Protein AF-A0A1V9ZWE1-F1 (afdb_monomer_lite)

Organism: NCBI:txid74557

pLDDT: mean 72.69, std 15.48, range [30.36, 94.25]

Structure (mmCIF, N/CA/C/O backbone):
data_AF-A0A1V9ZWE1-F1
#
_entry.id   AF-A0A1V9ZWE1-F1
#
loop_
_atom_site.group_PDB
_atom_site.id
_atom_site.type_symbol
_atom_site.label_atom_id
_atom_site.label_alt_id
_atom_site.label_comp_id
_atom_site.label_asym_id
_atom_site.label_entity_id
_atom_site.label_seq_id
_atom_site.pdbx_PDB_ins_code
_atom_site.Cartn_x
_atom_site.Cartn_y
_atom_site.Cartn_z
_atom_site.occupancy
_atom_site.B_iso_or_equiv
_atom_site.auth_seq_id
_atom_site.auth_comp_id
_atom_site.auth_asym_id
_atom_site.auth_atom_id
_atom_site.pdbx_PDB_model_num
ATOM 1 N N . MET A 1 1 ? 35.004 2.005 -47.638 1.00 45.91 1 MET A N 1
ATOM 2 C CA . MET A 1 1 ? 33.888 2.975 -47.654 1.00 45.91 1 MET A CA 1
ATOM 3 C C . MET A 1 1 ? 33.223 2.840 -49.014 1.00 45.91 1 MET A C 1
ATOM 5 O O . MET A 1 1 ? 33.922 3.000 -50.006 1.00 45.91 1 MET A O 1
ATOM 9 N N . LEU A 1 2 ? 31.957 2.429 -49.084 1.00 39.25 2 LEU A N 1
ATOM 10 C CA . LEU A 1 2 ? 31.261 2.300 -50.367 1.00 39.25 2 LEU A CA 1
ATOM 11 C C . LEU A 1 2 ? 30.641 3.657 -50.706 1.00 39.25 2 LEU A C 1
ATOM 13 O O . LEU A 1 2 ? 29.723 4.090 -50.022 1.00 39.25 2 LEU A O 1
ATOM 17 N N . LYS A 1 3 ? 31.138 4.333 -51.742 1.00 39.06 3 LYS A N 1
ATOM 18 C CA . LYS A 1 3 ? 30.395 5.415 -52.394 1.00 39.06 3 LYS A CA 1
ATOM 19 C C . LYS A 1 3 ? 29.901 4.880 -53.727 1.00 39.06 3 LYS A C 1
ATOM 21 O O . LYS A 1 3 ? 30.698 4.614 -54.622 1.00 39.06 3 LYS A O 1
ATOM 26 N N . LEU A 1 4 ? 28.588 4.700 -53.841 1.00 37.53 4 LEU A N 1
ATOM 27 C CA . LEU A 1 4 ? 27.937 4.400 -55.112 1.00 37.53 4 LEU A CA 1
ATOM 28 C C . LEU A 1 4 ? 27.960 5.668 -55.967 1.00 37.53 4 LEU A C 1
ATOM 30 O O . LEU A 1 4 ? 27.062 6.501 -55.893 1.00 37.53 4 LEU A O 1
ATOM 34 N N . TYR A 1 5 ? 29.006 5.827 -56.771 1.00 34.50 5 TYR A N 1
ATOM 35 C CA . TYR A 1 5 ? 28.944 6.735 -57.905 1.00 34.50 5 TYR A CA 1
ATOM 36 C C . TYR A 1 5 ? 28.239 6.002 -59.038 1.00 34.50 5 TYR A C 1
ATOM 38 O O . TYR A 1 5 ? 28.774 5.051 -59.605 1.00 34.50 5 TYR A O 1
ATOM 46 N N . ASN A 1 6 ? 27.028 6.449 -59.366 1.00 34.44 6 ASN A N 1
ATOM 47 C CA . ASN A 1 6 ? 26.317 6.007 -60.559 1.00 34.44 6 ASN A CA 1
ATOM 48 C C . ASN A 1 6 ? 26.952 6.700 -61.777 1.00 34.44 6 ASN A C 1
ATOM 50 O O . ASN A 1 6 ? 26.412 7.645 -62.346 1.00 34.44 6 ASN A O 1
ATOM 54 N N . LEU A 1 7 ? 28.171 6.288 -62.125 1.00 39.75 7 LEU A N 1
ATOM 55 C CA . LEU A 1 7 ? 28.791 6.671 -63.383 1.00 39.75 7 LEU A CA 1
ATOM 56 C C . LEU A 1 7 ? 28.125 5.831 -64.471 1.00 39.75 7 LEU A C 1
ATOM 58 O O . LEU A 1 7 ? 28.454 4.664 -64.662 1.00 39.75 7 LEU A O 1
ATOM 62 N N . HIS A 1 8 ? 27.141 6.428 -65.148 1.00 41.19 8 HIS A N 1
ATOM 63 C CA . HIS A 1 8 ? 26.500 5.878 -66.341 1.00 41.19 8 HIS A CA 1
ATOM 64 C C . HIS A 1 8 ? 27.515 5.811 -67.494 1.00 41.19 8 HIS A C 1
ATOM 66 O O . HIS A 1 8 ? 27.513 6.621 -68.415 1.00 41.19 8 HIS A O 1
ATOM 72 N N . LEU A 1 9 ? 28.402 4.826 -67.440 1.00 47.75 9 LEU A N 1
ATOM 73 C CA . LEU A 1 9 ? 29.226 4.388 -68.554 1.00 47.75 9 LEU A CA 1
ATOM 74 C C . LEU A 1 9 ? 28.885 2.915 -68.782 1.00 47.75 9 LEU A C 1
ATOM 76 O O . LEU A 1 9 ? 29.345 2.048 -68.055 1.00 47.75 9 LEU A O 1
ATOM 80 N N . TYR A 1 10 ? 28.011 2.682 -69.767 1.00 48.78 10 TYR A N 1
ATOM 81 C CA . TYR A 1 10 ? 27.672 1.383 -70.363 1.00 48.78 10 TYR A CA 1
ATOM 82 C C . TYR A 1 10 ? 27.249 0.254 -69.398 1.00 48.78 10 TYR A C 1
ATOM 84 O O . TYR A 1 10 ? 28.080 -0.464 -68.868 1.00 48.78 10 TYR A O 1
ATOM 92 N N . SER A 1 11 ? 25.929 0.064 -69.245 1.00 56.09 11 SER A N 1
ATOM 93 C CA . SER A 1 11 ? 25.193 -1.181 -68.893 1.00 56.09 11 SER A CA 1
ATOM 94 C C . SER A 1 11 ? 25.676 -2.122 -67.767 1.00 56.09 11 SER A C 1
ATOM 96 O O . SER A 1 11 ? 25.056 -3.162 -67.566 1.00 56.09 11 SER A O 1
ATOM 98 N N . THR A 1 12 ? 26.706 -1.791 -66.991 1.00 55.62 12 THR A N 1
ATOM 99 C CA . THR A 1 12 ? 27.179 -2.596 -65.858 1.00 55.62 12 THR A CA 1
ATOM 100 C C . THR A 1 12 ? 27.541 -1.688 -64.690 1.00 55.62 12 THR A C 1
ATOM 102 O O . THR A 1 12 ? 28.468 -0.889 -64.778 1.00 55.62 12 THR A O 1
ATOM 105 N N . SER A 1 13 ? 26.815 -1.803 -63.578 1.00 60.94 13 SER A N 1
ATOM 106 C CA . SER A 1 13 ? 27.147 -1.116 -62.328 1.00 60.94 13 SER A CA 1
ATOM 107 C C . SER A 1 13 ? 28.381 -1.765 -61.693 1.00 60.94 13 SER A C 1
ATOM 109 O O . SER A 1 13 ? 28.303 -2.900 -61.217 1.00 60.94 13 SER A O 1
ATOM 111 N N . ILE A 1 14 ? 29.514 -1.061 -61.685 1.00 64.94 14 ILE A N 1
ATOM 112 C CA . ILE A 1 14 ? 30.758 -1.519 -61.052 1.00 64.94 14 ILE A CA 1
ATOM 113 C C . ILE A 1 14 ? 30.835 -0.930 -59.641 1.00 64.94 14 ILE A C 1
ATOM 115 O O . ILE A 1 14 ? 30.688 0.277 -59.453 1.00 64.94 14 ILE A O 1
ATOM 119 N N . ILE A 1 15 ? 31.075 -1.782 -58.643 1.00 67.88 15 ILE A N 1
ATOM 120 C CA . ILE A 1 15 ? 31.288 -1.353 -57.258 1.00 67.88 15 ILE A CA 1
ATOM 121 C C . ILE A 1 15 ? 32.787 -1.127 -57.050 1.00 67.88 15 ILE A C 1
ATOM 123 O O . ILE A 1 15 ? 33.587 -2.047 -57.205 1.00 67.88 15 ILE A O 1
ATOM 127 N N . LEU A 1 16 ? 33.164 0.101 -56.693 1.00 73.81 16 LEU A N 1
ATOM 128 C CA . LEU A 1 16 ? 34.545 0.456 -56.373 1.00 73.81 16 LEU A CA 1
ATOM 129 C C . LEU A 1 16 ? 34.841 0.156 -54.899 1.00 73.81 16 LEU A C 1
ATOM 131 O O . LEU A 1 16 ? 34.087 0.552 -54.006 1.00 73.81 16 LEU A O 1
ATOM 135 N N . HIS A 1 17 ? 35.963 -0.516 -54.648 1.00 73.38 17 HIS A N 1
ATOM 136 C CA . HIS A 1 17 ? 36.433 -0.866 -53.312 1.00 73.38 17 HIS A CA 1
ATOM 137 C C . HIS A 1 17 ? 37.837 -0.306 -53.086 1.00 73.38 17 HIS A C 1
ATOM 139 O O . HIS A 1 17 ? 38.711 -0.475 -53.928 1.00 73.38 17 HIS A O 1
ATOM 145 N N . GLN A 1 18 ? 38.047 0.317 -51.925 1.00 78.94 18 GLN A N 1
ATOM 146 C CA . GLN A 1 18 ? 39.353 0.795 -51.471 1.00 78.94 18 GLN A CA 1
ATOM 147 C C . GLN A 1 18 ? 39.739 0.051 -50.181 1.00 78.94 18 GLN A C 1
ATOM 149 O O . GLN A 1 18 ? 38.949 0.087 -49.224 1.00 78.94 18 GLN A O 1
ATOM 154 N N . PRO A 1 19 ? 40.910 -0.612 -50.119 1.00 82.19 19 PRO A N 1
ATOM 155 C CA . PRO A 1 19 ? 41.422 -1.194 -48.880 1.00 82.19 19 PRO A CA 1
ATOM 156 C C . PRO A 1 19 ? 41.704 -0.100 -47.842 1.00 82.19 19 PRO A C 1
ATOM 158 O O . PRO A 1 19 ? 42.233 0.959 -48.165 1.00 82.19 19 PRO A O 1
ATOM 161 N N . LEU A 1 20 ? 41.344 -0.349 -46.578 1.00 80.88 20 LEU A N 1
ATOM 162 C CA . LEU A 1 20 ? 41.430 0.670 -45.524 1.00 80.88 20 LEU A CA 1
ATOM 163 C C . LEU A 1 20 ? 42.872 1.005 -45.111 1.00 80.88 20 LEU A C 1
ATOM 165 O O . LEU A 1 20 ? 43.140 2.137 -44.732 1.00 80.88 20 LEU A O 1
ATOM 169 N N . LEU A 1 21 ? 43.767 0.014 -45.135 1.00 83.81 21 LEU A N 1
ATOM 170 C CA . LEU A 1 21 ? 45.105 0.090 -44.533 1.00 83.81 21 LEU A CA 1
ATOM 171 C C . LEU A 1 21 ? 46.249 0.082 -45.557 1.00 83.81 21 LEU A C 1
ATOM 173 O O . LEU A 1 21 ? 47.406 0.004 -45.157 1.00 83.81 21 LEU A O 1
ATOM 177 N N . LEU A 1 22 ? 45.940 0.142 -46.855 1.00 83.50 22 LEU A N 1
ATOM 178 C CA . LEU A 1 22 ? 46.949 0.216 -47.912 1.00 83.50 22 LEU A CA 1
ATOM 179 C C . LEU A 1 22 ? 47.034 1.627 -48.505 1.00 83.50 22 LEU A C 1
ATOM 181 O O . LEU A 1 22 ? 46.038 2.352 -48.575 1.00 83.50 22 LEU A O 1
ATOM 185 N N . ASP A 1 23 ? 48.239 1.955 -48.967 1.00 81.56 23 ASP A N 1
ATOM 186 C CA . ASP A 1 23 ? 48.586 3.156 -49.731 1.00 81.56 23 ASP A CA 1
ATOM 187 C C . ASP A 1 23 ? 48.304 4.481 -48.992 1.00 81.56 23 ASP A C 1
ATOM 189 O O . ASP A 1 23 ? 48.312 4.562 -47.761 1.00 81.56 23 ASP A O 1
ATOM 193 N N . GLU A 1 24 ? 48.060 5.551 -49.753 1.00 82.81 24 GLU A N 1
ATOM 194 C CA . GLU A 1 24 ? 47.836 6.918 -49.261 1.00 82.81 24 GLU A CA 1
ATOM 195 C C . GLU A 1 24 ? 46.563 7.071 -48.402 1.00 82.81 24 GLU A C 1
ATOM 197 O O . GLU A 1 24 ? 46.352 8.106 -47.768 1.00 82.81 24 GLU A O 1
ATOM 202 N N . TRP A 1 25 ? 45.711 6.040 -48.332 1.00 80.94 25 TRP A N 1
ATOM 203 C CA . TRP A 1 25 ? 44.460 6.070 -47.569 1.00 80.94 25 TRP A CA 1
ATOM 204 C C . TRP A 1 25 ? 44.615 5.671 -46.092 1.00 80.94 25 TRP A C 1
ATOM 206 O O . TRP A 1 25 ? 43.674 5.831 -45.310 1.00 80.94 25 TRP A O 1
ATOM 216 N N . PHE A 1 26 ? 45.795 5.199 -45.677 1.00 85.44 26 PHE A N 1
ATOM 217 C CA . PHE A 1 26 ? 46.069 4.706 -44.320 1.00 85.44 26 PHE A CA 1
ATOM 218 C C . PHE A 1 26 ? 45.600 5.664 -43.209 1.00 85.44 26 PHE A C 1
ATOM 220 O O . PHE A 1 26 ? 44.969 5.231 -42.245 1.00 85.44 26 PHE A O 1
ATOM 227 N N . PHE A 1 27 ? 45.830 6.974 -43.362 1.00 85.69 27 PHE A N 1
ATOM 228 C CA . PHE A 1 27 ? 45.413 7.986 -42.382 1.00 85.69 27 PHE A CA 1
ATOM 229 C C . PHE A 1 27 ? 43.892 7.987 -42.149 1.00 85.69 27 PHE A C 1
ATOM 231 O O . PHE A 1 27 ? 43.422 7.890 -41.014 1.00 85.69 27 PHE A O 1
ATOM 238 N N . PHE A 1 28 ? 43.104 8.025 -43.227 1.00 85.00 28 PHE A N 1
ATOM 239 C CA . PHE A 1 28 ? 41.641 7.984 -43.150 1.00 85.00 28 PHE A CA 1
ATOM 240 C C . PHE A 1 28 ? 41.122 6.603 -42.732 1.00 85.00 28 PHE A C 1
ATOM 242 O O . PHE A 1 28 ? 40.087 6.506 -42.069 1.00 85.00 28 PHE A O 1
ATOM 249 N N . GLY A 1 29 ? 41.850 5.539 -43.076 1.00 88.00 29 GLY A N 1
ATOM 250 C CA . GLY A 1 29 ? 41.591 4.182 -42.610 1.00 88.00 29 GLY A CA 1
ATOM 251 C C . GLY A 1 29 ? 41.661 4.056 -41.090 1.00 88.00 29 GLY A C 1
ATOM 252 O O . GLY A 1 29 ? 40.720 3.554 -40.477 1.00 88.00 29 GLY A O 1
ATOM 253 N N . TYR A 1 30 ? 42.721 4.578 -40.467 1.00 89.81 30 TYR A N 1
ATOM 254 C CA . TYR A 1 30 ? 42.871 4.573 -39.007 1.00 89.81 30 TYR A CA 1
ATOM 255 C C . TYR A 1 30 ? 41.780 5.372 -38.299 1.00 89.81 30 TYR A C 1
ATOM 257 O O . TYR A 1 30 ? 41.251 4.909 -37.292 1.00 89.81 30 TYR A O 1
ATOM 265 N N . ILE A 1 31 ? 41.381 6.526 -38.844 1.00 89.44 31 ILE A N 1
ATOM 266 C CA . ILE A 1 31 ? 40.247 7.298 -38.312 1.00 89.44 31 ILE A CA 1
ATOM 267 C C . ILE A 1 31 ? 38.950 6.482 -38.404 1.00 89.44 31 ILE A C 1
ATOM 269 O O . ILE A 1 31 ? 38.161 6.464 -37.460 1.00 89.44 31 ILE A O 1
ATOM 273 N N . GLY A 1 32 ? 38.734 5.774 -39.515 1.00 88.38 32 GLY A N 1
ATOM 274 C CA . GLY A 1 32 ? 37.584 4.888 -39.692 1.00 88.38 32 GLY A CA 1
ATOM 275 C C . GLY A 1 32 ? 37.563 3.722 -38.699 1.00 88.38 32 GLY A C 1
ATOM 276 O O . GLY A 1 32 ? 36.513 3.438 -38.126 1.00 88.38 32 GLY A O 1
ATOM 277 N N . LEU A 1 33 ? 38.714 3.086 -38.455 1.00 89.62 33 LEU A N 1
ATOM 278 C CA . LEU A 1 33 ? 38.857 2.018 -37.459 1.00 89.62 33 LEU A CA 1
ATOM 279 C C . LEU A 1 33 ? 38.673 2.535 -36.034 1.00 89.62 33 LEU A C 1
ATOM 281 O O . LEU A 1 33 ? 37.979 1.898 -35.250 1.00 89.62 33 LEU A O 1
ATOM 285 N N . TYR A 1 34 ? 39.233 3.701 -35.709 1.00 89.00 34 TYR A N 1
ATOM 286 C CA . TYR A 1 34 ? 38.999 4.367 -34.431 1.00 89.00 34 TYR A CA 1
ATOM 287 C C . TYR A 1 34 ? 37.498 4.607 -34.226 1.00 89.00 34 TYR A C 1
ATOM 289 O O . TYR A 1 34 ? 36.931 4.181 -33.228 1.00 89.00 34 TYR A O 1
ATOM 297 N N . GLN A 1 35 ? 36.811 5.192 -35.208 1.00 87.50 35 GLN A N 1
ATOM 298 C CA . GLN A 1 35 ? 35.365 5.420 -35.128 1.00 87.50 35 GLN A CA 1
ATOM 299 C C . GLN A 1 35 ? 34.560 4.120 -34.994 1.00 87.50 35 GLN A C 1
ATOM 301 O O . GLN A 1 35 ? 33.555 4.113 -34.290 1.00 87.50 35 GLN A O 1
ATOM 306 N N . TRP A 1 36 ? 35.000 3.024 -35.613 1.00 88.31 36 TRP A N 1
ATOM 307 C CA . TRP A 1 36 ? 34.395 1.705 -35.417 1.00 88.31 36 TRP A CA 1
ATOM 308 C C . TRP A 1 36 ? 34.583 1.175 -33.990 1.00 88.31 36 TRP A C 1
ATOM 310 O O . TRP A 1 36 ? 33.610 0.761 -33.367 1.00 88.31 36 TRP A O 1
ATOM 320 N N . VAL A 1 37 ? 35.798 1.255 -33.434 1.00 89.12 37 VAL A N 1
ATOM 321 C CA . VAL A 1 37 ? 36.088 0.831 -32.049 1.00 89.12 37 VAL A CA 1
ATOM 322 C C . VAL A 1 37 ? 35.241 1.607 -31.038 1.00 89.12 37 VAL A C 1
ATOM 324 O O . VAL A 1 37 ? 34.755 1.033 -30.070 1.00 89.12 37 VAL A O 1
ATOM 327 N N . PHE A 1 38 ? 35.016 2.898 -31.284 1.00 84.44 38 PHE A N 1
ATOM 328 C CA . PHE A 1 38 ? 34.166 3.750 -30.450 1.00 84.44 38 PHE A CA 1
ATOM 329 C C . PHE A 1 38 ? 32.670 3.678 -30.817 1.00 84.44 38 PHE A C 1
ATOM 331 O O . PHE A 1 38 ? 31.903 4.524 -30.364 1.00 84.44 38 PHE A O 1
ATOM 338 N N . GLY A 1 39 ? 32.238 2.730 -31.657 1.00 80.94 39 GLY A N 1
ATOM 339 C CA . GLY A 1 39 ? 30.823 2.499 -31.982 1.00 80.94 39 GLY A CA 1
ATOM 340 C C . GLY A 1 39 ? 30.149 3.581 -32.835 1.00 80.94 39 GLY A C 1
ATOM 341 O O . GLY A 1 39 ? 28.932 3.595 -32.965 1.00 80.94 39 GLY A O 1
ATOM 342 N N . HIS A 1 40 ? 30.917 4.493 -33.435 1.00 83.19 40 HIS A N 1
ATOM 343 C CA . HIS A 1 40 ? 30.397 5.527 -34.339 1.00 83.19 40 HIS A CA 1
ATOM 344 C C . HIS A 1 40 ? 30.223 5.015 -35.776 1.00 83.19 40 HIS A C 1
ATOM 346 O O . HIS A 1 40 ? 29.619 5.685 -36.609 1.00 83.19 40 HIS A O 1
ATOM 352 N N . ARG A 1 41 ? 30.791 3.853 -36.101 1.00 87.38 41 ARG A N 1
ATOM 353 C CA . ARG A 1 41 ? 30.631 3.145 -37.375 1.00 87.38 41 ARG A CA 1
ATOM 354 C C . ARG A 1 41 ? 30.480 1.662 -37.097 1.00 87.38 41 ARG A C 1
ATOM 356 O O . ARG A 1 41 ? 31.020 1.164 -36.118 1.00 87.38 41 ARG A O 1
ATOM 363 N N . GLU A 1 42 ? 29.835 0.954 -38.005 1.00 87.50 42 GLU A N 1
ATOM 364 C CA . GLU A 1 42 ? 29.696 -0.495 -37.968 1.00 87.50 42 GLU A CA 1
ATOM 365 C C . GLU A 1 42 ? 30.444 -1.132 -39.139 1.00 87.50 42 GLU A C 1
ATOM 367 O O . GLU A 1 42 ? 30.644 -0.524 -40.194 1.00 87.50 42 GLU A O 1
ATOM 372 N N . VAL A 1 43 ? 30.880 -2.375 -38.954 1.00 88.38 43 VAL A N 1
ATOM 373 C CA . VAL A 1 43 ? 31.500 -3.176 -40.011 1.00 88.38 43 VAL A CA 1
ATOM 374 C C . VAL A 1 43 ? 30.544 -4.301 -40.360 1.00 88.38 43 VAL A C 1
ATOM 376 O O . VAL A 1 43 ? 30.224 -5.135 -39.518 1.00 88.38 43 VAL A O 1
ATOM 379 N N . ILE A 1 44 ? 30.102 -4.324 -41.613 1.00 83.94 44 ILE A N 1
ATOM 380 C CA . ILE A 1 44 ? 29.137 -5.300 -42.116 1.00 83.94 44 ILE A CA 1
ATOM 381 C C . ILE A 1 44 ? 29.857 -6.213 -43.102 1.00 83.94 44 ILE A C 1
ATOM 383 O O . ILE A 1 44 ? 30.586 -5.745 -43.981 1.00 83.94 44 ILE A O 1
ATOM 387 N N . SER A 1 45 ? 29.651 -7.521 -42.962 1.00 83.94 45 SER A N 1
ATOM 388 C CA . SER A 1 45 ? 30.170 -8.517 -43.895 1.00 83.94 45 SER A CA 1
ATOM 389 C C . SER A 1 45 ? 29.027 -9.117 -44.705 1.00 83.94 45 SER A C 1
ATOM 391 O O . SER A 1 45 ? 28.137 -9.770 -44.164 1.00 83.94 45 SER A O 1
ATOM 393 N N . PHE A 1 46 ? 29.046 -8.885 -46.013 1.00 80.00 46 PHE A N 1
ATOM 394 C CA . PHE A 1 46 ? 28.104 -9.465 -46.957 1.00 80.00 46 PHE A CA 1
ATOM 395 C C . PHE A 1 46 ? 28.687 -10.759 -47.505 1.00 80.00 46 PHE A C 1
ATOM 397 O O . PHE A 1 46 ? 29.692 -10.756 -48.220 1.00 80.00 46 PHE A O 1
ATOM 404 N N . LYS A 1 47 ? 28.043 -11.875 -47.176 1.00 84.00 47 LYS A N 1
ATOM 405 C CA . LYS A 1 47 ? 28.385 -13.184 -47.724 1.00 84.00 47 LYS A CA 1
ATOM 406 C C . LYS A 1 47 ? 27.560 -13.426 -48.984 1.00 84.00 47 LYS A C 1
ATOM 408 O O . LYS A 1 47 ? 26.334 -13.409 -48.931 1.00 84.00 47 LYS A O 1
ATOM 413 N N . ARG A 1 48 ? 28.233 -13.650 -50.108 1.00 75.38 48 ARG A N 1
ATOM 414 C CA . ARG A 1 48 ? 27.635 -14.060 -51.383 1.00 75.38 48 ARG A CA 1
ATOM 415 C C . ARG A 1 48 ? 28.234 -15.404 -51.797 1.00 75.38 48 ARG A C 1
ATOM 417 O O . ARG A 1 48 ? 29.340 -15.745 -51.386 1.00 75.38 48 ARG A O 1
ATOM 424 N N . ASP A 1 49 ? 27.539 -16.124 -52.668 1.00 78.06 49 ASP A N 1
ATOM 425 C CA . ASP A 1 49 ? 27.983 -17.406 -53.235 1.00 78.06 49 ASP A CA 1
ATOM 426 C C . ASP A 1 49 ? 29.387 -17.344 -53.868 1.00 78.06 49 ASP A C 1
ATOM 428 O O . ASP A 1 49 ? 30.121 -18.326 -53.850 1.00 78.06 49 ASP A O 1
ATOM 432 N N . ALA A 1 50 ? 29.786 -16.173 -54.380 1.00 73.62 50 ALA A N 1
ATOM 433 C CA . ALA A 1 50 ? 31.075 -15.939 -55.033 1.00 73.62 50 ALA A CA 1
ATOM 434 C C . ALA A 1 50 ? 32.118 -15.201 -54.162 1.00 73.62 50 ALA A C 1
ATOM 436 O O . ALA A 1 50 ? 33.167 -14.817 -54.675 1.00 73.62 50 ALA A O 1
ATOM 437 N N . GLY A 1 51 ? 31.857 -14.961 -52.869 1.00 75.56 51 GLY A N 1
ATOM 438 C CA . GLY A 1 51 ? 32.835 -14.325 -51.979 1.00 75.56 51 GLY A CA 1
ATOM 439 C C . GLY A 1 51 ? 32.246 -13.578 -50.783 1.00 75.56 51 GLY A C 1
ATOM 440 O O . GLY A 1 51 ? 31.037 -13.384 -50.664 1.00 75.56 51 GLY A O 1
ATOM 441 N N . ILE A 1 52 ? 33.132 -13.142 -49.887 1.00 80.50 52 ILE A N 1
ATOM 442 C CA . ILE A 1 52 ? 32.792 -12.357 -48.696 1.00 80.50 52 ILE A CA 1
ATOM 443 C C . ILE A 1 52 ? 33.291 -10.928 -48.902 1.00 80.50 52 ILE A C 1
ATOM 445 O O . ILE A 1 52 ? 34.465 -10.717 -49.201 1.00 80.50 52 ILE A O 1
ATOM 449 N N . VAL A 1 53 ? 32.407 -9.948 -48.727 1.00 80.88 53 VAL A N 1
ATOM 450 C CA . VAL A 1 53 ? 32.726 -8.525 -48.865 1.00 80.88 53 VAL A CA 1
ATOM 451 C C . VAL A 1 53 ? 32.472 -7.822 -47.538 1.00 80.88 53 VAL A C 1
ATOM 453 O O . VAL A 1 53 ? 31.330 -7.693 -47.108 1.00 80.88 53 VAL A O 1
ATOM 456 N N . THR A 1 54 ? 33.536 -7.338 -46.899 1.00 83.00 54 THR A N 1
ATOM 457 C CA . THR A 1 54 ? 33.464 -6.630 -45.612 1.00 83.00 54 THR A CA 1
ATOM 458 C C . THR A 1 54 ? 33.629 -5.128 -45.824 1.00 83.00 54 THR A C 1
ATOM 460 O O . THR A 1 54 ? 34.600 -4.683 -46.435 1.00 83.00 54 THR A O 1
ATOM 463 N N . ILE A 1 55 ? 32.670 -4.335 -45.346 1.00 86.38 55 ILE A N 1
ATOM 464 C CA . ILE A 1 55 ? 32.584 -2.892 -45.591 1.00 86.38 55 ILE A CA 1
ATOM 465 C C . ILE A 1 55 ? 32.371 -2.156 -44.268 1.00 86.38 55 ILE A C 1
ATOM 467 O O . ILE A 1 55 ? 31.569 -2.565 -43.435 1.00 86.38 55 ILE A O 1
ATOM 471 N N . LEU A 1 56 ? 33.080 -1.038 -44.105 1.00 85.50 56 LEU A N 1
ATOM 472 C CA . LEU A 1 56 ? 32.860 -0.076 -43.027 1.00 85.50 56 LEU A CA 1
ATOM 473 C C . LEU A 1 56 ? 31.729 0.891 -43.411 1.00 85.50 56 LEU A C 1
ATOM 475 O O . LEU A 1 56 ? 31.787 1.489 -44.495 1.00 85.50 56 LEU A O 1
ATOM 479 N N . SER A 1 57 ? 30.744 1.051 -42.527 1.00 84.38 57 SER A N 1
ATOM 480 C CA . SER A 1 57 ? 29.593 1.939 -42.694 1.00 84.38 57 SER A CA 1
ATOM 481 C C . SER A 1 57 ? 29.995 3.417 -42.717 1.00 84.38 57 SER A C 1
ATOM 483 O O . SER A 1 57 ? 31.107 3.807 -42.340 1.00 84.38 57 SER A O 1
ATOM 485 N N . GLU A 1 58 ? 29.066 4.273 -43.135 1.00 83.19 58 GLU A N 1
ATOM 486 C CA . GLU A 1 58 ? 29.135 5.711 -42.862 1.00 83.19 58 GLU A CA 1
ATOM 487 C C . GLU A 1 58 ? 29.036 5.982 -41.347 1.00 83.19 58 GLU A C 1
ATOM 489 O O . GLU A 1 58 ? 28.567 5.102 -40.619 1.00 83.19 58 GLU A O 1
ATOM 494 N N . PRO A 1 59 ? 29.539 7.129 -40.840 1.00 81.12 59 PRO A N 1
ATOM 495 C CA . PRO A 1 59 ? 29.425 7.432 -39.423 1.00 81.12 59 PRO A CA 1
ATOM 496 C C . PRO A 1 59 ? 27.949 7.543 -39.060 1.00 81.12 59 PRO A C 1
ATOM 498 O O . PRO A 1 59 ? 27.233 8.384 -39.603 1.00 81.12 59 PRO A O 1
ATOM 501 N N . LEU A 1 60 ? 27.506 6.689 -38.144 1.00 73.81 60 LEU A N 1
ATOM 502 C CA . LEU A 1 60 ? 26.187 6.788 -37.560 1.00 73.81 60 LEU A CA 1
ATOM 503 C C . LEU A 1 60 ? 26.228 7.961 -36.584 1.00 73.81 60 LEU A C 1
ATOM 505 O O . LEU A 1 60 ? 26.910 7.924 -35.560 1.00 73.81 60 LEU A O 1
ATOM 509 N N . SER A 1 61 ? 25.499 9.029 -36.897 1.00 67.81 61 SER A N 1
ATOM 510 C CA . SER A 1 61 ? 25.148 10.008 -35.877 1.00 67.81 61 SER A CA 1
ATOM 511 C C . SER A 1 61 ? 24.228 9.303 -34.888 1.00 67.81 61 SER A C 1
ATOM 513 O O . SER A 1 61 ? 23.097 8.965 -35.246 1.00 67.81 61 SER A O 1
ATOM 515 N N . GLY A 1 62 ? 24.721 9.049 -33.675 1.00 58.84 62 GLY A N 1
ATOM 516 C CA . GLY A 1 62 ? 23.899 8.501 -32.605 1.00 58.84 62 GLY A CA 1
ATOM 517 C C . GLY A 1 62 ? 22.631 9.336 -32.480 1.00 58.84 62 GLY A C 1
ATOM 518 O O . GLY A 1 62 ? 22.693 10.555 -32.299 1.00 58.84 62 GLY A O 1
ATOM 519 N N . ILE A 1 63 ? 21.475 8.698 -32.637 1.00 59.47 63 ILE A N 1
ATOM 520 C CA . ILE A 1 63 ? 20.209 9.356 -32.350 1.00 59.47 63 ILE A CA 1
ATOM 521 C C . ILE A 1 63 ? 20.210 9.537 -30.838 1.00 59.47 63 ILE A C 1
ATOM 523 O O . ILE A 1 63 ? 20.110 8.565 -30.092 1.00 59.47 63 ILE A O 1
ATOM 527 N N . SER A 1 64 ? 20.400 10.772 -30.381 1.00 50.44 64 SER A N 1
ATOM 528 C CA . SER A 1 64 ? 20.243 11.092 -28.970 1.00 50.44 64 SER A CA 1
ATOM 529 C C . SER A 1 64 ? 18.783 10.846 -28.605 1.00 50.44 64 SER A C 1
ATOM 531 O O . SER A 1 64 ? 17.911 11.655 -28.915 1.00 50.44 64 SER A O 1
ATOM 533 N N . PHE A 1 65 ? 18.511 9.719 -27.950 1.00 53.19 65 PHE A N 1
ATOM 534 C CA . PHE A 1 65 ? 17.265 9.488 -27.226 1.00 53.19 65 PHE A CA 1
ATOM 535 C C . PHE A 1 65 ? 17.311 10.223 -25.879 1.00 53.19 65 PHE A C 1
ATOM 537 O O . PHE A 1 65 ? 16.997 9.652 -24.837 1.00 53.19 65 PHE A O 1
ATOM 544 N N . ALA A 1 66 ? 17.754 11.485 -25.876 1.00 51.06 66 ALA A N 1
ATOM 545 C CA . ALA A 1 66 ? 17.564 12.348 -24.726 1.00 51.06 66 ALA A CA 1
ATOM 546 C C . ALA A 1 66 ? 16.055 12.549 -24.578 1.00 51.06 66 ALA A C 1
ATOM 548 O O . ALA A 1 66 ? 15.441 13.279 -25.355 1.00 51.06 66 ALA A O 1
ATOM 549 N N . VAL A 1 67 ? 15.465 11.828 -23.625 1.00 49.59 67 VAL A N 1
ATOM 550 C CA . VAL A 1 67 ? 14.058 11.960 -23.252 1.00 49.59 67 VAL A CA 1
ATOM 551 C C . VAL A 1 67 ? 13.824 13.429 -22.922 1.00 49.59 67 VAL A C 1
ATOM 553 O O . VAL A 1 67 ? 14.437 13.964 -21.996 1.00 49.59 67 VAL A O 1
ATOM 556 N N . HIS A 1 68 ? 12.998 14.115 -23.710 1.00 55.00 68 HIS A N 1
ATOM 557 C CA . HIS A 1 68 ? 12.680 15.502 -23.421 1.00 55.00 68 HIS A CA 1
ATOM 558 C C . HIS A 1 68 ? 11.761 15.505 -22.192 1.00 55.00 68 HIS A C 1
ATOM 560 O O . HIS A 1 68 ? 10.840 14.700 -22.119 1.00 55.00 68 HIS A O 1
ATOM 566 N N . GLU A 1 69 ? 11.958 16.401 -21.218 1.00 57.16 69 GLU A N 1
ATOM 567 C CA . GLU A 1 69 ? 11.110 16.459 -20.004 1.00 57.16 69 GLU A CA 1
ATOM 568 C C . GLU A 1 69 ? 9.599 16.558 -20.297 1.00 57.16 69 GLU A C 1
ATOM 570 O O . GLU A 1 69 ? 8.780 16.196 -19.459 1.00 57.16 69 GLU A O 1
ATOM 575 N N . LYS A 1 70 ? 9.219 17.018 -21.496 1.00 55.78 70 LYS A N 1
ATOM 576 C CA . LYS A 1 70 ? 7.825 17.087 -21.963 1.00 55.78 70 LYS A CA 1
ATOM 577 C C . LYS A 1 70 ? 7.268 15.757 -22.489 1.00 55.78 70 LYS A C 1
ATOM 579 O O . LYS A 1 70 ? 6.055 15.650 -22.638 1.00 55.78 70 LYS A O 1
ATOM 584 N N . ASP A 1 71 ? 8.129 14.777 -22.753 1.00 54.66 71 ASP A N 1
ATOM 585 C CA . ASP A 1 71 ? 7.762 13.434 -23.217 1.00 54.66 71 ASP A CA 1
ATOM 586 C C . ASP A 1 71 ? 7.419 12.499 -22.046 1.00 54.66 71 ASP A C 1
ATOM 588 O O . ASP A 1 71 ? 6.848 11.433 -22.258 1.00 54.66 71 ASP A O 1
ATOM 592 N N . ILE A 1 72 ? 7.743 12.893 -20.806 1.00 59.62 72 ILE A N 1
ATOM 593 C CA . ILE A 1 72 ? 7.374 12.159 -19.593 1.00 59.62 72 ILE A CA 1
ATOM 594 C C . ILE A 1 72 ? 6.005 12.680 -19.134 1.00 59.62 72 ILE A C 1
ATOM 596 O O . ILE A 1 72 ? 5.919 13.813 -18.646 1.00 59.62 72 ILE A O 1
ATOM 600 N N . PRO A 1 73 ? 4.918 11.900 -19.272 1.00 62.97 73 PRO A N 1
ATOM 601 C CA . PRO A 1 73 ? 3.596 12.338 -18.848 1.00 62.97 73 PRO A CA 1
ATOM 602 C C . PRO A 1 73 ? 3.577 12.519 -17.323 1.00 62.97 73 PRO A C 1
ATOM 604 O O . PRO A 1 73 ? 3.513 11.569 -16.546 1.00 62.97 73 PRO A O 1
ATOM 607 N N . SER A 1 74 ? 3.657 13.772 -16.874 1.00 66.38 74 SER A N 1
ATOM 608 C CA . SER A 1 74 ? 3.681 14.124 -15.448 1.00 66.38 74 SER A CA 1
ATOM 609 C C . SER A 1 74 ? 2.288 14.172 -14.816 1.00 66.38 74 SER A C 1
ATOM 611 O O . SER A 1 74 ? 2.179 14.250 -13.594 1.00 66.38 74 SER A O 1
ATOM 613 N N . THR A 1 75 ? 1.225 14.069 -15.615 1.00 71.50 75 THR A N 1
ATOM 614 C CA . THR A 1 75 ? -0.176 14.196 -15.190 1.00 71.50 75 THR A CA 1
ATOM 615 C C . THR A 1 75 ? -0.553 13.179 -14.108 1.00 71.50 75 THR A C 1
ATOM 617 O O . THR A 1 75 ? -1.089 13.549 -13.063 1.00 71.50 75 THR A O 1
ATOM 620 N N . THR A 1 76 ? -0.201 11.904 -14.305 1.00 71.69 76 THR A N 1
ATOM 621 C CA . THR A 1 76 ? -0.475 10.830 -13.335 1.00 71.69 76 THR A CA 1
ATOM 622 C C . THR A 1 76 ? 0.291 11.048 -12.030 1.00 71.69 76 THR A C 1
ATOM 624 O O . THR A 1 76 ? -0.284 10.952 -10.948 1.00 71.69 76 THR A O 1
ATOM 627 N N . SER A 1 77 ? 1.574 11.413 -12.126 1.00 74.06 77 SER A N 1
ATOM 628 C CA . SER A 1 77 ? 2.415 11.728 -10.963 1.00 74.06 77 SER A CA 1
ATOM 629 C C . SER A 1 77 ? 1.856 12.911 -10.164 1.00 74.06 77 SER A C 1
ATOM 631 O O . SER A 1 77 ? 1.706 12.824 -8.946 1.00 74.06 77 SER A O 1
ATOM 633 N N . GLN A 1 78 ? 1.449 13.985 -10.845 1.00 79.88 78 GLN A N 1
ATOM 634 C CA . GLN A 1 78 ? 0.839 15.158 -10.218 1.00 79.88 78 GLN A CA 1
ATOM 635 C C . GLN A 1 78 ? -0.474 14.816 -9.512 1.00 79.88 78 GLN A C 1
ATOM 637 O O . GLN A 1 78 ? -0.704 15.280 -8.398 1.00 79.88 78 GLN A O 1
ATOM 642 N N . CYS A 1 79 ? -1.328 13.983 -10.111 1.00 78.00 79 CYS A N 1
ATOM 643 C CA . CYS A 1 79 ? -2.569 13.577 -9.460 1.00 78.00 79 CYS A CA 1
ATOM 644 C C . CYS A 1 79 ? -2.322 12.708 -8.223 1.00 78.00 79 CYS A C 1
ATOM 646 O O . CYS A 1 79 ? -2.933 12.951 -7.181 1.00 78.00 79 CYS A O 1
ATOM 648 N N . LEU A 1 80 ? -1.401 11.742 -8.299 1.00 80.38 80 LEU A N 1
ATOM 649 C CA . LEU A 1 80 ? -1.010 10.938 -7.138 1.00 80.38 80 LEU A CA 1
ATOM 650 C C . LEU A 1 80 ? -0.430 11.819 -6.026 1.00 80.38 80 LEU A C 1
ATOM 652 O O . LEU A 1 80 ? -0.763 11.637 -4.855 1.00 80.38 80 LEU A O 1
ATOM 656 N N . TRP A 1 81 ? 0.369 12.823 -6.386 1.00 80.19 81 TRP A N 1
ATOM 657 C CA . TRP A 1 81 ? 0.926 13.791 -5.446 1.00 80.19 81 TRP A CA 1
ATOM 658 C C . TRP A 1 81 ? -0.157 14.649 -4.773 1.00 80.19 81 TRP A C 1
ATOM 660 O O . TRP A 1 81 ? -0.197 14.725 -3.545 1.00 80.19 81 TRP A O 1
ATOM 670 N N . ILE A 1 82 ? -1.094 15.216 -5.543 1.00 85.56 82 ILE A N 1
ATOM 671 C CA . ILE A 1 82 ? -2.238 15.983 -5.010 1.00 85.56 82 ILE A CA 1
ATOM 672 C C . ILE A 1 82 ? -3.105 15.105 -4.103 1.00 85.56 82 ILE A C 1
ATOM 674 O O . ILE A 1 82 ? -3.500 15.537 -3.021 1.00 85.56 82 ILE A O 1
ATOM 678 N N . THR A 1 83 ? -3.374 13.865 -4.515 1.00 80.06 83 THR A N 1
ATOM 679 C CA . THR A 1 83 ? -4.149 12.903 -3.719 1.00 80.06 83 THR A CA 1
ATOM 680 C C . THR A 1 83 ? -3.449 12.614 -2.395 1.00 80.06 83 THR A C 1
ATOM 682 O O . THR A 1 83 ? -4.080 12.662 -1.342 1.00 80.06 83 THR A O 1
ATOM 685 N N . THR A 1 84 ? -2.131 12.403 -2.428 1.00 80.31 84 THR A N 1
ATOM 686 C CA . THR A 1 84 ? -1.318 12.197 -1.224 1.00 80.31 84 THR A CA 1
ATOM 687 C C . THR A 1 84 ? -1.440 13.399 -0.285 1.00 80.31 84 THR A C 1
ATOM 689 O O . THR A 1 84 ? -1.839 13.224 0.861 1.00 80.31 84 THR A O 1
ATOM 692 N N . ILE A 1 85 ? -1.238 14.627 -0.775 1.00 85.19 85 ILE A N 1
ATOM 693 C CA . ILE A 1 85 ? -1.379 15.854 0.031 1.00 85.19 85 ILE A CA 1
ATOM 694 C C . ILE A 1 85 ? -2.773 15.971 0.653 1.00 85.19 85 ILE A C 1
ATOM 696 O O . ILE A 1 85 ? -2.894 16.222 1.853 1.00 85.19 85 ILE A O 1
ATOM 700 N N . ALA A 1 86 ? -3.825 15.780 -0.146 1.00 84.50 86 ALA A N 1
ATOM 701 C CA . ALA A 1 86 ? -5.201 15.884 0.325 1.00 84.50 86 ALA A CA 1
ATOM 702 C C . ALA A 1 86 ? -5.489 14.863 1.436 1.00 84.50 86 ALA A C 1
ATOM 704 O O . ALA A 1 86 ? -6.026 15.227 2.482 1.00 84.50 86 ALA A O 1
ATOM 705 N N . THR A 1 87 ? -5.079 13.603 1.249 1.00 80.00 87 THR A N 1
ATOM 706 C CA . THR A 1 87 ? -5.250 12.556 2.269 1.00 80.00 87 THR A CA 1
ATOM 707 C C . THR A 1 87 ? -4.465 12.859 3.546 1.00 80.00 87 THR A C 1
ATOM 709 O O . THR A 1 87 ? -5.026 12.752 4.634 1.00 80.00 87 THR A O 1
ATOM 712 N N . THR A 1 88 ? -3.217 13.329 3.444 1.00 79.94 88 THR A N 1
ATOM 713 C CA . THR A 1 88 ? -2.414 13.723 4.610 1.00 79.94 88 THR A CA 1
ATOM 714 C C . THR A 1 88 ? -3.055 14.877 5.380 1.00 79.94 88 THR A C 1
ATOM 716 O O . THR A 1 88 ? -3.090 14.840 6.607 1.00 79.94 88 THR A O 1
ATOM 719 N N . PHE A 1 89 ? -3.606 15.881 4.690 1.00 83.81 89 PHE A N 1
ATOM 720 C CA . PHE A 1 89 ? -4.272 17.011 5.341 1.00 83.81 89 PHE A CA 1
ATOM 721 C C . PHE A 1 89 ? -5.528 16.580 6.108 1.00 83.81 89 PHE A C 1
ATOM 723 O O . PHE A 1 89 ? -5.734 17.003 7.245 1.00 83.81 89 PHE A O 1
ATOM 730 N N . VAL A 1 90 ? -6.345 15.703 5.516 1.00 78.69 90 VAL A N 1
ATOM 731 C CA . VAL A 1 90 ? -7.537 15.153 6.180 1.00 78.69 90 VAL A CA 1
ATOM 732 C C . VAL A 1 90 ? -7.146 14.341 7.415 1.00 78.69 90 VAL A C 1
ATOM 734 O O . VAL A 1 90 ? -7.715 14.557 8.483 1.00 78.69 90 VAL A O 1
ATOM 737 N N . LEU A 1 91 ? -6.148 13.459 7.303 1.00 75.62 91 LEU A N 1
ATOM 738 C CA . LEU A 1 91 ? -5.663 12.665 8.437 1.00 75.62 91 LEU A CA 1
ATOM 739 C C . LEU A 1 91 ? -5.089 13.548 9.551 1.00 75.62 91 LEU A C 1
ATOM 741 O O . LEU A 1 91 ? -5.371 13.312 10.724 1.00 75.62 91 LEU A O 1
ATOM 745 N N . LEU A 1 92 ? -4.351 14.604 9.200 1.00 79.38 92 LEU A N 1
ATOM 746 C CA . LEU A 1 92 ? -3.839 15.572 10.167 1.00 79.38 92 LEU A CA 1
ATOM 747 C C . LEU A 1 92 ? -4.976 16.314 10.881 1.00 79.38 92 LEU A C 1
ATOM 749 O O . LEU A 1 92 ? -4.925 16.475 12.097 1.00 79.38 92 LEU A O 1
ATOM 753 N N . ALA A 1 93 ? -6.012 16.742 10.157 1.00 78.44 93 ALA A N 1
ATOM 754 C CA . ALA A 1 93 ? -7.170 17.405 10.753 1.00 78.44 93 ALA A CA 1
ATOM 755 C C . ALA A 1 93 ? -7.904 16.488 11.744 1.00 78.44 93 ALA A C 1
ATOM 757 O O . ALA A 1 93 ? -8.255 16.927 12.841 1.00 78.44 93 ALA A O 1
ATOM 758 N N . VAL A 1 94 ? -8.080 15.209 11.392 1.00 75.06 94 VAL A N 1
ATOM 759 C CA . VAL A 1 94 ? -8.655 14.197 12.290 1.00 75.06 94 VAL A CA 1
ATOM 760 C C . VAL A 1 94 ? -7.769 14.010 13.522 1.00 75.06 94 VAL A C 1
ATOM 762 O O . VAL A 1 94 ? -8.274 14.088 14.637 1.00 75.06 94 VAL A O 1
ATOM 765 N N . ALA A 1 95 ? -6.454 13.851 13.352 1.00 70.94 95 ALA A N 1
ATOM 766 C CA . ALA A 1 95 ? -5.522 13.704 14.468 1.00 70.94 95 ALA A CA 1
ATOM 767 C C . ALA A 1 95 ? -5.526 14.925 15.408 1.00 70.94 95 ALA A C 1
ATOM 769 O O . ALA A 1 95 ? -5.538 14.780 16.626 1.00 70.94 95 ALA A O 1
ATOM 770 N N . LEU A 1 96 ? -5.565 16.147 14.876 1.00 78.81 96 LEU A N 1
ATOM 771 C CA . LEU A 1 96 ? -5.630 17.358 15.699 1.00 78.81 96 LEU A CA 1
ATOM 772 C C . LEU A 1 96 ? -6.953 17.467 16.463 1.00 78.81 96 LEU A C 1
ATOM 774 O O . LEU A 1 96 ? -6.949 17.839 17.636 1.00 78.81 96 LEU A O 1
ATOM 778 N N . ALA A 1 97 ? -8.077 17.115 15.831 1.00 76.00 97 ALA A N 1
ATOM 779 C CA . ALA A 1 97 ? -9.376 17.097 16.497 1.00 76.00 97 ALA A CA 1
ATOM 780 C C . ALA A 1 97 ? -9.391 16.110 17.674 1.00 76.00 97 ALA A C 1
ATOM 782 O O . ALA A 1 97 ? -9.946 16.406 18.73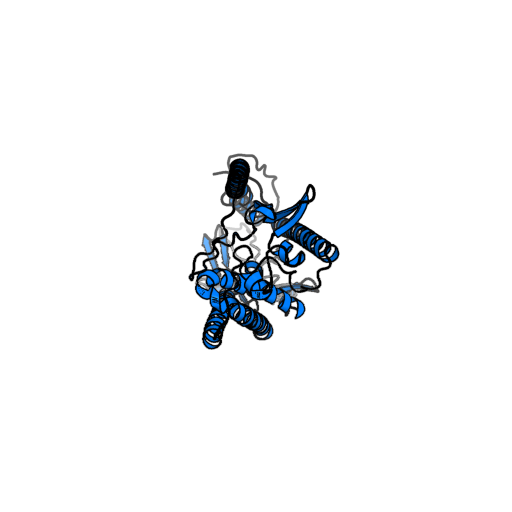1 1.00 76.00 97 ALA A O 1
ATOM 783 N N . THR A 1 98 ? -8.739 14.959 17.528 1.00 68.88 98 THR A N 1
ATOM 784 C CA . THR A 1 98 ? -8.720 13.920 18.562 1.00 68.88 98 THR A CA 1
ATOM 785 C C . THR A 1 98 ? -7.788 14.287 19.711 1.00 68.88 98 THR A C 1
ATOM 787 O O . THR A 1 98 ? -8.158 14.089 20.868 1.00 68.88 98 THR A O 1
ATOM 790 N N . ILE A 1 99 ? -6.650 14.934 19.424 1.00 71.56 99 ILE A N 1
ATOM 791 C CA . ILE A 1 99 ? -5.782 15.555 20.439 1.00 71.56 99 ILE A CA 1
ATOM 792 C C . ILE A 1 99 ? -6.537 16.650 21.201 1.00 71.56 99 ILE A C 1
ATOM 794 O O . ILE A 1 99 ? -6.473 16.698 22.427 1.00 71.56 99 ILE A O 1
ATOM 798 N N . ALA A 1 100 ? -7.275 17.520 20.508 1.00 74.94 100 ALA A N 1
ATOM 799 C CA . ALA A 1 100 ? -8.034 18.592 21.151 1.00 74.94 100 ALA A CA 1
ATOM 800 C C . ALA A 1 100 ? -9.108 18.042 22.107 1.00 74.94 100 ALA A C 1
ATOM 802 O O . ALA A 1 100 ? -9.260 18.547 23.219 1.00 74.94 100 ALA A O 1
ATOM 803 N N . ILE A 1 101 ? -9.802 16.971 21.709 1.00 70.38 101 ILE A N 1
ATOM 804 C CA . ILE A 1 101 ? -10.766 16.266 22.568 1.00 70.38 101 ILE A CA 1
ATOM 805 C C . ILE A 1 101 ? -10.059 15.616 23.768 1.00 70.38 101 ILE A C 1
ATOM 807 O O . ILE A 1 101 ? -10.572 15.691 24.883 1.00 70.38 101 ILE A O 1
ATOM 811 N N . TYR A 1 102 ? -8.877 15.024 23.561 1.00 66.69 102 TYR A N 1
ATOM 812 C CA . TYR A 1 102 ? -8.075 14.428 24.632 1.00 66.69 102 TYR A CA 1
ATOM 813 C C . TYR A 1 102 ? -7.601 15.458 25.665 1.00 66.69 102 TYR A C 1
ATOM 815 O O . TYR A 1 102 ? -7.632 15.179 26.854 1.00 66.69 102 TYR A O 1
ATOM 823 N N . ILE A 1 103 ? -7.179 16.651 25.239 1.00 70.69 103 ILE A N 1
ATOM 824 C CA . ILE A 1 103 ? -6.739 17.712 26.160 1.00 70.69 103 ILE A CA 1
ATOM 825 C C . ILE A 1 103 ? -7.940 18.353 26.876 1.00 70.69 103 ILE A C 1
ATOM 827 O O . ILE A 1 103 ? -7.829 18.741 28.036 1.00 70.69 103 ILE A O 1
ATOM 831 N N . GLY A 1 104 ? -9.086 18.474 26.197 1.00 67.69 104 GLY A N 1
ATOM 832 C CA . GLY A 1 104 ? -10.286 19.122 26.737 1.00 67.69 104 GLY A CA 1
ATOM 833 C C . GLY A 1 104 ? -11.081 18.286 27.746 1.00 67.69 104 GLY A C 1
ATOM 834 O O . GLY A 1 104 ? -11.812 18.849 28.556 1.00 67.69 104 GLY A O 1
ATOM 835 N N . CYS A 1 105 ? -10.951 16.960 27.720 1.00 60.06 105 CYS A N 1
ATOM 836 C CA . CYS A 1 105 ? -11.511 16.066 28.731 1.00 60.06 105 CYS A CA 1
ATOM 837 C C . CYS A 1 105 ? -10.351 15.512 29.553 1.00 60.06 105 CYS A C 1
ATOM 839 O O . CYS A 1 105 ? -9.491 14.874 28.966 1.00 60.06 105 CYS A O 1
ATOM 841 N N . GLU A 1 106 ? -10.317 15.724 30.874 1.00 55.69 106 GLU A N 1
ATOM 842 C CA . GLU A 1 106 ? -9.279 15.213 31.793 1.00 55.69 106 GLU A CA 1
ATOM 843 C C . GLU A 1 106 ? -9.195 13.669 31.795 1.00 55.69 106 GLU A C 1
ATOM 845 O O . GLU A 1 106 ? -9.593 12.993 32.741 1.00 55.69 106 GLU A O 1
ATOM 850 N N . SER A 1 107 ? -8.697 13.085 30.712 1.00 50.16 107 SER A N 1
ATOM 851 C CA . SER A 1 107 ? -8.612 11.651 30.495 1.00 50.16 107 SER A CA 1
ATOM 852 C C . SER A 1 107 ? -7.177 11.208 30.738 1.00 50.16 107 SER A C 1
ATOM 854 O O . SER A 1 107 ? -6.237 11.693 30.111 1.00 50.16 107 SER A O 1
ATOM 856 N N . LYS A 1 108 ? -6.998 10.301 31.701 1.00 51.56 108 LYS A N 1
ATOM 857 C CA . LYS A 1 108 ? -5.683 9.809 32.142 1.00 51.56 108 LYS A CA 1
ATOM 858 C C . LYS A 1 108 ? -5.226 8.541 31.417 1.00 51.56 108 LYS A C 1
ATOM 860 O O . LYS A 1 108 ? -4.181 8.004 31.773 1.00 51.56 108 LYS A O 1
ATOM 865 N N . SER A 1 109 ? -5.966 8.051 30.422 1.00 48.62 109 SER A N 1
ATOM 866 C CA . SER A 1 109 ? -5.675 6.746 29.828 1.00 48.62 109 SER A CA 1
ATOM 867 C C . SER A 1 109 ? -5.936 6.701 28.323 1.00 48.62 109 SER A C 1
ATOM 869 O O . SER A 1 109 ? -7.054 6.471 27.878 1.00 48.62 109 SER A O 1
ATOM 871 N N . SER A 1 110 ? -4.887 6.919 27.524 1.00 46.59 110 SER A N 1
ATOM 872 C CA . SER A 1 110 ? -4.554 6.107 26.332 1.00 46.59 110 SER A CA 1
ATOM 873 C C . SER A 1 110 ? -3.650 6.878 25.375 1.00 46.59 110 SER A C 1
ATOM 875 O O . SER A 1 110 ? -4.093 7.751 24.638 1.00 46.59 110 SER A O 1
ATOM 877 N N . TYR A 1 111 ? -2.376 6.495 25.333 1.00 46.50 111 TYR A N 1
ATOM 878 C CA . TYR A 1 111 ? -1.364 6.997 24.395 1.00 46.50 111 TYR A CA 1
ATOM 879 C C . TYR A 1 111 ? -1.237 6.127 23.126 1.00 46.50 111 TYR A C 1
ATOM 881 O O . TYR A 1 111 ? -0.314 6.311 22.339 1.00 46.50 111 TYR A O 1
ATOM 889 N N . HIS A 1 112 ? -2.148 5.170 22.912 1.00 45.72 112 HIS A N 1
ATOM 890 C CA . HIS A 1 112 ? -1.984 4.101 21.916 1.00 45.72 112 HIS A CA 1
ATOM 891 C C . HIS A 1 112 ? -2.775 4.255 20.602 1.00 45.72 112 HIS A C 1
ATOM 893 O O . HIS A 1 112 ? -2.714 3.360 19.767 1.00 45.72 112 HIS A O 1
ATOM 899 N N . LEU A 1 113 ? -3.501 5.353 20.366 1.00 49.75 113 LEU A N 1
ATOM 900 C CA . LEU A 1 113 ? -4.601 5.350 19.382 1.00 49.75 113 LEU A CA 1
ATOM 901 C C . LEU A 1 113 ? -4.442 6.339 18.207 1.00 49.75 113 LEU A C 1
ATOM 903 O O . LEU A 1 113 ? -5.405 7.006 17.844 1.00 49.75 113 LEU A O 1
ATOM 907 N N . PHE A 1 114 ? -3.250 6.453 17.604 1.00 46.62 114 PHE A N 1
ATOM 908 C CA . PHE A 1 114 ? -2.997 7.424 16.513 1.00 46.62 114 PHE A CA 1
ATOM 909 C C . PHE A 1 114 ? -2.823 6.871 15.095 1.00 46.62 114 PHE A C 1
ATOM 911 O O . PHE A 1 114 ? -2.615 7.656 14.173 1.00 46.62 114 PHE A O 1
ATOM 918 N N . PHE A 1 115 ? -2.940 5.569 14.869 1.00 53.19 115 PHE A N 1
ATOM 919 C CA . PHE A 1 115 ? -2.659 5.002 13.548 1.00 53.19 115 PHE A CA 1
ATOM 920 C C . PHE A 1 115 ? -3.940 4.463 12.956 1.00 53.19 115 PHE A C 1
ATOM 922 O O . PHE A 1 115 ? -4.342 3.400 13.373 1.00 53.19 115 PHE A O 1
ATOM 929 N N . LEU A 1 116 ? -4.613 5.171 12.050 1.00 47.12 116 LEU A N 1
ATOM 930 C CA . LEU A 1 116 ? -5.800 4.653 11.367 1.00 47.12 116 LEU A CA 1
ATOM 931 C C . LEU A 1 116 ? -5.628 4.758 9.848 1.00 47.12 116 LEU A C 1
ATOM 933 O O . LEU A 1 116 ? -5.534 5.858 9.305 1.00 47.12 116 LEU A O 1
ATOM 937 N N . ILE A 1 117 ? -5.751 3.584 9.215 1.00 53.41 117 ILE A N 1
ATOM 938 C CA . ILE A 1 117 ? -5.975 3.305 7.786 1.00 53.41 117 ILE A CA 1
ATOM 939 C C . ILE A 1 117 ? -4.681 3.408 6.952 1.00 53.41 117 ILE A C 1
ATOM 941 O O . ILE A 1 117 ? -4.294 4.481 6.503 1.00 53.41 117 ILE A O 1
ATOM 945 N N . ALA A 1 118 ? -4.013 2.289 6.651 1.00 63.09 118 ALA A N 1
ATOM 946 C CA . ALA A 1 118 ? -4.398 1.374 5.568 1.00 63.09 118 ALA A CA 1
ATOM 947 C C . ALA A 1 118 ? -3.495 0.116 5.518 1.00 63.09 118 ALA A C 1
ATOM 949 O O . ALA A 1 118 ? -2.393 0.137 4.968 1.00 63.09 118 ALA A O 1
ATOM 950 N N . PHE A 1 119 ? -4.002 -1.032 5.987 1.00 70.69 119 PHE A N 1
ATOM 951 C CA . PHE A 1 119 ? -3.232 -2.288 5.972 1.00 70.69 119 PHE A CA 1
ATOM 952 C C . PHE A 1 119 ? -2.864 -2.745 4.549 1.00 70.69 119 PHE A C 1
ATOM 954 O O . PHE A 1 119 ? -1.787 -3.291 4.323 1.00 70.69 119 PHE A O 1
ATOM 961 N N . ALA A 1 120 ? -3.738 -2.505 3.565 1.00 74.75 120 ALA A N 1
ATOM 962 C CA . ALA A 1 120 ? -3.516 -2.946 2.191 1.00 74.75 120 ALA A CA 1
ATOM 963 C C . ALA A 1 120 ? -2.330 -2.217 1.541 1.00 74.75 120 ALA A C 1
ATOM 965 O O . ALA A 1 120 ? -1.485 -2.854 0.914 1.00 74.75 120 ALA A O 1
ATOM 966 N N . THR A 1 121 ? -2.224 -0.896 1.725 1.00 80.25 121 THR A N 1
ATOM 967 C CA . THR A 1 121 ? -1.089 -0.123 1.203 1.00 80.25 121 THR A CA 1
ATOM 968 C C . THR A 1 121 ? 0.189 -0.474 1.952 1.00 80.25 121 THR A C 1
ATOM 970 O O . THR A 1 121 ? 1.223 -0.639 1.311 1.00 80.25 121 THR A O 1
ATOM 973 N N . ALA A 1 122 ? 0.123 -0.688 3.269 1.00 85.12 122 ALA A N 1
ATOM 974 C CA . ALA A 1 122 ? 1.267 -1.137 4.053 1.00 85.12 122 ALA A CA 1
ATOM 975 C C . ALA A 1 122 ? 1.799 -2.493 3.570 1.00 85.12 122 ALA A C 1
ATOM 977 O O . ALA A 1 122 ? 2.997 -2.617 3.338 1.00 85.12 122 ALA A O 1
ATOM 978 N N . ILE A 1 123 ? 0.929 -3.481 3.320 1.00 84.75 123 ILE A N 1
ATOM 979 C CA . ILE A 1 123 ? 1.335 -4.793 2.787 1.00 84.75 123 ILE A CA 1
ATOM 980 C C . ILE A 1 123 ? 1.929 -4.661 1.385 1.00 84.75 123 ILE A C 1
ATOM 982 O O . ILE A 1 123 ? 2.941 -5.303 1.103 1.00 84.75 123 ILE A O 1
ATOM 986 N N . ILE A 1 124 ? 1.343 -3.835 0.511 1.00 86.06 124 ILE A N 1
ATOM 987 C CA . ILE A 1 124 ? 1.882 -3.588 -0.835 1.00 86.06 124 ILE A CA 1
ATOM 988 C C . ILE A 1 124 ? 3.280 -2.977 -0.736 1.00 86.06 124 ILE A C 1
ATOM 990 O O . ILE A 1 124 ? 4.211 -3.469 -1.369 1.00 86.06 124 ILE A O 1
ATOM 994 N N . VAL A 1 125 ? 3.447 -1.946 0.094 1.00 87.81 125 VAL A N 1
ATOM 995 C CA . VAL A 1 125 ? 4.735 -1.277 0.292 1.00 87.81 125 VAL A CA 1
ATOM 996 C C . VAL A 1 125 ? 5.752 -2.234 0.909 1.00 87.81 125 VAL A C 1
ATOM 998 O O . VAL A 1 125 ? 6.885 -2.271 0.445 1.00 87.81 125 VAL A O 1
ATOM 1001 N N . LEU A 1 126 ? 5.363 -3.052 1.888 1.00 87.69 126 LEU A N 1
ATOM 1002 C CA . LEU A 1 126 ? 6.234 -4.060 2.502 1.00 87.69 126 LEU A CA 1
ATOM 1003 C C . LEU A 1 126 ? 6.542 -5.243 1.564 1.00 87.69 126 LEU A C 1
ATOM 1005 O O . LEU A 1 126 ? 7.502 -5.978 1.777 1.00 87.69 126 LEU A O 1
ATOM 1009 N N . SER A 1 127 ? 5.732 -5.431 0.520 1.00 89.06 127 SER A N 1
ATOM 1010 C CA . SER A 1 127 ? 5.943 -6.424 -0.541 1.00 89.06 127 SER A CA 1
ATOM 1011 C C . SER A 1 127 ? 6.713 -5.865 -1.741 1.00 89.06 127 SER A C 1
ATOM 1013 O O . SER A 1 127 ? 7.017 -6.617 -2.668 1.00 89.06 127 SER A O 1
ATOM 1015 N N . ALA A 1 128 ? 7.068 -4.579 -1.713 1.00 89.69 128 ALA A N 1
ATOM 1016 C CA . ALA A 1 128 ? 7.835 -3.898 -2.744 1.00 89.69 128 ALA A CA 1
ATOM 1017 C C . ALA A 1 128 ? 9.234 -3.513 -2.242 1.00 89.69 128 ALA A C 1
ATOM 1019 O O . ALA A 1 128 ? 9.429 -3.103 -1.091 1.00 89.69 128 ALA A O 1
ATOM 1020 N N . SER A 1 129 ? 10.224 -3.600 -3.130 1.00 88.88 129 SER A N 1
ATOM 1021 C CA . SER A 1 129 ? 11.576 -3.124 -2.845 1.00 88.88 129 SER A CA 1
ATOM 1022 C C . SER A 1 129 ? 11.615 -1.606 -2.682 1.00 88.88 129 SER A C 1
ATOM 1024 O O . SER A 1 129 ? 10.998 -0.884 -3.467 1.00 88.88 129 SER A O 1
ATOM 1026 N N . ASN A 1 130 ? 12.405 -1.117 -1.728 1.00 89.31 130 ASN A N 1
ATOM 1027 C CA . ASN A 1 130 ? 12.722 0.303 -1.628 1.00 89.31 130 ASN A CA 1
ATOM 1028 C C . ASN A 1 130 ? 13.815 0.666 -2.646 1.00 89.31 130 ASN A C 1
ATOM 1030 O O . ASN A 1 130 ? 14.915 0.109 -2.605 1.00 89.31 130 ASN A O 1
ATOM 1034 N N . ILE A 1 131 ? 13.497 1.570 -3.570 1.00 88.06 131 ILE A N 1
ATOM 1035 C CA . ILE A 1 131 ? 14.388 1.984 -4.654 1.00 88.06 131 ILE A CA 1
ATOM 1036 C C . ILE A 1 131 ? 14.506 3.503 -4.619 1.00 88.06 131 ILE A C 1
ATOM 1038 O O . ILE A 1 131 ? 13.498 4.205 -4.686 1.00 88.06 131 ILE A O 1
ATOM 1042 N N . VAL A 1 132 ? 15.738 3.999 -4.564 1.00 88.00 132 VAL A N 1
ATOM 1043 C CA . VAL A 1 132 ? 16.044 5.427 -4.647 1.00 88.00 132 VAL A CA 1
ATOM 1044 C C . VAL A 1 132 ? 16.712 5.707 -5.988 1.00 88.00 132 VAL A C 1
ATOM 1046 O O . VAL A 1 132 ? 17.542 4.930 -6.464 1.00 88.00 132 VAL A O 1
ATOM 1049 N N . PHE A 1 133 ? 16.318 6.806 -6.629 1.00 85.44 133 PHE A N 1
ATOM 1050 C CA . PHE A 1 133 ? 16.962 7.276 -7.850 1.00 85.44 133 PHE A CA 1
ATOM 1051 C C . PHE A 1 133 ? 18.160 8.154 -7.495 1.00 85.44 133 PHE A C 1
ATOM 1053 O O . PHE A 1 133 ? 18.017 9.166 -6.808 1.00 85.44 133 PHE A O 1
ATOM 1060 N N . TYR A 1 134 ? 19.331 7.778 -7.992 1.00 87.19 134 TYR A N 1
ATOM 1061 C CA . TYR A 1 134 ? 20.571 8.515 -7.831 1.00 87.19 134 TYR A CA 1
ATOM 1062 C C . TYR A 1 134 ? 21.097 8.925 -9.208 1.00 87.19 134 TYR A C 1
ATOM 1064 O O . TYR A 1 134 ? 21.195 8.101 -10.112 1.00 87.19 134 TYR A O 1
ATOM 1072 N N . SER A 1 135 ? 21.436 10.202 -9.382 1.00 87.00 135 SER A N 1
ATOM 1073 C CA . SER A 1 135 ? 21.984 10.723 -10.637 1.00 87.00 135 SER A CA 1
ATOM 1074 C C . SER A 1 135 ? 23.308 11.423 -10.366 1.00 87.00 135 SER A C 1
ATOM 1076 O O . SER A 1 135 ? 23.327 12.500 -9.769 1.00 87.00 135 SER A O 1
ATOM 1078 N N . SER A 1 136 ? 24.414 10.837 -10.825 1.00 84.50 136 SER A N 1
ATOM 1079 C CA . SER A 1 136 ? 25.741 11.458 -10.775 1.00 84.50 136 SER A CA 1
ATOM 1080 C C . SER A 1 136 ? 26.435 11.356 -12.133 1.00 84.50 136 SER A C 1
ATOM 1082 O O . SER A 1 136 ? 26.314 10.365 -12.849 1.00 84.50 136 SER A O 1
ATOM 1084 N N . GLY A 1 137 ? 27.125 12.425 -12.542 1.00 78.06 137 GLY A N 1
ATOM 1085 C CA . GLY A 1 137 ? 27.907 12.430 -13.786 1.00 78.06 137 GLY A CA 1
ATOM 1086 C C . GLY A 1 137 ? 27.103 12.202 -15.076 1.00 78.06 137 GLY A C 1
ATOM 1087 O O . GLY A 1 137 ? 27.675 11.749 -16.061 1.00 78.06 137 GLY A O 1
ATOM 1088 N N . GLY A 1 138 ? 25.796 12.490 -15.084 1.00 78.75 138 GLY A N 1
ATOM 1089 C CA . GLY A 1 138 ? 24.925 12.295 -16.252 1.00 78.75 138 GLY A CA 1
ATOM 1090 C C . GLY A 1 138 ? 24.378 10.872 -16.427 1.00 78.75 138 GLY A C 1
ATOM 1091 O O . GLY A 1 138 ? 23.670 10.622 -17.398 1.00 78.75 138 GLY A O 1
ATOM 1092 N N . LEU A 1 139 ? 24.661 9.954 -15.494 1.00 74.25 139 LEU A N 1
ATOM 1093 C CA . LEU A 1 139 ? 24.064 8.619 -15.439 1.00 74.25 139 LEU A CA 1
ATOM 1094 C C . LEU A 1 139 ? 23.046 8.556 -14.296 1.00 74.25 139 LEU A C 1
ATOM 1096 O O . LEU A 1 139 ? 23.382 8.795 -13.137 1.00 74.25 139 LEU A O 1
ATOM 1100 N N . GLY A 1 140 ? 21.799 8.231 -14.636 1.00 83.50 140 GLY A N 1
ATOM 1101 C CA . GLY A 1 140 ? 20.755 7.919 -13.666 1.00 83.50 140 GLY A CA 1
ATOM 1102 C C . GLY A 1 140 ? 20.771 6.432 -13.329 1.00 83.50 140 GLY A C 1
ATOM 1103 O O . GLY A 1 140 ? 20.645 5.597 -14.224 1.00 83.50 140 GLY A O 1
ATOM 1104 N N . GLN A 1 141 ? 20.907 6.096 -12.051 1.00 84.62 141 GLN A N 1
ATOM 1105 C CA . GLN A 1 141 ? 20.869 4.730 -11.549 1.00 84.62 141 GLN A CA 1
ATOM 1106 C C . GLN A 1 141 ? 19.816 4.595 -10.448 1.00 84.62 141 GLN A C 1
ATOM 1108 O O . GLN A 1 141 ? 19.670 5.450 -9.579 1.00 84.62 141 GLN A O 1
ATOM 1113 N N . PHE A 1 142 ? 19.104 3.474 -10.461 1.00 85.62 142 PHE A N 1
ATOM 1114 C CA . PHE A 1 142 ? 18.266 3.052 -9.347 1.00 85.62 142 PHE A CA 1
ATOM 1115 C C . PHE A 1 142 ? 19.086 2.200 -8.384 1.00 85.62 142 PHE A C 1
ATOM 1117 O O . PHE A 1 142 ? 19.640 1.171 -8.780 1.00 85.62 142 PHE A O 1
ATOM 1124 N N . GLN A 1 143 ? 19.162 2.623 -7.127 1.00 86.81 143 GLN A N 1
ATOM 1125 C CA . GLN A 1 143 ? 19.883 1.911 -6.084 1.00 86.81 143 GLN A CA 1
ATOM 1126 C C . GLN A 1 143 ? 18.911 1.403 -5.022 1.00 86.81 143 GLN A C 1
ATOM 1128 O O . GLN A 1 143 ? 17.988 2.098 -4.596 1.00 86.81 143 GLN A O 1
ATOM 1133 N N . PHE A 1 144 ? 19.120 0.154 -4.612 1.00 87.62 144 PHE A N 1
ATOM 1134 C CA . PHE A 1 144 ? 18.416 -0.421 -3.477 1.00 87.62 144 PHE A CA 1
ATOM 1135 C C . PHE A 1 144 ? 18.988 0.148 -2.178 1.00 87.62 144 PHE A C 1
ATOM 1137 O O . PHE A 1 144 ? 20.196 0.065 -1.943 1.00 87.62 144 PHE A O 1
ATOM 1144 N N . GLU A 1 145 ? 18.107 0.651 -1.319 1.00 89.00 145 GLU A N 1
ATOM 1145 C CA . GLU A 1 145 ? 18.457 1.123 0.018 1.00 89.00 145 GLU A CA 1
ATOM 1146 C C . GLU A 1 145 ? 17.570 0.461 1.070 1.00 89.00 145 GLU A C 1
ATOM 1148 O O . GLU A 1 145 ? 16.352 0.341 0.909 1.00 89.00 145 GLU A O 1
ATOM 1153 N N . LEU A 1 146 ? 18.183 0.047 2.180 1.00 86.00 146 LEU A N 1
ATOM 1154 C CA . LEU A 1 146 ? 17.450 -0.481 3.326 1.00 86.00 146 LEU A CA 1
ATOM 1155 C C . LEU A 1 146 ? 16.544 0.610 3.904 1.00 86.00 146 LEU A C 1
ATOM 1157 O O . LEU A 1 146 ? 16.954 1.760 4.063 1.00 86.00 146 LEU A O 1
ATOM 1161 N N . ARG A 1 147 ? 15.309 0.239 4.246 1.00 87.19 147 ARG A N 1
ATOM 1162 C CA . ARG A 1 147 ? 14.388 1.144 4.936 1.00 87.19 147 ARG A CA 1
ATOM 1163 C C . ARG A 1 147 ? 14.942 1.469 6.324 1.00 87.19 147 ARG A C 1
ATOM 1165 O O . ARG A 1 147 ? 15.471 0.597 7.012 1.00 87.19 147 ARG A O 1
ATOM 1172 N N . LEU A 1 148 ? 14.793 2.723 6.750 1.00 89.81 148 LEU A N 1
ATOM 1173 C CA . LEU A 1 148 ? 15.140 3.124 8.113 1.00 89.81 148 LEU A CA 1
ATOM 1174 C C . LEU A 1 148 ? 14.294 2.324 9.118 1.00 89.81 148 LEU A C 1
ATOM 1176 O O . LEU A 1 148 ? 13.095 2.148 8.908 1.00 89.81 148 LEU A O 1
ATOM 1180 N N . VAL A 1 149 ? 14.882 1.935 10.251 1.00 87.00 149 VAL A N 1
ATOM 1181 C CA . VAL A 1 149 ? 14.198 1.143 11.292 1.00 87.00 149 VAL A CA 1
ATOM 1182 C C . VAL A 1 149 ? 12.888 1.796 11.755 1.00 87.00 149 VAL A C 1
ATOM 1184 O O . VAL A 1 149 ? 11.882 1.110 11.911 1.00 87.00 149 VAL A O 1
ATOM 1187 N N . GLY A 1 150 ? 12.863 3.127 11.895 1.00 86.12 150 GLY A N 1
ATOM 1188 C CA . GLY A 1 150 ? 11.646 3.862 12.262 1.00 86.12 150 GLY A CA 1
ATOM 1189 C C . GLY A 1 150 ? 10.514 3.718 11.238 1.00 86.12 150 GLY A C 1
ATOM 1190 O O . GLY A 1 150 ? 9.362 3.532 11.622 1.00 86.12 150 GLY A O 1
ATOM 1191 N N . TYR A 1 151 ? 10.838 3.716 9.940 1.00 85.38 151 TYR A N 1
ATOM 1192 C CA . TYR A 1 151 ? 9.850 3.450 8.891 1.00 85.38 151 TYR A CA 1
ATOM 1193 C C . TYR A 1 151 ? 9.380 1.997 8.920 1.00 85.38 151 TYR A C 1
ATOM 1195 O O . TYR A 1 151 ? 8.194 1.753 8.724 1.00 85.38 151 TYR A O 1
ATOM 1203 N N . CYS A 1 152 ? 10.265 1.038 9.207 1.00 87.81 152 CYS A N 1
ATOM 1204 C CA . CYS A 1 152 ? 9.874 -0.364 9.363 1.00 87.81 152 CYS A CA 1
ATOM 1205 C C . CYS A 1 152 ? 8.882 -0.553 10.515 1.00 87.81 152 CYS A C 1
ATOM 1207 O O . CYS A 1 152 ? 7.897 -1.261 10.343 1.00 87.81 152 CYS A O 1
ATOM 1209 N N . PHE A 1 153 ? 9.095 0.102 11.661 1.00 89.12 153 PHE A N 1
ATOM 1210 C CA . PHE A 1 153 ? 8.156 0.040 12.786 1.00 89.12 153 PHE A CA 1
ATOM 1211 C C . PHE A 1 153 ? 6.790 0.627 12.438 1.00 89.12 153 PHE A C 1
ATOM 1213 O O . PHE A 1 153 ? 5.779 0.010 12.766 1.00 89.12 153 PHE A O 1
ATOM 1220 N N . LEU A 1 154 ? 6.765 1.762 11.731 1.00 87.38 154 LEU A N 1
ATOM 1221 C CA . LEU A 1 154 ? 5.533 2.392 11.257 1.00 87.38 154 LEU A CA 1
ATOM 1222 C C . LEU A 1 154 ? 4.780 1.494 10.261 1.00 87.38 154 LEU A C 1
ATOM 1224 O O . LEU A 1 154 ? 3.588 1.251 10.406 1.00 87.38 154 LEU A O 1
ATOM 1228 N N . LEU A 1 155 ? 5.478 0.955 9.260 1.00 87.44 155 LEU A N 1
ATOM 1229 C CA . LEU A 1 155 ? 4.894 0.031 8.285 1.00 87.44 155 LEU A CA 1
ATOM 1230 C C . LEU A 1 155 ? 4.408 -1.264 8.944 1.00 87.44 155 LEU A C 1
ATOM 1232 O O . LEU A 1 155 ? 3.370 -1.791 8.555 1.00 87.44 155 LEU A O 1
ATOM 1236 N N . ALA A 1 156 ? 5.124 -1.757 9.956 1.00 89.75 156 ALA A N 1
ATOM 1237 C CA . ALA A 1 156 ? 4.704 -2.910 10.738 1.00 89.75 156 ALA A CA 1
ATOM 1238 C C . ALA A 1 156 ? 3.439 -2.613 11.552 1.00 89.75 156 ALA A C 1
ATOM 1240 O O . ALA A 1 156 ? 2.539 -3.447 11.567 1.00 89.75 156 ALA A O 1
ATOM 1241 N N . SER A 1 157 ? 3.322 -1.435 12.181 1.00 87.00 157 SER A N 1
ATOM 1242 C CA . SER A 1 157 ? 2.089 -1.048 12.881 1.00 87.00 157 SER A CA 1
ATOM 1243 C C . SER A 1 157 ? 0.915 -0.860 11.922 1.00 87.00 157 SER A C 1
ATOM 1245 O O . SER A 1 157 ? -0.192 -1.287 12.229 1.00 87.00 157 SER A O 1
ATOM 1247 N N . GLU A 1 158 ? 1.153 -0.305 10.732 1.00 86.75 158 GLU A N 1
ATOM 1248 C CA . GLU A 1 158 ? 0.119 -0.192 9.698 1.00 86.75 158 GLU A CA 1
ATOM 1249 C C . GLU A 1 158 ? -0.306 -1.567 9.155 1.00 86.75 158 GLU A C 1
ATOM 1251 O O . GLU A 1 158 ? -1.479 -1.792 8.867 1.00 86.75 158 GLU A O 1
ATOM 1256 N N . ALA A 1 159 ? 0.618 -2.528 9.061 1.00 88.75 159 ALA A N 1
ATOM 1257 C CA . ALA A 1 159 ? 0.296 -3.902 8.685 1.00 88.75 159 ALA A CA 1
ATOM 1258 C C . ALA A 1 159 ? -0.470 -4.658 9.789 1.00 88.75 159 ALA A C 1
ATOM 1260 O O . ALA A 1 159 ? -1.302 -5.508 9.463 1.00 88.75 159 ALA A O 1
ATOM 1261 N N . SER A 1 160 ? -0.233 -4.354 11.074 1.00 87.88 160 SER A N 1
ATOM 1262 C CA . SER A 1 160 ? -0.919 -4.987 12.217 1.00 87.88 160 SER A CA 1
ATOM 1263 C C . SER A 1 160 ? -2.434 -4.806 12.211 1.00 87.88 160 SER A C 1
ATOM 1265 O O . SER A 1 160 ? -3.132 -5.679 12.723 1.00 87.88 160 SER A O 1
ATOM 1267 N N . TRP A 1 161 ? -2.948 -3.781 11.526 1.00 85.00 161 TRP A N 1
ATOM 1268 C CA . TRP A 1 161 ? -4.380 -3.607 11.265 1.00 85.00 161 TRP A CA 1
ATOM 1269 C C . TRP A 1 161 ? -5.037 -4.837 10.627 1.00 85.00 161 TRP A C 1
ATOM 1271 O O . TRP A 1 161 ? -6.221 -5.085 10.845 1.00 85.00 161 TRP A O 1
ATOM 1281 N N . LEU A 1 162 ? -4.288 -5.646 9.866 1.00 86.81 162 LEU A N 1
ATOM 1282 C CA . LEU A 1 162 ? -4.790 -6.920 9.351 1.00 86.81 162 LEU A CA 1
ATOM 1283 C C . LEU A 1 162 ? -5.184 -7.878 10.492 1.00 86.81 162 LEU A C 1
ATOM 1285 O O . LEU A 1 162 ? -6.206 -8.559 10.403 1.00 86.81 162 LEU A O 1
ATOM 1289 N N . THR A 1 163 ? -4.398 -7.925 11.570 1.00 87.19 163 THR A N 1
ATOM 1290 C CA . THR A 1 163 ? -4.672 -8.740 12.766 1.00 87.19 163 THR A CA 1
ATOM 1291 C C . THR A 1 163 ? -5.893 -8.243 13.514 1.00 87.19 163 THR A C 1
ATOM 1293 O O . THR A 1 163 ? -6.698 -9.053 13.969 1.00 87.19 163 THR A O 1
ATOM 1296 N N . ASP A 1 164 ? -6.077 -6.931 13.584 1.00 80.81 164 ASP A N 1
ATOM 1297 C CA . ASP A 1 164 ? -7.229 -6.348 14.266 1.00 80.81 164 ASP A CA 1
ATOM 1298 C C . ASP A 1 164 ? -8.520 -6.631 13.486 1.00 80.81 164 ASP A C 1
ATOM 1300 O O . ASP A 1 164 ? -9.480 -7.148 14.050 1.00 80.81 164 ASP A O 1
ATOM 1304 N N . VAL A 1 165 ? -8.518 -6.433 12.161 1.00 82.25 165 VAL A N 1
ATOM 1305 C CA . VAL A 1 165 ? -9.674 -6.745 11.297 1.00 82.25 165 VAL A CA 1
ATOM 1306 C C . VAL A 1 165 ? -10.028 -8.235 11.334 1.00 82.25 165 VAL A C 1
ATOM 1308 O O . VAL A 1 165 ? -11.201 -8.599 11.400 1.00 82.25 165 VAL A O 1
ATOM 1311 N N . THR A 1 166 ? -9.030 -9.119 11.291 1.00 83.06 166 THR A N 1
ATOM 1312 C CA . THR A 1 166 ? -9.273 -10.571 11.365 1.00 83.06 166 THR A CA 1
ATOM 1313 C C . THR A 1 166 ? -9.771 -11.000 12.743 1.00 83.06 166 THR A C 1
ATOM 1315 O O . THR A 1 166 ? -10.628 -11.880 12.829 1.00 83.06 166 THR A O 1
ATOM 1318 N N . THR A 1 167 ? -9.306 -10.349 13.810 1.00 82.06 167 THR A N 1
ATOM 1319 C CA . THR A 1 167 ? -9.808 -10.563 15.172 1.00 82.06 167 THR A CA 1
ATOM 1320 C C . THR A 1 167 ? -11.251 -10.084 15.316 1.00 82.06 167 THR A C 1
ATOM 1322 O O . THR A 1 167 ? -12.059 -10.816 15.878 1.00 82.06 167 THR A O 1
ATOM 1325 N N . ASP A 1 168 ? -11.608 -8.933 14.742 1.00 78.31 168 ASP A N 1
ATOM 1326 C CA . ASP A 1 168 ? -12.983 -8.417 14.737 1.00 78.31 168 ASP A CA 1
ATOM 1327 C C . ASP A 1 168 ? -13.952 -9.388 14.034 1.00 78.31 168 ASP A C 1
ATOM 1329 O O . ASP A 1 168 ? -15.056 -9.627 14.522 1.00 78.31 168 ASP A O 1
ATOM 1333 N N . ILE A 1 169 ? -13.534 -10.005 12.920 1.00 80.12 169 ILE A N 1
ATOM 1334 C CA . ILE A 1 169 ? -14.324 -11.043 12.231 1.00 80.12 169 ILE A CA 1
ATOM 1335 C C . ILE A 1 169 ? -14.447 -12.303 13.097 1.00 80.12 169 ILE A C 1
ATOM 1337 O O . ILE A 1 169 ? -15.519 -12.909 13.167 1.00 80.12 169 ILE A O 1
ATOM 1341 N N . LEU A 1 170 ? -13.358 -12.714 13.753 1.00 75.88 170 LEU A N 1
ATOM 1342 C CA . LEU A 1 170 ? -13.348 -13.918 14.580 1.00 75.88 170 LEU A CA 1
ATOM 1343 C C . LEU A 1 170 ? -14.107 -13.735 15.898 1.00 75.88 170 LEU A C 1
ATOM 1345 O O . LEU A 1 170 ? -14.594 -14.726 16.436 1.00 75.88 170 LEU A O 1
ATOM 1349 N N . LEU A 1 171 ? -14.279 -12.501 16.382 1.00 73.06 171 LEU A N 1
ATOM 1350 C CA . LEU A 1 171 ? -14.978 -12.209 17.635 1.00 73.06 171 LEU A CA 1
ATOM 1351 C C . LEU A 1 171 ? -16.392 -12.802 17.663 1.00 73.06 171 LEU A C 1
ATOM 1353 O O . LEU A 1 171 ? -16.813 -13.287 18.707 1.00 73.06 171 LEU A O 1
ATOM 1357 N N . VAL A 1 172 ? -17.073 -12.884 16.512 1.00 75.38 172 VAL A N 1
ATOM 1358 C CA . VAL A 1 172 ? -18.379 -13.562 16.364 1.00 75.38 172 VAL A CA 1
ATOM 1359 C C . VAL A 1 172 ? -18.342 -15.021 16.848 1.00 75.38 172 VAL A C 1
ATOM 1361 O O . VAL A 1 172 ? -19.345 -15.554 17.315 1.00 75.38 172 VAL A O 1
ATOM 1364 N N . PHE A 1 173 ? -17.189 -15.681 16.737 1.00 75.75 173 PHE A N 1
ATOM 1365 C CA . PHE A 1 173 ? -16.979 -17.075 17.127 1.00 75.75 173 PHE A CA 1
ATOM 1366 C C . PHE A 1 173 ? -16.198 -17.235 18.437 1.00 75.75 173 PHE A C 1
ATOM 1368 O O . PHE A 1 173 ? -16.254 -18.307 19.041 1.00 75.75 173 PHE A O 1
ATOM 1375 N N . THR A 1 174 ? -15.431 -16.224 18.855 1.00 73.25 174 THR A N 1
ATOM 1376 C CA . THR A 1 174 ? -14.474 -16.317 19.970 1.00 73.25 174 THR A CA 1
ATOM 1377 C C . THR A 1 174 ? -14.695 -15.283 21.076 1.00 73.25 174 THR A C 1
ATOM 1379 O O . THR A 1 174 ? -13.737 -14.962 21.777 1.00 73.25 174 THR A O 1
ATOM 1382 N N . GLU A 1 175 ? -15.936 -14.812 21.283 1.00 72.31 175 GLU A N 1
ATOM 1383 C CA . GLU A 1 175 ? -16.309 -13.795 22.293 1.00 72.31 175 GLU A CA 1
ATOM 1384 C C . GLU A 1 175 ? -15.587 -13.987 23.640 1.00 72.31 175 GLU A C 1
ATOM 1386 O O . GLU A 1 175 ? -14.938 -13.059 24.125 1.00 72.31 175 GLU A O 1
ATOM 1391 N N . ASP A 1 176 ? -15.609 -15.208 24.183 1.00 73.12 176 ASP A N 1
ATOM 1392 C CA . ASP A 1 176 ? -15.120 -15.514 25.533 1.00 73.12 176 ASP A CA 1
ATOM 1393 C C . ASP A 1 176 ? -13.589 -15.417 25.689 1.00 73.12 176 ASP A C 1
ATOM 1395 O O . ASP A 1 176 ? -13.090 -15.179 26.783 1.00 73.12 176 ASP A O 1
ATOM 1399 N N . ILE A 1 177 ? -12.815 -15.587 24.611 1.00 76.62 177 ILE A N 1
ATOM 1400 C CA . ILE A 1 177 ? -11.338 -15.639 24.667 1.00 76.62 177 ILE A CA 1
ATOM 1401 C C . ILE A 1 177 ? -10.658 -14.397 24.078 1.00 76.62 177 ILE A C 1
ATOM 1403 O O . ILE A 1 177 ? -9.429 -14.289 24.117 1.00 76.62 177 ILE A O 1
ATOM 1407 N N . THR A 1 178 ? -11.433 -13.461 23.528 1.00 76.12 178 THR A N 1
ATOM 1408 C CA . THR A 1 178 ? -10.932 -12.318 22.745 1.00 76.12 178 THR A CA 1
ATOM 1409 C C . THR A 1 178 ? -9.970 -11.406 23.508 1.00 76.12 178 THR A C 1
ATOM 1411 O O . THR A 1 178 ? -8.960 -10.995 22.937 1.00 76.12 178 THR A O 1
ATOM 1414 N N . LEU A 1 179 ? -10.217 -11.160 24.801 1.00 77.19 179 LEU A N 1
ATOM 1415 C CA . LEU A 1 179 ? -9.381 -10.303 25.659 1.00 77.19 179 LEU A CA 1
ATOM 1416 C C . LEU A 1 179 ? -7.932 -10.798 25.778 1.00 77.19 179 LEU A C 1
ATOM 1418 O O . LEU A 1 179 ? -7.000 -10.003 25.840 1.00 77.19 179 LEU A O 1
ATOM 1422 N N . VAL A 1 180 ? -7.734 -12.119 25.799 1.00 80.69 180 VAL A N 1
ATOM 1423 C CA . VAL A 1 180 ? -6.396 -12.730 25.861 1.00 80.69 180 VAL A CA 1
ATOM 1424 C C . VAL A 1 180 ? -5.852 -12.969 24.455 1.00 80.69 180 VAL A C 1
ATOM 1426 O O . VAL A 1 180 ? -4.666 -12.767 24.203 1.00 80.69 180 VAL A O 1
ATOM 1429 N N . GLN A 1 181 ? -6.716 -13.374 23.522 1.00 84.75 181 GLN A N 1
ATOM 1430 C CA . GLN A 1 181 ? -6.344 -13.678 22.143 1.00 84.75 181 GLN A CA 1
ATOM 1431 C C . GLN A 1 181 ? -5.756 -12.457 21.420 1.00 84.75 181 GLN A C 1
ATOM 1433 O O . GLN A 1 181 ? -4.699 -12.580 20.807 1.00 84.75 181 GLN A O 1
ATOM 1438 N N . ALA A 1 182 ? -6.415 -11.297 21.483 1.00 81.62 182 ALA A N 1
ATOM 1439 C CA . ALA A 1 182 ? -6.061 -10.120 20.688 1.00 81.62 182 ALA A CA 1
ATOM 1440 C C . ALA A 1 182 ? -4.632 -9.585 20.939 1.00 81.62 182 ALA A C 1
ATOM 1442 O O . ALA A 1 182 ? -3.864 -9.478 19.971 1.00 81.62 182 ALA A O 1
ATOM 1443 N N . PRO A 1 183 ? -4.198 -9.309 22.190 1.00 82.69 183 PRO A N 1
ATOM 1444 C CA . PRO A 1 183 ? -2.820 -8.883 22.447 1.00 82.69 183 PRO A CA 1
ATOM 1445 C C . PRO A 1 183 ? -1.805 -9.984 22.122 1.00 82.69 183 PRO A C 1
ATOM 1447 O O . PRO A 1 183 ? -0.712 -9.692 21.628 1.00 82.69 183 PRO A O 1
ATOM 1450 N N . LEU A 1 184 ? -2.179 -11.250 22.337 1.00 87.19 184 LEU A N 1
ATOM 1451 C CA . LEU A 1 184 ? -1.325 -12.403 22.072 1.00 87.19 184 LEU A CA 1
ATOM 1452 C C . LEU A 1 184 ? -1.138 -12.675 20.571 1.00 87.19 184 LEU A C 1
ATOM 1454 O O . LEU A 1 184 ? -0.122 -13.247 20.198 1.00 87.19 184 LEU A O 1
ATOM 1458 N N . SER A 1 185 ? -2.059 -12.254 19.700 1.00 89.56 185 SER A N 1
ATOM 1459 C CA . SER A 1 185 ? -1.874 -12.315 18.242 1.00 89.56 185 SER A CA 1
ATOM 1460 C C . SER A 1 185 ? -1.185 -11.076 17.669 1.00 89.56 185 SER A C 1
ATOM 1462 O O . SER A 1 185 ? -0.368 -11.206 16.756 1.00 89.56 185 SER A O 1
ATOM 1464 N N . SER A 1 186 ? -1.484 -9.882 18.194 1.00 88.56 186 SER A N 1
ATOM 1465 C CA . SER A 1 186 ? -1.028 -8.610 17.610 1.00 88.56 186 SER A CA 1
ATOM 1466 C C . SER A 1 186 ? 0.470 -8.354 17.830 1.00 88.56 186 SER A C 1
ATOM 1468 O O . SER A 1 186 ? 1.193 -8.063 16.872 1.00 88.56 186 SER A O 1
ATOM 1470 N N . LEU A 1 187 ? 0.981 -8.556 19.054 1.00 89.75 187 LEU A N 1
ATOM 1471 C CA . LEU A 1 187 ? 2.403 -8.333 19.360 1.00 89.75 187 LEU A CA 1
ATOM 1472 C C . LEU A 1 187 ? 3.346 -9.281 18.594 1.00 89.75 187 LEU A C 1
ATOM 1474 O O . LEU A 1 187 ? 4.317 -8.793 18.006 1.00 89.75 187 LEU A O 1
ATOM 1478 N N . PRO A 1 188 ? 3.100 -10.608 18.534 1.00 92.00 188 PRO A N 1
ATOM 1479 C CA . PRO A 1 188 ? 3.966 -11.507 17.777 1.00 92.00 188 PRO A CA 1
ATOM 1480 C C . PRO A 1 188 ? 3.912 -11.255 16.276 1.00 92.00 188 PRO A C 1
ATOM 1482 O O . PRO A 1 188 ? 4.943 -11.368 15.619 1.00 92.00 188 PRO A O 1
ATOM 1485 N N . PHE A 1 189 ? 2.747 -10.885 15.731 1.00 94.06 189 PHE A N 1
ATOM 1486 C CA . PHE A 1 189 ? 2.635 -10.535 14.318 1.00 94.06 189 PHE A CA 1
ATOM 1487 C C . PHE A 1 189 ? 3.459 -9.286 13.983 1.00 94.06 189 PHE A C 1
ATOM 1489 O O . PHE A 1 189 ? 4.249 -9.310 13.040 1.00 94.06 189 PHE A O 1
ATOM 1496 N N . TRP A 1 190 ? 3.344 -8.226 14.791 1.00 93.38 190 TRP A N 1
ATOM 1497 C CA . TRP A 1 190 ? 4.141 -7.010 14.618 1.00 93.38 190 TRP A CA 1
ATOM 1498 C C . TRP A 1 190 ? 5.647 -7.308 14.660 1.00 93.38 190 TRP A C 1
ATOM 1500 O O . TRP A 1 190 ? 6.389 -6.906 13.762 1.00 93.38 190 TRP A O 1
ATOM 1510 N N . LEU A 1 191 ? 6.095 -8.094 15.647 1.00 93.38 191 LEU A N 1
ATOM 1511 C CA . LEU A 1 191 ? 7.488 -8.537 15.738 1.00 93.38 191 LEU A CA 1
ATOM 1512 C C . LEU A 1 191 ? 7.907 -9.366 14.520 1.00 93.38 191 LEU A C 1
ATOM 1514 O O . LEU A 1 191 ? 8.984 -9.141 13.972 1.00 93.38 191 LEU A O 1
ATOM 1518 N N . ALA A 1 192 ? 7.065 -10.297 14.067 1.00 93.62 192 ALA A N 1
ATOM 1519 C CA . ALA A 1 192 ? 7.344 -11.121 12.898 1.00 93.62 192 ALA A CA 1
ATOM 1520 C C . ALA A 1 192 ? 7.543 -10.266 11.641 1.00 93.62 192 ALA A C 1
ATOM 1522 O O . ALA A 1 192 ? 8.488 -10.514 10.898 1.00 93.62 192 ALA A O 1
ATOM 1523 N N . ILE A 1 193 ? 6.723 -9.231 11.432 1.00 93.06 193 ILE A N 1
ATOM 1524 C CA . ILE A 1 193 ? 6.872 -8.281 10.320 1.00 93.06 193 ILE A CA 1
ATOM 1525 C C . ILE A 1 193 ? 8.207 -7.529 10.407 1.00 93.06 193 ILE A C 1
ATOM 1527 O O . ILE A 1 193 ? 8.946 -7.461 9.422 1.00 93.06 193 ILE A O 1
ATOM 1531 N N . VAL A 1 194 ? 8.547 -7.004 11.588 1.00 92.50 194 VAL A N 1
ATOM 1532 C CA . VAL A 1 194 ? 9.812 -6.289 11.828 1.00 92.50 194 VAL A CA 1
ATOM 1533 C C . VAL A 1 194 ? 11.019 -7.187 11.550 1.00 92.50 194 VAL A C 1
ATOM 1535 O O . VAL A 1 194 ? 11.968 -6.767 10.881 1.00 92.50 194 VAL A O 1
ATOM 1538 N N . PHE A 1 195 ? 10.989 -8.434 12.023 1.00 92.69 195 PHE A N 1
ATOM 1539 C CA . PHE A 1 195 ? 12.041 -9.412 11.758 1.00 92.69 195 PHE A CA 1
ATOM 1540 C C . PHE A 1 195 ? 12.118 -9.798 10.283 1.00 92.69 195 PHE A C 1
ATOM 1542 O O . PHE A 1 195 ? 13.211 -9.860 9.719 1.00 92.69 195 PHE A O 1
ATOM 1549 N N . LEU A 1 196 ? 10.973 -10.022 9.643 1.00 91.44 196 LEU A N 1
ATOM 1550 C CA . LEU A 1 196 ? 10.894 -10.386 8.238 1.00 91.44 196 LEU A CA 1
ATOM 1551 C C . LEU A 1 196 ? 11.515 -9.293 7.348 1.00 91.44 196 LEU A C 1
ATOM 1553 O O . LEU A 1 196 ? 12.273 -9.617 6.429 1.00 91.44 196 LEU A O 1
ATOM 1557 N N . GLU A 1 197 ? 11.265 -8.016 7.642 1.00 90.56 197 GLU A N 1
ATOM 1558 C CA . GLU A 1 197 ? 11.851 -6.894 6.898 1.00 90.56 197 GLU A CA 1
ATOM 1559 C C . GLU A 1 197 ? 13.341 -6.689 7.209 1.00 90.56 197 GLU A C 1
ATOM 1561 O O . GLU A 1 197 ? 14.126 -6.402 6.308 1.00 90.56 197 GLU A O 1
ATOM 1566 N N . SER A 1 198 ? 13.758 -6.914 8.458 1.00 88.31 198 SER A N 1
ATOM 1567 C CA . SER A 1 198 ? 15.158 -6.751 8.873 1.00 88.31 198 SER A CA 1
ATOM 1568 C C . SER A 1 198 ? 16.080 -7.837 8.304 1.00 88.31 198 SER A C 1
ATOM 1570 O O . SER A 1 198 ? 17.193 -7.541 7.871 1.00 88.31 198 SER A O 1
ATOM 1572 N N . PHE A 1 199 ? 15.634 -9.099 8.292 1.00 89.31 199 PHE A N 1
ATOM 1573 C CA . PHE A 1 199 ? 16.450 -10.235 7.843 1.00 89.31 199 PHE A CA 1
ATOM 1574 C C . PHE A 1 199 ? 16.286 -10.569 6.360 1.00 89.31 199 PHE A C 1
ATOM 1576 O O . PHE A 1 199 ? 17.199 -11.128 5.755 1.00 89.31 199 PHE A O 1
ATOM 1583 N N . SER A 1 200 ? 15.135 -10.254 5.763 1.00 89.38 200 SER A N 1
ATOM 1584 C CA . SER A 1 200 ? 14.827 -10.619 4.375 1.00 89.38 200 SER A CA 1
ATOM 1585 C C . SER A 1 200 ? 14.166 -9.473 3.597 1.00 89.38 200 SER A C 1
ATOM 1587 O O . SER A 1 200 ? 13.022 -9.613 3.160 1.00 89.38 200 SER A O 1
ATOM 1589 N N . PRO A 1 201 ? 14.852 -8.330 3.412 1.00 89.38 201 PRO A N 1
ATOM 1590 C CA . PRO A 1 201 ? 14.310 -7.217 2.640 1.00 89.38 201 PRO A CA 1
ATOM 1591 C C . PRO A 1 201 ? 14.223 -7.573 1.149 1.00 89.38 201 PRO A C 1
ATOM 1593 O O . PRO A 1 201 ? 15.113 -8.224 0.590 1.00 89.38 201 PRO A O 1
ATOM 1596 N N . ILE A 1 202 ? 13.159 -7.125 0.483 1.00 88.62 202 ILE A N 1
ATOM 1597 C CA . ILE A 1 202 ? 12.934 -7.405 -0.941 1.00 88.62 202 ILE A CA 1
ATOM 1598 C C . ILE A 1 202 ? 13.835 -6.526 -1.796 1.00 88.62 202 ILE A C 1
ATOM 1600 O O . ILE A 1 202 ? 13.848 -5.303 -1.664 1.00 88.62 202 ILE A O 1
ATOM 1604 N N . ARG A 1 203 ? 14.547 -7.157 -2.728 1.00 87.69 203 ARG A N 1
ATOM 1605 C CA . ARG A 1 203 ? 15.380 -6.480 -3.722 1.00 87.69 203 ARG A CA 1
ATOM 1606 C C . ARG A 1 203 ? 14.688 -6.533 -5.077 1.00 87.69 203 ARG A C 1
ATOM 1608 O O . ARG A 1 203 ? 14.221 -7.600 -5.477 1.00 87.69 203 ARG A O 1
ATOM 1615 N N . ALA A 1 204 ? 14.653 -5.404 -5.780 1.00 86.00 204 ALA A N 1
ATOM 1616 C CA . ALA A 1 204 ? 14.211 -5.383 -7.167 1.00 86.00 204 ALA A CA 1
ATOM 1617 C C . ALA A 1 204 ? 15.155 -6.242 -8.007 1.00 86.00 204 ALA A C 1
ATOM 1619 O O . ALA A 1 204 ? 16.377 -6.145 -7.877 1.00 86.00 204 ALA A O 1
ATOM 1620 N N . THR A 1 205 ? 14.589 -7.067 -8.877 1.00 84.94 205 THR A N 1
ATOM 1621 C CA . THR A 1 205 ? 15.359 -7.845 -9.849 1.00 84.94 205 THR A CA 1
ATOM 1622 C C . THR A 1 205 ? 14.982 -7.374 -11.241 1.00 84.94 205 THR A C 1
ATOM 1624 O O . THR A 1 205 ? 13.804 -7.236 -11.559 1.00 84.94 205 THR A O 1
ATOM 1627 N N . ALA A 1 206 ? 15.982 -7.079 -12.063 1.00 83.25 206 ALA A N 1
ATOM 1628 C CA . ALA A 1 206 ? 15.790 -6.731 -13.461 1.00 83.25 206 ALA A CA 1
ATOM 1629 C C . ALA A 1 206 ? 16.476 -7.803 -14.304 1.00 83.25 206 ALA A C 1
ATOM 1631 O O . ALA A 1 206 ? 17.688 -7.992 -14.197 1.00 83.25 206 ALA A O 1
ATOM 1632 N N . SER A 1 207 ? 15.703 -8.527 -15.108 1.00 83.12 207 SER A N 1
ATOM 1633 C CA . SER A 1 207 ? 16.230 -9.473 -16.086 1.00 83.12 207 SER A CA 1
ATOM 1634 C C . SER A 1 207 ? 16.199 -8.813 -17.455 1.00 83.12 207 SER A C 1
ATOM 1636 O O . SER A 1 207 ? 15.127 -8.493 -17.969 1.00 83.12 207 SER A O 1
ATOM 1638 N N . VAL A 1 208 ? 17.375 -8.591 -18.033 1.00 82.12 208 VAL A N 1
ATOM 1639 C CA . VAL A 1 208 ? 17.522 -8.059 -19.389 1.00 82.12 208 VAL A CA 1
ATOM 1640 C C . VAL A 1 208 ? 17.565 -9.247 -20.337 1.00 82.12 208 VAL A C 1
ATOM 1642 O O . VAL A 1 208 ? 18.555 -9.972 -20.380 1.00 82.12 208 VAL A O 1
ATOM 1645 N N . GLU A 1 209 ? 16.485 -9.456 -21.077 1.00 80.12 209 GLU A N 1
ATOM 1646 C CA . GLU A 1 209 ? 16.429 -10.442 -22.150 1.00 80.12 209 GLU A CA 1
ATOM 1647 C C . GLU A 1 209 ? 15.971 -9.720 -23.407 1.00 80.12 209 GLU A C 1
ATOM 1649 O O . GLU A 1 209 ? 14.804 -9.356 -23.540 1.00 80.12 209 GLU A O 1
ATOM 1654 N N . GLN A 1 210 ? 16.933 -9.438 -24.287 1.00 75.88 210 GLN A N 1
ATOM 1655 C CA . GLN A 1 210 ? 16.680 -8.762 -25.550 1.00 75.88 210 GLN A CA 1
ATOM 1656 C C . GLN A 1 210 ? 16.207 -9.785 -26.576 1.00 75.88 210 GLN A C 1
ATOM 1658 O O . GLN A 1 210 ? 17.010 -10.507 -27.164 1.00 75.88 210 GLN A O 1
ATOM 1663 N N . SER A 1 211 ? 14.896 -9.836 -26.795 1.00 79.88 211 SER A N 1
ATOM 1664 C CA . SER A 1 211 ? 14.298 -10.618 -27.873 1.00 79.88 211 SER A CA 1
ATOM 1665 C C . SER A 1 211 ? 13.597 -9.656 -28.827 1.00 79.88 211 SER A C 1
ATOM 1667 O O . SER A 1 211 ? 12.649 -8.965 -28.456 1.00 79.88 211 SER A O 1
ATOM 1669 N N . CYS A 1 212 ? 14.135 -9.531 -30.037 1.00 81.25 212 CYS A N 1
ATOM 1670 C CA . CYS A 1 212 ? 13.556 -8.704 -31.087 1.00 81.25 212 CYS A CA 1
ATOM 1671 C C . CYS A 1 212 ? 12.907 -9.619 -32.117 1.00 81.25 212 CYS A C 1
ATOM 1673 O O . CYS A 1 212 ? 13.589 -10.412 -32.766 1.00 81.25 212 CYS A O 1
ATOM 1675 N N . ALA A 1 213 ? 11.593 -9.499 -32.274 1.00 78.62 213 ALA A N 1
ATOM 1676 C CA . ALA A 1 213 ? 10.864 -10.144 -33.352 1.00 78.62 213 ALA A CA 1
ATOM 1677 C C . ALA A 1 213 ? 10.577 -9.107 -34.442 1.00 78.62 213 ALA A C 1
ATOM 1679 O O . ALA A 1 213 ? 10.037 -8.032 -34.170 1.00 78.62 213 ALA A O 1
ATOM 1680 N N . SER A 1 214 ? 10.935 -9.425 -35.686 1.00 68.75 214 SER A N 1
ATOM 1681 C CA . SER A 1 214 ? 10.490 -8.650 -36.841 1.00 68.75 214 SER A CA 1
ATOM 1682 C C . SER A 1 214 ? 9.088 -9.111 -37.231 1.00 68.75 214 SER A C 1
ATOM 1684 O O . SER A 1 214 ? 8.899 -10.139 -37.881 1.00 68.75 214 SER A O 1
ATOM 1686 N N . ILE A 1 215 ? 8.075 -8.353 -36.819 1.00 62.75 215 ILE A N 1
ATOM 1687 C CA . ILE A 1 215 ? 6.697 -8.584 -37.253 1.00 62.75 215 ILE A CA 1
ATOM 1688 C C . ILE A 1 215 ? 6.451 -7.641 -38.430 1.00 62.75 215 ILE A C 1
ATOM 1690 O O . ILE A 1 215 ? 6.015 -6.510 -38.256 1.00 62.75 215 ILE A O 1
ATOM 1694 N N . ASN A 1 216 ? 6.745 -8.132 -39.640 1.00 54.69 216 ASN A N 1
ATOM 1695 C CA . ASN A 1 216 ? 6.875 -7.345 -40.876 1.00 54.69 216 ASN A CA 1
ATOM 1696 C C . ASN A 1 216 ? 8.043 -6.345 -40.795 1.00 54.69 216 ASN A C 1
ATOM 1698 O O . ASN A 1 216 ? 7.903 -5.268 -40.222 1.00 54.69 216 ASN A O 1
ATOM 1702 N N . MET A 1 217 ? 9.184 -6.680 -41.416 1.00 54.69 217 MET A N 1
ATOM 1703 C CA . MET A 1 217 ? 10.399 -5.836 -41.429 1.00 54.69 217 MET A CA 1
ATOM 1704 C C . MET A 1 217 ? 10.158 -4.391 -41.904 1.00 54.69 217 MET A C 1
ATOM 1706 O O . MET A 1 217 ? 10.955 -3.511 -41.598 1.00 54.69 217 MET A O 1
ATOM 1710 N N . ASP A 1 218 ? 9.067 -4.157 -42.633 1.00 50.31 218 ASP A N 1
ATOM 1711 C CA . ASP A 1 218 ? 8.728 -2.876 -43.254 1.00 50.31 218 ASP A CA 1
ATOM 1712 C C . ASP A 1 218 ? 7.945 -1.938 -42.321 1.00 50.31 218 ASP A C 1
ATOM 1714 O O . ASP A 1 218 ? 7.706 -0.782 -42.673 1.00 50.31 218 ASP A O 1
ATOM 1718 N N . LYS A 1 219 ? 7.478 -2.451 -41.177 1.00 53.91 219 LYS A N 1
ATOM 1719 C CA . LYS A 1 219 ? 6.635 -1.715 -40.234 1.00 53.91 219 LYS A CA 1
ATOM 1720 C C . LYS A 1 219 ? 7.341 -1.557 -38.895 1.00 53.91 219 LYS A C 1
ATOM 1722 O O . LYS A 1 219 ? 7.753 -0.444 -38.581 1.00 53.91 219 LYS A O 1
ATOM 1727 N N . ASP A 1 220 ? 7.546 -2.644 -38.148 1.00 52.56 220 ASP A N 1
ATOM 1728 C CA . ASP A 1 220 ? 7.937 -2.532 -36.742 1.00 52.56 220 ASP A CA 1
ATOM 1729 C C . ASP A 1 220 ? 8.890 -3.675 -36.319 1.00 52.56 220 ASP A C 1
ATOM 1731 O O . ASP A 1 220 ? 8.723 -4.842 -36.687 1.00 52.56 220 ASP A O 1
ATOM 1735 N N . LEU A 1 221 ? 9.878 -3.346 -35.481 1.00 70.62 221 LEU A N 1
ATOM 1736 C CA . LEU A 1 221 ? 10.682 -4.309 -34.721 1.00 70.62 221 LEU A CA 1
ATOM 1737 C C . LEU A 1 221 ? 10.207 -4.277 -33.268 1.00 70.62 221 LEU A C 1
ATOM 1739 O O . LEU A 1 221 ? 10.463 -3.312 -32.548 1.00 70.62 221 LEU A O 1
ATOM 1743 N N . THR A 1 222 ? 9.508 -5.320 -32.822 1.00 74.50 222 THR A N 1
ATOM 1744 C CA . THR A 1 222 ? 9.086 -5.418 -31.422 1.00 74.50 222 THR A CA 1
ATOM 1745 C C . THR A 1 222 ? 10.217 -6.048 -30.624 1.00 74.50 222 THR A C 1
ATOM 1747 O O . THR A 1 222 ? 10.452 -7.253 -30.708 1.00 74.50 222 THR A O 1
ATOM 1750 N N . CYS A 1 223 ? 10.941 -5.222 -29.872 1.00 74.00 223 CYS A N 1
ATOM 1751 C CA . CYS A 1 223 ? 11.997 -5.670 -28.975 1.00 74.00 223 CYS A CA 1
ATOM 1752 C C . CYS A 1 223 ? 11.491 -5.667 -27.534 1.00 74.00 223 CYS A C 1
ATOM 1754 O O . CYS A 1 223 ? 11.197 -4.613 -26.973 1.00 74.00 223 CYS A O 1
ATOM 1756 N N . THR A 1 224 ? 11.429 -6.838 -26.908 1.00 77.31 224 THR A N 1
ATOM 1757 C CA . THR A 1 224 ? 11.341 -6.923 -25.450 1.00 77.31 224 THR A CA 1
ATOM 1758 C C . THR A 1 224 ? 12.754 -6.739 -24.915 1.00 77.31 224 THR A C 1
ATOM 1760 O O . THR A 1 224 ? 13.630 -7.514 -25.280 1.00 77.31 224 THR A O 1
ATOM 1763 N N . SER A 1 225 ? 13.013 -5.699 -24.119 1.00 76.75 225 SER A N 1
ATOM 1764 C CA . SER A 1 225 ? 14.358 -5.413 -23.591 1.00 76.75 225 SER A CA 1
ATOM 1765 C C . SER A 1 225 ? 14.597 -5.972 -22.184 1.00 76.75 225 SER A C 1
ATOM 1767 O O . SER A 1 225 ? 15.737 -6.013 -21.729 1.00 76.75 225 SER A O 1
ATOM 1769 N N . GLY A 1 226 ? 13.554 -6.451 -21.504 1.00 78.50 226 GLY A N 1
ATOM 1770 C CA . GLY A 1 226 ? 13.659 -7.084 -20.194 1.00 78.50 226 GLY A CA 1
ATOM 1771 C C . GLY A 1 226 ? 12.399 -6.928 -19.349 1.00 78.50 226 GLY A C 1
ATOM 1772 O O . GLY A 1 226 ? 11.446 -6.258 -19.741 1.00 78.50 226 GLY A O 1
ATOM 1773 N N . VAL A 1 227 ? 12.413 -7.547 -18.171 1.00 82.50 227 VAL A N 1
ATOM 1774 C CA . VAL A 1 227 ? 11.344 -7.469 -17.169 1.00 82.50 227 VAL A CA 1
ATOM 1775 C C . VAL A 1 227 ? 11.943 -6.972 -15.858 1.00 82.50 227 VAL A C 1
ATOM 1777 O O . VAL A 1 227 ? 12.965 -7.481 -15.397 1.00 82.50 227 VAL A O 1
ATOM 1780 N N . VAL A 1 228 ? 11.301 -5.971 -15.252 1.00 84.19 228 VAL A N 1
ATOM 1781 C CA . VAL A 1 228 ? 11.660 -5.463 -13.923 1.00 84.19 228 VAL A CA 1
ATOM 1782 C C . VAL A 1 228 ? 10.632 -5.965 -12.922 1.00 84.19 228 VAL A C 1
ATOM 1784 O O . VAL A 1 228 ? 9.459 -5.604 -12.982 1.00 84.19 228 VAL A O 1
ATOM 1787 N N . ASN A 1 229 ? 11.076 -6.798 -11.990 1.00 84.19 229 ASN A N 1
ATOM 1788 C CA . ASN A 1 229 ? 10.264 -7.292 -10.894 1.00 84.19 229 ASN A CA 1
ATOM 1789 C C . ASN A 1 229 ? 10.592 -6.504 -9.617 1.00 84.19 229 ASN A C 1
ATOM 1791 O O . ASN A 1 229 ? 11.657 -6.672 -9.019 1.00 84.19 229 ASN A O 1
ATOM 1795 N N . VAL A 1 230 ? 9.669 -5.625 -9.224 1.00 85.19 230 VAL A N 1
ATOM 1796 C CA . VAL A 1 230 ? 9.797 -4.728 -8.060 1.00 85.19 230 VAL A CA 1
ATOM 1797 C C . VAL A 1 230 ? 9.384 -5.423 -6.754 1.00 85.19 230 VAL A C 1
ATOM 1799 O O . VAL A 1 230 ? 9.824 -5.034 -5.672 1.00 85.19 230 VAL A O 1
ATOM 1802 N N . GLY A 1 231 ? 8.555 -6.467 -6.828 1.00 84.81 231 GLY A N 1
ATOM 1803 C CA . GLY A 1 231 ? 8.014 -7.119 -5.640 1.00 84.81 231 GLY A CA 1
ATOM 1804 C C . GLY A 1 231 ? 7.239 -8.398 -5.962 1.00 84.81 231 GLY A C 1
ATOM 1805 O O . GLY A 1 231 ? 6.291 -8.351 -6.746 1.00 84.81 231 GLY A O 1
ATOM 1806 N N . PRO A 1 232 ? 7.597 -9.551 -5.3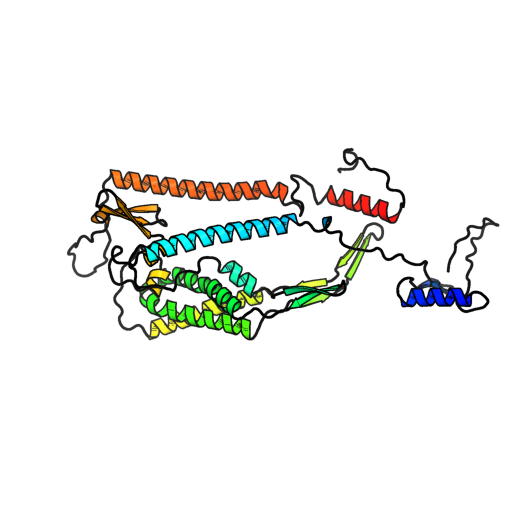68 1.00 87.25 232 PRO A N 1
ATOM 1807 C CA . PRO A 1 232 ? 6.881 -10.795 -5.609 1.00 87.25 232 PRO A CA 1
ATOM 1808 C C . PRO A 1 232 ? 5.577 -10.864 -4.798 1.00 87.25 232 PRO A C 1
ATOM 1810 O O . PRO A 1 232 ? 5.582 -10.665 -3.581 1.00 87.25 232 PRO A O 1
ATOM 1813 N N . LEU A 1 233 ? 4.479 -11.290 -5.438 1.00 87.88 233 LEU A N 1
ATOM 1814 C CA . LEU A 1 233 ? 3.197 -11.587 -4.767 1.00 87.88 233 LEU A CA 1
ATOM 1815 C C . LEU A 1 233 ? 3.349 -12.597 -3.616 1.00 87.88 233 LEU A C 1
ATOM 1817 O O . LEU A 1 233 ? 2.622 -12.537 -2.626 1.00 87.88 233 LEU A O 1
ATOM 1821 N N . ASN A 1 234 ? 4.345 -13.482 -3.709 1.00 90.94 234 ASN A N 1
ATOM 1822 C CA . ASN A 1 234 ? 4.668 -14.462 -2.675 1.00 90.94 234 ASN A CA 1
ATOM 1823 C C . ASN A 1 234 ? 4.926 -13.811 -1.310 1.00 90.94 234 ASN A C 1
ATOM 1825 O O . ASN A 1 234 ? 4.558 -14.387 -0.291 1.00 90.94 234 ASN A O 1
ATOM 1829 N N . ARG A 1 235 ? 5.519 -12.608 -1.263 1.00 89.94 235 ARG A N 1
ATOM 1830 C CA . ARG A 1 235 ? 5.756 -11.911 0.008 1.00 89.94 235 ARG A CA 1
ATOM 1831 C C . ARG A 1 235 ? 4.447 -11.513 0.682 1.00 89.94 235 ARG A C 1
ATOM 1833 O O . ARG A 1 235 ? 4.297 -11.749 1.878 1.00 89.94 235 ARG A O 1
ATOM 1840 N N . ALA A 1 236 ? 3.509 -10.957 -0.080 1.00 89.88 236 ALA A N 1
ATOM 1841 C CA . ALA A 1 236 ? 2.200 -10.575 0.437 1.00 89.88 236 ALA A CA 1
ATOM 1842 C C . ALA A 1 236 ? 1.464 -11.795 1.013 1.00 89.88 236 ALA A C 1
ATOM 1844 O O . ALA A 1 236 ? 0.914 -11.726 2.110 1.00 89.88 236 ALA A O 1
ATOM 1845 N N . LEU A 1 237 ? 1.537 -12.942 0.327 1.00 92.12 237 LEU A N 1
ATOM 1846 C CA . LEU A 1 237 ? 0.970 -14.201 0.818 1.00 92.12 237 LEU A CA 1
ATOM 1847 C C . LEU A 1 237 ? 1.644 -14.693 2.105 1.00 92.12 237 LEU A C 1
ATOM 1849 O O . LEU A 1 237 ? 0.952 -15.161 3.002 1.00 92.12 237 LEU A O 1
ATOM 1853 N N . VAL A 1 238 ? 2.969 -14.557 2.232 1.00 93.69 238 VAL A N 1
ATOM 1854 C CA . VAL A 1 238 ? 3.689 -14.886 3.475 1.00 93.69 238 VAL A CA 1
ATOM 1855 C C . VAL A 1 238 ? 3.238 -13.988 4.628 1.00 93.69 238 VAL A C 1
ATOM 1857 O O . VAL A 1 238 ? 3.023 -14.494 5.723 1.00 93.69 238 VAL A O 1
ATOM 1860 N N . ILE A 1 239 ? 3.045 -12.686 4.395 1.00 92.50 239 ILE A N 1
ATOM 1861 C CA . ILE A 1 239 ? 2.549 -11.746 5.415 1.00 92.50 239 ILE A CA 1
ATOM 1862 C C . ILE A 1 239 ? 1.146 -12.146 5.890 1.00 92.50 239 ILE A C 1
ATOM 1864 O O . ILE A 1 239 ? 0.906 -12.247 7.093 1.00 92.50 239 ILE A O 1
ATOM 1868 N N . VAL A 1 240 ? 0.235 -12.439 4.958 1.00 91.62 240 VAL A N 1
ATOM 1869 C CA . VAL A 1 240 ? -1.120 -12.914 5.286 1.00 91.62 240 VAL A CA 1
ATOM 1870 C C . VAL A 1 240 ? -1.072 -14.268 6.003 1.00 91.62 240 VAL A C 1
ATOM 1872 O O . VAL A 1 240 ? -1.779 -14.477 6.985 1.00 91.62 240 VAL A O 1
ATOM 1875 N N . GLY A 1 241 ? -0.200 -15.180 5.571 1.00 94.12 241 GLY A N 1
ATOM 1876 C CA . GLY A 1 241 ? 0.006 -16.470 6.228 1.00 94.12 241 GLY A CA 1
ATOM 1877 C C . GLY A 1 241 ? 0.526 -16.328 7.661 1.00 94.12 241 GLY A C 1
ATOM 1878 O O . GLY A 1 241 ? 0.008 -16.983 8.561 1.00 94.12 241 GLY A O 1
ATOM 1879 N N . LEU A 1 242 ? 1.500 -15.443 7.898 1.00 94.25 242 LEU A N 1
ATOM 1880 C CA . LEU A 1 242 ? 2.022 -15.141 9.235 1.00 94.25 242 LEU A CA 1
ATOM 1881 C C . LEU A 1 242 ? 0.931 -14.588 10.154 1.00 94.25 242 LEU A C 1
ATOM 1883 O O . LEU A 1 242 ? 0.835 -15.022 11.299 1.00 94.25 242 LEU A O 1
ATOM 1887 N N . ASN A 1 243 ? 0.085 -13.690 9.645 1.00 93.69 243 ASN A N 1
ATOM 1888 C CA . ASN A 1 243 ? -1.064 -13.168 10.381 1.00 93.69 243 ASN A CA 1
ATOM 1889 C C . ASN A 1 243 ? -1.994 -14.300 10.853 1.00 93.69 243 ASN A C 1
ATOM 1891 O O . ASN A 1 243 ? -2.258 -14.420 12.050 1.00 93.69 243 ASN A O 1
ATOM 1895 N N . LEU A 1 244 ? -2.411 -15.178 9.935 1.00 93.31 244 LEU A N 1
ATOM 1896 C CA . LEU A 1 244 ? -3.274 -16.315 10.263 1.00 93.31 244 LEU A CA 1
ATOM 1897 C C . LEU A 1 244 ? -2.609 -17.278 11.256 1.00 93.31 244 LEU A C 1
ATOM 1899 O O . LEU A 1 244 ? -3.263 -17.748 12.182 1.00 93.31 244 LEU A O 1
ATOM 1903 N N . MET A 1 245 ? -1.309 -17.545 11.109 1.00 94.12 245 MET A N 1
ATOM 1904 C CA . MET A 1 245 ? -0.568 -18.418 12.025 1.00 94.12 245 MET A CA 1
ATOM 1905 C C . MET A 1 245 ? -0.493 -17.842 13.442 1.00 94.12 245 MET A C 1
ATOM 1907 O O . MET A 1 245 ? -0.783 -18.558 14.401 1.00 94.12 245 MET A O 1
ATOM 1911 N N . CYS A 1 246 ? -0.152 -16.558 13.591 1.00 93.75 246 CYS A N 1
ATOM 1912 C CA . CYS A 1 246 ? -0.143 -15.883 14.892 1.00 93.75 246 CYS A CA 1
ATOM 1913 C C . CYS A 1 246 ? -1.528 -15.918 15.548 1.00 93.75 246 CYS A C 1
ATOM 1915 O O . CYS A 1 246 ? -1.635 -16.185 16.744 1.00 93.75 246 CYS A O 1
ATOM 1917 N N . LEU A 1 247 ? -2.585 -15.715 14.763 1.00 91.19 247 LEU A N 1
ATOM 1918 C CA . LEU A 1 247 ? -3.964 -15.740 15.235 1.00 91.19 247 LEU A CA 1
ATOM 1919 C C . LEU A 1 247 ? -4.401 -17.148 15.671 1.00 91.19 247 LEU A C 1
ATOM 1921 O O . LEU A 1 247 ? -4.936 -17.306 16.765 1.00 91.19 247 LEU A O 1
ATOM 1925 N N . ILE A 1 248 ? -4.090 -18.195 14.900 1.00 91.50 248 ILE A N 1
ATOM 1926 C CA . ILE A 1 248 ? -4.374 -19.586 15.291 1.00 91.50 248 ILE A CA 1
ATOM 1927 C C . ILE A 1 248 ? -3.639 -19.941 16.590 1.00 91.50 248 ILE A C 1
ATOM 1929 O O . ILE A 1 248 ? -4.264 -20.435 17.528 1.00 91.50 248 ILE A O 1
ATOM 1933 N N . ILE A 1 249 ? -2.340 -19.647 16.693 1.00 92.19 249 ILE A N 1
ATOM 1934 C CA . ILE A 1 249 ? -1.554 -19.930 17.904 1.00 92.19 249 ILE A CA 1
ATOM 1935 C C . ILE A 1 249 ? -2.140 -19.189 19.112 1.00 92.19 249 ILE A C 1
ATOM 1937 O O . ILE A 1 249 ? -2.342 -19.800 20.162 1.00 92.19 249 ILE A O 1
ATOM 1941 N N . ALA A 1 250 ? -2.476 -17.906 18.954 1.00 90.62 250 ALA A N 1
ATOM 1942 C CA . ALA A 1 250 ? -3.084 -17.111 20.013 1.00 90.62 250 ALA A CA 1
ATOM 1943 C C . ALA A 1 250 ? -4.441 -17.676 20.455 1.00 90.62 250 ALA A C 1
ATOM 1945 O O . ALA A 1 250 ? -4.698 -17.759 21.652 1.00 90.62 250 ALA A O 1
ATOM 1946 N N . THR A 1 251 ? -5.288 -18.134 19.525 1.00 87.75 251 THR A N 1
ATOM 1947 C CA . THR A 1 251 ? -6.577 -18.758 19.876 1.00 87.75 251 THR A CA 1
ATOM 1948 C C . THR A 1 251 ? -6.407 -20.077 20.630 1.00 87.75 251 THR A C 1
ATOM 1950 O O . THR A 1 251 ? -7.137 -20.325 21.587 1.00 87.75 251 THR A O 1
ATOM 1953 N N . VAL A 1 252 ? -5.438 -20.917 20.245 1.00 89.31 252 VAL A N 1
ATOM 1954 C CA . VAL A 1 252 ? -5.149 -22.182 20.940 1.00 89.31 252 VAL A CA 1
ATOM 1955 C C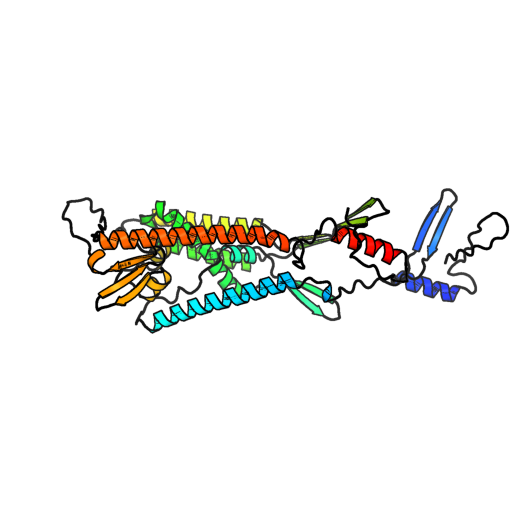 . VAL A 1 252 ? -4.639 -21.904 22.350 1.00 89.31 252 VAL A C 1
ATOM 1957 O O . VAL A 1 252 ? -5.157 -22.476 23.306 1.00 89.31 252 VAL A O 1
ATOM 1960 N N . LEU A 1 253 ? -3.677 -20.991 22.498 1.00 88.94 253 LEU A N 1
ATOM 1961 C CA . LEU A 1 253 ? -3.147 -20.599 23.803 1.00 88.94 253 LEU A CA 1
ATOM 1962 C C . LEU A 1 253 ? -4.230 -19.971 24.684 1.00 88.94 253 LEU A C 1
ATOM 1964 O O . LEU A 1 253 ? -4.368 -20.367 25.836 1.00 88.94 253 LEU A O 1
ATOM 1968 N N . ALA A 1 254 ? -5.050 -19.068 24.145 1.00 86.06 254 ALA A N 1
ATOM 1969 C CA . ALA A 1 254 ? -6.144 -18.459 24.894 1.00 86.06 254 ALA A CA 1
ATOM 1970 C C . ALA A 1 254 ? -7.164 -19.510 25.365 1.00 86.06 254 ALA A C 1
ATOM 1972 O O . ALA A 1 254 ? -7.563 -19.484 26.524 1.00 86.06 254 ALA A O 1
ATOM 1973 N N . LYS A 1 255 ? -7.514 -20.501 24.529 1.00 84.81 255 LYS A N 1
ATOM 1974 C CA . LYS A 1 255 ? -8.376 -21.626 24.939 1.00 84.81 255 LYS A CA 1
ATOM 1975 C C . LYS A 1 255 ? -7.754 -22.505 26.025 1.00 84.81 255 LYS A C 1
ATOM 1977 O O . LYS A 1 255 ? -8.482 -22.996 26.879 1.00 84.81 255 LYS A O 1
ATOM 1982 N N . LEU A 1 256 ? -6.436 -22.710 25.999 1.00 84.38 256 LEU A N 1
ATOM 1983 C CA . LEU A 1 256 ? -5.725 -23.476 27.030 1.00 84.38 256 LEU A CA 1
ATOM 1984 C C . LEU A 1 256 ? -5.636 -22.718 28.362 1.00 84.38 256 LEU A C 1
ATOM 1986 O O . LEU A 1 256 ? -5.664 -23.341 29.419 1.00 84.38 256 LEU A O 1
ATOM 1990 N N . TYR A 1 257 ? -5.540 -21.388 28.310 1.00 80.06 257 TYR A N 1
ATOM 1991 C CA . TYR A 1 257 ? -5.454 -20.527 29.490 1.00 80.06 257 TYR A CA 1
ATOM 1992 C C . TYR A 1 257 ? -6.816 -20.204 30.122 1.00 80.06 257 TYR A C 1
ATOM 1994 O O . TYR A 1 257 ? -6.859 -19.807 31.287 1.00 80.06 257 TYR A O 1
ATOM 2002 N N . HIS A 1 258 ? -7.927 -20.353 29.397 1.00 67.44 258 HIS A N 1
ATOM 2003 C CA . HIS A 1 258 ? -9.212 -19.832 29.854 1.00 67.44 258 HIS A CA 1
ATOM 2004 C C . HIS A 1 258 ? -9.939 -20.754 30.854 1.00 67.44 258 HIS A C 1
ATOM 2006 O O . HIS A 1 258 ? -10.807 -21.552 30.497 1.00 67.44 258 HIS A O 1
ATOM 2012 N N . ILE A 1 259 ? -9.648 -20.540 32.140 1.00 52.00 259 ILE A N 1
ATOM 2013 C CA . ILE A 1 259 ? -10.506 -20.864 33.286 1.00 52.00 259 ILE A CA 1
ATOM 2014 C C . ILE A 1 259 ? -11.043 -19.522 33.825 1.00 52.00 259 ILE A C 1
ATOM 2016 O O . ILE A 1 259 ? -10.284 -18.747 34.388 1.00 52.00 259 ILE A O 1
ATOM 2020 N N . GLN A 1 260 ? -12.348 -19.269 33.652 1.00 50.25 260 GLN A N 1
ATOM 2021 C CA . GLN A 1 260 ? -13.151 -18.236 34.345 1.00 50.25 260 GLN A CA 1
ATOM 2022 C C . GLN A 1 260 ? -12.858 -16.741 34.070 1.00 50.25 260 GLN A C 1
ATOM 2024 O O . GLN A 1 260 ? -12.336 -16.042 34.933 1.00 50.25 260 GLN A O 1
ATOM 2029 N N . HIS A 1 261 ? -13.363 -16.193 32.960 1.00 49.81 261 HIS A N 1
ATOM 2030 C CA . HIS A 1 261 ? -13.715 -14.768 32.898 1.00 49.81 261 HIS A CA 1
ATOM 2031 C C . HIS A 1 261 ? -15.216 -14.589 32.657 1.00 49.81 261 HIS A C 1
ATOM 2033 O O . HIS A 1 261 ? -15.813 -15.271 31.824 1.00 49.81 261 HIS A O 1
ATOM 2039 N N . GLU A 1 262 ? -15.828 -13.699 33.441 1.00 51.38 262 GLU A N 1
ATOM 2040 C CA . GLU A 1 262 ? -17.220 -13.285 33.281 1.00 51.38 262 GLU A CA 1
ATOM 2041 C C . GLU A 1 262 ? -17.377 -12.413 32.031 1.00 51.38 262 GLU A C 1
ATOM 2043 O O . GLU A 1 262 ? -16.574 -11.520 31.754 1.00 51.38 262 GLU A O 1
ATOM 2048 N N . LYS A 1 263 ? -18.441 -12.689 31.275 1.00 50.72 263 LYS A N 1
ATOM 2049 C CA . LYS A 1 263 ? -18.794 -12.010 30.030 1.00 50.72 263 LYS A CA 1
ATOM 2050 C C . LYS A 1 263 ? -19.117 -10.537 30.305 1.00 50.72 263 LYS A C 1
ATOM 2052 O O . LYS A 1 263 ? -20.178 -10.228 30.843 1.00 50.72 263 LYS A O 1
ATOM 2057 N N . SER A 1 264 ? -18.233 -9.621 29.906 1.00 49.41 264 SER A N 1
ATOM 2058 C CA . SER A 1 264 ? -18.555 -8.190 29.891 1.00 49.41 264 SER A CA 1
ATOM 2059 C C . SER A 1 264 ? -19.421 -7.893 28.666 1.00 49.41 264 SER A C 1
ATOM 2061 O O . SER A 1 264 ? -18.954 -7.893 27.527 1.00 49.41 264 SER A O 1
ATOM 2063 N N . MET A 1 265 ? -20.722 -7.728 28.891 1.00 49.00 265 MET A N 1
ATOM 2064 C CA . MET A 1 265 ? -21.720 -7.570 27.837 1.00 49.00 265 MET A CA 1
ATOM 2065 C C . MET A 1 265 ? -21.808 -6.096 27.424 1.00 49.00 265 MET A C 1
ATOM 2067 O O . MET A 1 265 ? -22.593 -5.327 27.976 1.00 49.00 265 MET A O 1
ATOM 2071 N N . MET A 1 266 ? -20.980 -5.683 26.461 1.00 52.81 266 MET A N 1
ATOM 2072 C CA . MET A 1 266 ? -20.967 -4.306 25.962 1.00 52.81 266 MET A CA 1
ATOM 2073 C C . MET A 1 266 ? -20.996 -4.247 24.431 1.00 52.81 266 MET A C 1
ATOM 2075 O O . MET A 1 266 ? -20.009 -3.952 23.771 1.00 52.81 266 MET A O 1
ATOM 2079 N N . ASN A 1 267 ? -22.176 -4.488 23.856 1.00 54.75 267 ASN A N 1
ATOM 2080 C CA . ASN A 1 267 ? -22.387 -4.672 22.411 1.00 54.75 267 ASN A CA 1
ATOM 2081 C C . ASN A 1 267 ? -22.338 -3.380 21.561 1.00 54.75 267 ASN A C 1
ATOM 2083 O O . ASN A 1 267 ? -22.660 -3.424 20.376 1.00 54.75 267 ASN A O 1
ATOM 2087 N N . MET A 1 268 ? -21.988 -2.223 22.139 1.00 56.97 268 MET A N 1
ATOM 2088 C CA . MET A 1 268 ? -21.963 -0.931 21.424 1.00 56.97 268 MET A CA 1
ATOM 2089 C C . MET A 1 268 ? -20.559 -0.445 21.048 1.00 56.97 268 MET A C 1
ATOM 2091 O O . MET A 1 268 ? -20.433 0.528 20.307 1.00 56.97 268 MET A O 1
ATOM 2095 N N . LEU A 1 269 ? -19.496 -1.087 21.538 1.00 64.69 269 LEU A N 1
ATOM 2096 C CA . LEU A 1 269 ? -18.130 -0.710 21.179 1.00 64.69 269 LEU A CA 1
ATOM 2097 C C . LEU A 1 269 ? -17.588 -1.596 20.049 1.00 64.69 269 LEU A C 1
ATOM 2099 O O . LEU A 1 269 ? -17.980 -2.756 19.936 1.00 64.69 269 LEU A O 1
ATOM 2103 N N . PRO A 1 270 ? -16.681 -1.070 19.200 1.00 65.00 270 PRO A N 1
ATOM 2104 C CA . PRO A 1 270 ? -15.941 -1.909 18.265 1.00 65.00 270 PRO A CA 1
ATOM 2105 C C . PRO A 1 270 ? -15.186 -3.018 19.007 1.00 65.00 270 PRO A C 1
ATOM 2107 O O . PRO A 1 270 ? -14.633 -2.787 20.084 1.00 65.00 270 PRO A O 1
ATOM 2110 N N . ALA A 1 271 ? -15.146 -4.196 18.388 1.00 64.25 271 ALA A N 1
ATOM 2111 C CA . ALA A 1 271 ? -14.506 -5.403 18.903 1.00 64.25 271 ALA A CA 1
ATOM 2112 C C . ALA A 1 271 ? -13.043 -5.161 19.327 1.00 64.25 271 ALA A C 1
ATOM 2114 O O . ALA A 1 271 ? -12.668 -5.500 20.446 1.00 64.25 271 ALA A O 1
ATOM 2115 N N . SER A 1 272 ? -12.266 -4.449 18.513 1.00 66.25 272 SER A N 1
ATOM 2116 C CA . SER A 1 272 ? -10.916 -3.975 18.849 1.00 66.25 272 SER A CA 1
ATOM 2117 C C . SER A 1 272 ? -10.832 -3.148 20.144 1.00 66.25 272 SER A C 1
ATOM 2119 O O . SER A 1 272 ? -9.962 -3.397 20.977 1.00 66.25 272 SER A O 1
ATOM 2121 N N . ALA A 1 273 ? -11.745 -2.205 20.390 1.00 67.50 273 ALA A N 1
ATOM 2122 C CA . ALA A 1 273 ? -11.722 -1.411 21.625 1.00 67.50 273 ALA A CA 1
ATOM 2123 C C . ALA A 1 273 ? -12.074 -2.246 22.866 1.00 67.50 273 ALA A C 1
ATOM 2125 O O . ALA A 1 273 ? -11.499 -2.039 23.935 1.00 67.50 273 ALA A O 1
ATOM 2126 N N . LEU A 1 274 ? -12.983 -3.214 22.723 1.00 67.38 274 LEU A N 1
ATOM 2127 C CA . LEU A 1 274 ? -13.303 -4.166 23.789 1.00 67.38 274 LEU A CA 1
ATOM 2128 C C . LEU A 1 274 ? -12.119 -5.094 24.082 1.00 67.38 274 LEU A C 1
ATOM 2130 O O . LEU A 1 274 ? -11.824 -5.347 25.246 1.00 67.38 274 LEU A O 1
ATOM 2134 N N . ALA A 1 275 ? -11.416 -5.540 23.040 1.00 63.06 275 ALA A N 1
ATOM 2135 C CA . ALA A 1 275 ? -10.306 -6.475 23.152 1.00 63.06 275 ALA A CA 1
ATOM 2136 C C . ALA A 1 275 ? -9.031 -5.851 23.750 1.00 63.06 275 ALA A C 1
ATOM 2138 O O . ALA A 1 275 ? -8.326 -6.523 24.498 1.00 63.06 275 ALA A O 1
ATOM 2139 N N . PHE A 1 276 ? -8.733 -4.578 23.452 1.00 65.44 276 PHE A N 1
ATOM 2140 C CA . PHE A 1 276 ? -7.480 -3.930 23.875 1.00 65.44 276 PHE A CA 1
ATOM 2141 C C . PHE A 1 276 ? -7.611 -2.974 25.066 1.00 65.44 276 PHE A C 1
ATOM 2143 O O . PHE A 1 276 ? -6.648 -2.820 25.816 1.00 65.44 276 PHE A O 1
ATOM 2150 N N . CYS A 1 277 ? -8.760 -2.318 25.260 1.00 62.12 277 CYS A N 1
ATOM 2151 C CA . CYS A 1 277 ? -8.899 -1.286 26.294 1.00 62.12 277 CYS A CA 1
ATOM 2152 C C . CYS A 1 277 ? -9.634 -1.757 27.556 1.00 62.12 277 CYS A C 1
ATOM 2154 O O . CYS A 1 277 ? -9.603 -1.022 28.540 1.00 62.12 277 CYS A O 1
ATOM 2156 N N . SER A 1 278 ? -10.278 -2.937 27.543 1.00 61.28 278 SER A N 1
ATOM 2157 C CA . SER A 1 278 ? -11.062 -3.505 28.660 1.00 61.28 278 SER A CA 1
ATOM 2158 C C . SER A 1 278 ? -11.767 -2.430 29.515 1.00 61.28 278 SER A C 1
ATOM 2160 O O . SER A 1 278 ? -11.435 -2.259 30.694 1.00 61.28 278 SER A O 1
ATOM 2162 N N . PRO A 1 279 ? -12.693 -1.643 28.937 1.00 61.00 279 PRO A N 1
ATOM 2163 C CA . PRO A 1 279 ? -13.326 -0.553 29.664 1.00 61.00 279 PRO A CA 1
ATOM 2164 C C . PRO A 1 279 ? -14.155 -1.098 30.835 1.00 61.00 279 PRO A C 1
ATOM 2166 O O . PRO A 1 279 ? -15.148 -1.795 30.641 1.00 61.00 279 PRO A O 1
ATOM 2169 N N . ASN A 1 280 ? -13.762 -0.755 32.062 1.00 53.72 280 ASN A N 1
ATOM 2170 C CA . ASN A 1 280 ? -14.542 -1.058 33.257 1.00 53.72 280 ASN A CA 1
ATOM 2171 C C . ASN A 1 280 ? -15.641 0.004 33.423 1.00 53.72 280 ASN A C 1
ATOM 2173 O O . ASN A 1 280 ? -15.348 1.152 33.756 1.00 53.72 280 ASN A O 1
ATOM 2177 N N . GLY A 1 281 ? -16.905 -0.368 33.203 1.00 59.00 281 GLY A N 1
ATOM 2178 C CA . GLY A 1 281 ? -18.066 0.484 33.487 1.00 59.00 281 GLY A CA 1
ATOM 2179 C C . GLY A 1 281 ? -19.081 0.581 32.345 1.00 59.00 281 GLY A C 1
ATOM 2180 O O . GLY A 1 281 ? -19.096 -0.237 31.432 1.00 59.00 281 GLY A O 1
ATOM 2181 N N . SER A 1 282 ? -19.976 1.569 32.420 1.00 61.53 282 SER A N 1
ATOM 2182 C CA . SER A 1 282 ? -21.032 1.792 31.424 1.00 61.53 282 SER A CA 1
ATOM 2183 C C . SER A 1 282 ? -20.542 2.672 30.264 1.00 61.53 282 SER A C 1
ATOM 2185 O O . SER A 1 282 ? -19.499 3.319 30.353 1.00 61.53 282 SER A O 1
ATOM 2187 N N . VAL A 1 283 ? -21.304 2.754 29.160 1.00 63.81 283 VAL A N 1
ATOM 2188 C CA . VAL A 1 283 ? -20.955 3.569 27.964 1.00 63.81 283 VAL A CA 1
ATOM 2189 C C . VAL A 1 283 ? -20.646 5.029 28.337 1.00 63.81 283 VAL A C 1
ATOM 2191 O O . VAL A 1 283 ? -19.878 5.708 27.654 1.00 63.81 283 VAL A O 1
ATOM 2194 N N . TRP A 1 284 ? -21.215 5.501 29.446 1.00 64.38 284 TRP A N 1
ATOM 2195 C CA . TRP A 1 284 ? -21.094 6.856 29.974 1.00 64.38 284 TRP A CA 1
ATOM 2196 C C . TRP A 1 284 ? -19.786 7.108 30.733 1.00 64.38 284 TRP A C 1
ATOM 2198 O O . TRP A 1 284 ? -19.338 8.250 30.782 1.00 64.38 284 TRP A O 1
ATOM 2208 N N . THR A 1 285 ? -19.145 6.067 31.276 1.00 64.44 285 THR A N 1
ATOM 2209 C CA . THR A 1 285 ? -17.924 6.185 32.096 1.00 64.44 285 THR A CA 1
ATOM 2210 C C . THR A 1 285 ? -16.633 5.970 31.311 1.00 64.44 285 THR A C 1
ATOM 2212 O O . THR A 1 285 ? -15.556 6.197 31.849 1.00 64.44 285 THR A O 1
ATOM 2215 N N . ILE A 1 286 ? -16.717 5.554 30.043 1.00 71.31 286 ILE A N 1
ATOM 2216 C CA . ILE A 1 286 ? -15.542 5.368 29.177 1.00 71.31 286 ILE A CA 1
ATOM 2217 C C . ILE A 1 286 ? -14.835 6.709 28.940 1.00 71.31 286 ILE A C 1
ATOM 2219 O O . ILE A 1 286 ? -15.494 7.748 28.848 1.00 71.31 286 ILE A O 1
ATOM 2223 N N . ASP A 1 287 ? -13.512 6.691 28.811 1.00 70.62 287 ASP A N 1
ATOM 2224 C CA . ASP A 1 287 ? -12.719 7.866 28.455 1.00 70.62 287 ASP A CA 1
ATOM 2225 C C . ASP A 1 287 ? -13.187 8.499 27.131 1.00 70.62 287 ASP A C 1
ATOM 2227 O O . ASP A 1 287 ? -13.441 7.813 26.136 1.00 70.62 287 ASP A O 1
ATOM 2231 N N . ALA A 1 288 ? -13.294 9.831 27.101 1.00 70.25 288 ALA A N 1
ATOM 2232 C CA . ALA A 1 288 ? -13.802 10.570 25.940 1.00 70.25 288 ALA A CA 1
ATOM 2233 C C . ALA A 1 288 ? -12.945 10.371 24.674 1.00 70.25 288 ALA A C 1
ATOM 2235 O O . ALA A 1 288 ? -13.465 10.409 23.559 1.00 70.25 288 ALA A O 1
ATOM 2236 N N . SER A 1 289 ? -11.645 10.120 24.843 1.00 69.50 289 SER A N 1
ATOM 2237 C CA . SER A 1 289 ? -10.699 9.818 23.765 1.00 69.50 289 SER A CA 1
ATOM 2238 C C . SER A 1 289 ? -10.994 8.470 23.103 1.00 69.50 289 SER A C 1
ATOM 2240 O O . SER A 1 289 ? -11.137 8.403 21.882 1.00 69.50 289 SER A O 1
ATOM 2242 N N . ILE A 1 290 ? -11.165 7.416 23.907 1.00 71.19 290 ILE A N 1
ATOM 2243 C CA . ILE A 1 290 ? -11.523 6.068 23.447 1.00 71.19 290 ILE A CA 1
ATOM 2244 C C . ILE A 1 290 ? -12.900 6.101 22.778 1.00 71.19 290 ILE A C 1
ATOM 2246 O O . ILE A 1 290 ? -13.066 5.558 21.687 1.00 71.19 290 ILE A O 1
ATOM 2250 N N . ALA A 1 291 ? -13.870 6.797 23.381 1.00 73.50 291 ALA A N 1
ATOM 2251 C CA . ALA A 1 291 ? -15.196 6.982 22.798 1.00 73.50 291 ALA A CA 1
ATOM 2252 C C . ALA A 1 291 ? -15.120 7.667 21.419 1.00 73.50 291 ALA A C 1
ATOM 2254 O O . ALA A 1 291 ? -15.652 7.131 20.449 1.00 73.50 291 ALA A O 1
ATOM 2255 N N . SER A 1 292 ? -14.383 8.775 21.299 1.00 73.75 292 SER A N 1
ATOM 2256 C CA . SER A 1 292 ? -14.195 9.503 20.035 1.00 73.75 292 SER A CA 1
ATOM 2257 C C . SER A 1 292 ? -13.572 8.625 18.938 1.00 73.75 292 SER A C 1
ATOM 2259 O O . SER A 1 292 ? -14.088 8.570 17.822 1.00 73.75 292 SER A O 1
ATOM 2261 N N . MET A 1 293 ? -12.534 7.847 19.271 1.00 69.25 293 MET A N 1
ATOM 2262 C CA . MET A 1 293 ? -11.915 6.860 18.365 1.00 69.25 293 MET A CA 1
ATOM 2263 C C . MET A 1 293 ? -12.865 5.743 17.944 1.00 69.25 293 MET A C 1
ATOM 2265 O O . MET A 1 293 ? -12.816 5.264 16.813 1.00 69.25 293 MET A O 1
ATOM 2269 N N . CYS A 1 294 ? -13.782 5.361 18.828 1.00 73.44 294 CYS A N 1
ATOM 2270 C CA . CYS A 1 294 ? -14.827 4.397 18.520 1.00 73.44 294 CYS A CA 1
ATOM 2271 C C . CYS A 1 294 ? -15.967 4.988 17.678 1.00 73.44 294 CYS A C 1
ATOM 2273 O O . CYS A 1 294 ? -16.887 4.243 17.336 1.00 73.44 294 CYS A O 1
ATOM 2275 N N . GLY A 1 295 ? -15.921 6.282 17.339 1.00 75.00 295 GLY A N 1
ATOM 2276 C CA . GLY A 1 295 ? -16.983 6.993 16.633 1.00 75.00 295 GLY A CA 1
ATOM 2277 C C . GLY A 1 295 ? -18.127 7.461 17.537 1.00 75.00 295 GLY A C 1
ATOM 2278 O O . GLY A 1 295 ? -19.194 7.794 17.025 1.00 75.00 295 GLY A O 1
ATOM 2279 N N . ILE A 1 296 ? -17.926 7.470 18.855 1.00 77.94 296 ILE A N 1
ATOM 2280 C CA . ILE A 1 296 ? -18.911 7.818 19.880 1.00 77.94 296 ILE A CA 1
ATOM 2281 C C . ILE A 1 296 ? -18.600 9.223 20.411 1.00 77.94 296 ILE A C 1
ATOM 2283 O O . ILE A 1 296 ? -17.644 9.427 21.159 1.00 77.94 296 ILE A O 1
ATOM 2287 N N . PHE A 1 297 ? -19.429 10.204 20.058 1.00 80.44 297 PHE A N 1
ATOM 2288 C CA . PHE A 1 297 ? -19.259 11.596 20.478 1.00 80.44 297 PHE A CA 1
ATOM 2289 C C . PHE A 1 297 ? -20.276 11.975 21.547 1.00 80.44 297 PHE A C 1
ATOM 2291 O O . PHE A 1 297 ? -21.476 11.767 21.387 1.00 80.44 297 PHE A O 1
ATOM 2298 N N . ARG A 1 298 ? -19.798 12.569 22.641 1.00 76.75 298 ARG A N 1
ATOM 2299 C CA . ARG A 1 298 ? -20.642 13.069 23.731 1.00 76.75 298 ARG A CA 1
ATOM 2300 C C . ARG A 1 298 ? -20.837 14.566 23.564 1.00 76.75 298 ARG A C 1
ATOM 2302 O O . ARG A 1 298 ? -19.861 15.291 23.389 1.00 76.75 298 ARG A O 1
ATOM 2309 N N . TYR A 1 299 ? -22.073 15.033 23.653 1.00 80.38 299 TYR A N 1
ATOM 2310 C CA . TYR A 1 299 ? -22.363 16.461 23.701 1.00 80.38 299 TYR A CA 1
ATOM 2311 C C . TYR A 1 299 ? -23.482 16.752 24.699 1.0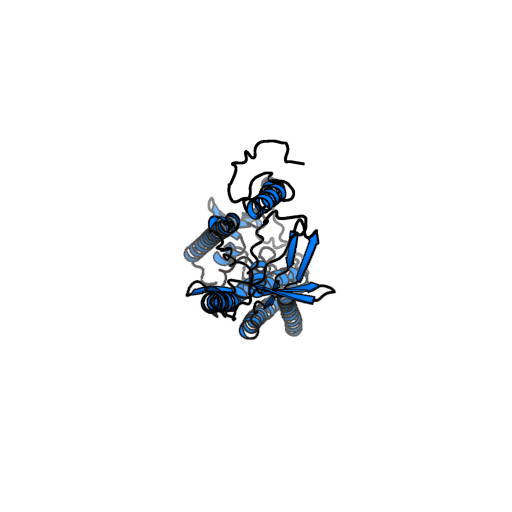0 80.38 299 TYR A C 1
ATOM 2313 O O . TYR A 1 299 ? -24.342 15.912 24.970 1.00 80.38 299 TYR A O 1
ATOM 2321 N N . TYR A 1 300 ? -23.457 17.957 25.260 1.00 76.44 300 TYR A N 1
ATOM 2322 C CA . TYR A 1 300 ? -24.472 18.432 26.192 1.00 76.44 300 TYR A CA 1
ATOM 2323 C C . TYR A 1 300 ? -25.455 19.331 25.454 1.00 76.44 300 TYR A C 1
ATOM 2325 O O . TYR A 1 300 ? -25.058 20.330 24.856 1.00 76.44 300 TYR A O 1
ATOM 2333 N N . HIS A 1 301 ? -26.741 18.990 25.507 1.00 75.44 301 HIS A N 1
ATOM 2334 C CA . HIS A 1 301 ? -27.797 19.818 24.936 1.00 75.44 301 HIS A CA 1
ATOM 2335 C C . HIS A 1 301 ? -28.966 19.920 25.917 1.00 75.44 301 HIS A C 1
ATOM 2337 O O . HIS A 1 301 ? -29.506 18.909 26.360 1.00 75.44 301 HIS A O 1
ATOM 2343 N N . ASN A 1 302 ? -29.353 21.150 26.271 1.00 72.81 302 ASN A N 1
ATOM 2344 C CA . ASN A 1 302 ? -30.428 21.448 27.228 1.00 72.81 302 ASN A CA 1
ATOM 2345 C C . ASN A 1 302 ? -30.297 20.728 28.587 1.00 72.81 302 ASN A C 1
ATOM 2347 O O . ASN A 1 302 ? -31.290 20.277 29.149 1.00 72.81 302 ASN A O 1
ATOM 2351 N N . GLY A 1 303 ? -29.073 20.608 29.113 1.00 73.25 303 GLY A N 1
ATOM 2352 C CA . GLY A 1 303 ? -28.820 19.992 30.422 1.00 73.25 303 GLY A CA 1
ATOM 2353 C C . GLY A 1 303 ? -28.883 18.462 30.447 1.00 73.25 303 GLY A C 1
ATOM 2354 O O . GLY A 1 303 ? -28.738 17.884 31.517 1.00 73.25 303 GLY A O 1
ATOM 2355 N N . VAL A 1 304 ? -29.058 17.805 29.294 1.00 75.06 304 VAL A N 1
ATOM 2356 C CA . VAL A 1 304 ? -29.041 16.342 29.168 1.00 75.06 304 VAL A CA 1
ATOM 2357 C C . VAL A 1 304 ? -27.828 15.914 28.344 1.00 75.06 304 VAL A C 1
ATOM 2359 O O . VAL A 1 304 ? -27.535 16.503 27.297 1.00 75.06 304 VAL A O 1
ATOM 2362 N N . GLN A 1 305 ? -27.111 14.892 28.816 1.00 75.50 305 GLN A N 1
ATOM 2363 C CA . GLN A 1 305 ? -25.981 14.316 28.096 1.00 75.50 305 GLN A CA 1
ATOM 2364 C C . GLN A 1 305 ? -26.497 13.403 26.974 1.00 75.50 305 GLN A C 1
ATOM 2366 O O . GLN A 1 305 ? -27.260 12.464 27.211 1.00 75.50 305 GLN A O 1
ATOM 2371 N N . GLN A 1 306 ? -26.090 13.692 25.740 1.00 77.81 306 GLN A N 1
ATOM 2372 C CA . GLN A 1 306 ? -26.442 12.913 24.556 1.00 77.81 306 GLN A CA 1
ATOM 2373 C C . GLN A 1 306 ? -25.190 12.273 23.956 1.00 77.81 306 GLN A C 1
ATOM 2375 O O . GLN A 1 306 ? -24.101 12.853 23.971 1.00 77.81 306 GLN A O 1
ATOM 2380 N N . ILE A 1 307 ? -25.353 11.058 23.438 1.00 79.12 307 ILE A N 1
ATOM 2381 C CA . ILE A 1 307 ? -24.300 10.296 22.772 1.00 79.12 307 ILE A CA 1
ATOM 2382 C C . ILE A 1 307 ? -24.676 10.127 21.308 1.00 79.12 307 ILE A C 1
ATOM 2384 O O . ILE A 1 307 ? -25.722 9.568 21.000 1.00 79.12 307 ILE A O 1
ATOM 2388 N N . LEU A 1 308 ? -23.812 10.579 20.408 1.00 78.94 308 LEU A N 1
ATOM 2389 C CA . LEU A 1 308 ? -23.896 10.320 18.979 1.00 78.94 308 LEU A CA 1
ATOM 2390 C C . LEU A 1 308 ? -22.985 9.145 18.629 1.00 78.94 308 LEU A C 1
ATOM 2392 O O . LEU A 1 308 ? -21.767 9.256 18.746 1.00 78.94 308 LEU A O 1
ATOM 2396 N N . ASP A 1 309 ? -23.567 8.052 18.152 1.00 76.25 309 ASP A N 1
ATOM 2397 C CA . ASP A 1 309 ? -22.824 6.963 17.523 1.00 76.25 309 ASP A CA 1
ATOM 2398 C C . ASP A 1 309 ? -22.770 7.212 16.011 1.00 76.25 309 ASP A C 1
ATOM 2400 O O . ASP A 1 309 ? -23.791 7.154 15.321 1.00 76.25 309 ASP A O 1
ATOM 2404 N N . THR A 1 310 ? -21.583 7.512 15.483 1.00 73.25 310 THR A N 1
ATOM 2405 C CA . THR A 1 310 ? -21.386 7.782 14.048 1.00 73.25 310 THR A CA 1
ATOM 2406 C C . THR A 1 310 ? -21.462 6.536 13.175 1.00 73.25 310 THR A C 1
ATOM 2408 O O . THR A 1 310 ? -21.687 6.664 11.975 1.00 73.25 310 THR A O 1
ATOM 2411 N N . LYS A 1 311 ? -21.322 5.331 13.739 1.00 70.88 311 LYS A N 1
ATOM 2412 C CA . LYS A 1 311 ? -21.458 4.079 12.980 1.00 70.88 311 LYS A CA 1
ATOM 2413 C C . LYS A 1 311 ? -22.919 3.782 12.705 1.00 70.88 311 LYS A C 1
ATOM 2415 O O . LYS A 1 311 ? -23.288 3.452 11.582 1.00 70.88 311 LYS A O 1
ATOM 2420 N N . LEU A 1 312 ? -23.745 3.933 13.736 1.00 66.31 312 LEU A N 1
ATOM 2421 C CA . LEU A 1 312 ? -25.187 3.730 13.640 1.00 66.31 312 LEU A CA 1
ATOM 2422 C C . LEU A 1 312 ? -25.924 4.979 13.134 1.00 66.31 312 LEU A C 1
ATOM 2424 O O . LEU A 1 312 ? -27.068 4.865 12.704 1.00 66.31 312 LEU A O 1
ATOM 2428 N N . TRP A 1 313 ? -25.283 6.155 13.160 1.00 69.00 313 TRP A N 1
ATOM 2429 C CA . TRP A 1 313 ? -25.909 7.463 12.916 1.00 69.00 313 TRP A CA 1
ATOM 2430 C C . TRP A 1 313 ? -27.112 7.725 13.839 1.00 69.00 313 TRP A C 1
ATOM 2432 O O . TRP A 1 313 ? -28.099 8.349 13.446 1.00 69.00 313 TRP A O 1
ATOM 2442 N N . ILE A 1 314 ? -27.041 7.245 15.085 1.00 70.06 314 ILE A N 1
ATOM 2443 C CA . ILE A 1 314 ? -28.111 7.373 16.083 1.00 70.06 314 ILE A CA 1
ATOM 2444 C C . ILE A 1 314 ? -27.627 8.237 17.247 1.00 70.06 314 ILE A C 1
ATOM 2446 O O . ILE A 1 314 ? -26.477 8.156 17.674 1.00 70.06 314 ILE A O 1
ATOM 2450 N N . ILE A 1 315 ? -28.536 9.072 17.754 1.00 75.00 315 ILE A N 1
ATOM 2451 C CA . ILE A 1 315 ? -28.351 9.842 18.983 1.00 75.00 315 ILE A CA 1
ATOM 2452 C C . ILE A 1 315 ? -29.108 9.127 20.098 1.00 75.00 315 ILE A C 1
ATOM 2454 O O . ILE A 1 315 ? -30.310 8.885 19.966 1.00 75.00 315 ILE A O 1
ATOM 2458 N N . PHE A 1 316 ? -28.402 8.827 21.180 1.00 73.44 316 PHE A N 1
ATOM 2459 C CA . PHE A 1 316 ? -28.923 8.208 22.387 1.00 73.44 316 PHE A CA 1
ATOM 2460 C C . PHE A 1 316 ? -28.950 9.204 23.543 1.00 73.44 316 PHE A C 1
ATOM 2462 O O . PHE A 1 316 ? -28.042 10.025 23.700 1.00 73.44 316 PHE A O 1
ATOM 2469 N N . THR A 1 317 ? -29.978 9.098 24.378 1.00 72.75 317 THR A N 1
ATOM 2470 C CA . THR A 1 317 ? -30.111 9.885 25.612 1.00 72.75 317 THR A CA 1
ATOM 2471 C C . THR A 1 317 ? -29.929 8.984 26.837 1.00 72.75 317 THR A C 1
ATOM 2473 O O . THR A 1 317 ? -30.269 7.805 26.789 1.00 72.75 317 THR A O 1
ATOM 2476 N N . GLU A 1 318 ? -29.432 9.521 27.954 1.00 65.12 318 GLU A N 1
ATOM 2477 C CA . GLU A 1 318 ? -29.205 8.778 29.211 1.00 65.12 318 GLU A CA 1
ATOM 2478 C C . GLU A 1 318 ? -30.426 7.961 29.682 1.00 65.12 318 GLU A C 1
ATOM 2480 O O . GLU A 1 318 ? -30.305 6.795 30.065 1.00 65.12 318 GLU A O 1
ATOM 2485 N N . HIS A 1 319 ? -31.629 8.525 29.550 1.00 57.69 319 HIS A N 1
ATOM 2486 C CA . HIS A 1 319 ? -32.882 7.854 29.910 1.00 57.69 319 HIS A CA 1
ATOM 2487 C C . HIS A 1 319 ? -33.259 6.668 29.003 1.00 57.69 319 HIS A C 1
ATOM 2489 O O . HIS A 1 319 ? -34.064 5.835 29.409 1.00 57.69 319 HIS A O 1
ATOM 2495 N N . GLU A 1 320 ? -32.696 6.568 27.795 1.00 57.78 320 GLU A N 1
ATOM 2496 C CA . GLU A 1 320 ? -33.004 5.502 26.827 1.00 57.78 320 GLU A CA 1
ATOM 2497 C C . GLU A 1 320 ? -32.108 4.262 27.001 1.00 57.78 320 GLU A C 1
ATOM 2499 O O . GLU A 1 320 ? -32.474 3.183 26.538 1.00 57.78 320 GLU A O 1
ATOM 2504 N N . LEU A 1 321 ? -30.955 4.402 27.674 1.00 55.53 321 LEU A N 1
ATOM 2505 C CA . LEU A 1 321 ? -29.972 3.330 27.904 1.00 55.53 321 LEU A CA 1
ATOM 2506 C C . LEU A 1 321 ? -29.942 2.795 29.344 1.00 55.53 321 LEU A C 1
ATOM 2508 O O . LEU A 1 321 ? -29.088 1.969 29.670 1.00 55.53 321 LEU A O 1
ATOM 2512 N N . SER A 1 322 ? -30.843 3.250 30.217 1.00 45.41 322 SER A N 1
ATOM 2513 C CA . SER A 1 322 ? -30.925 2.715 31.578 1.00 45.41 322 SER A CA 1
ATOM 2514 C C . SER A 1 322 ? -31.358 1.239 31.536 1.00 45.41 322 SER A C 1
ATOM 2516 O O . SER A 1 322 ? -32.416 0.946 30.970 1.00 45.41 322 SER A O 1
ATOM 2518 N N . PRO A 1 323 ? -30.583 0.296 32.107 1.00 45.78 323 PRO A N 1
ATOM 2519 C CA . PRO A 1 323 ? -30.991 -1.099 32.178 1.00 45.78 323 PRO A CA 1
ATOM 2520 C C . PRO A 1 323 ? -32.240 -1.191 33.054 1.00 45.78 323 PRO A C 1
ATOM 2522 O O . PRO A 1 323 ? -32.206 -0.886 34.245 1.00 45.78 323 PRO A O 1
ATOM 2525 N N . ILE A 1 324 ? -33.366 -1.596 32.469 1.00 38.91 324 ILE A N 1
ATOM 2526 C CA . ILE A 1 324 ? -34.532 -1.981 33.259 1.00 38.91 324 ILE A CA 1
ATOM 2527 C C . ILE A 1 324 ? -34.168 -3.317 33.912 1.00 38.91 324 ILE A C 1
ATOM 2529 O O . ILE A 1 324 ? -34.079 -4.335 33.224 1.00 38.91 324 ILE A O 1
ATOM 2533 N N . GLU A 1 325 ? -33.947 -3.319 35.230 1.00 36.59 325 GLU A N 1
ATOM 2534 C CA . GLU A 1 325 ? -33.882 -4.541 36.038 1.00 36.59 325 GLU A CA 1
ATOM 2535 C C . GLU A 1 325 ? -35.224 -5.280 35.936 1.00 36.59 325 GLU A C 1
ATOM 2537 O O . GLU A 1 325 ? -36.128 -5.117 36.756 1.00 36.59 325 GLU A O 1
ATOM 2542 N N . THR A 1 326 ? -35.386 -6.116 34.915 1.00 34.19 326 THR A N 1
ATOM 2543 C CA . THR A 1 326 ? -36.456 -7.108 34.919 1.00 34.19 326 THR A CA 1
ATOM 2544 C C . THR A 1 326 ? -35.945 -8.323 35.687 1.00 34.19 326 THR A C 1
ATOM 2546 O O . THR A 1 326 ? -35.126 -9.099 35.204 1.00 34.19 326 THR A O 1
ATOM 2549 N N . ARG A 1 327 ? -36.397 -8.472 36.942 1.00 30.36 327 ARG A N 1
ATOM 2550 C CA . ARG A 1 327 ? -36.216 -9.706 37.724 1.00 30.36 327 ARG A CA 1
ATOM 2551 C C . ARG A 1 327 ? -36.929 -10.854 37.012 1.00 30.36 327 ARG A C 1
ATOM 2553 O O . ARG A 1 327 ? -38.092 -11.132 37.290 1.00 30.36 327 ARG A O 1
ATOM 2560 N N . ILE A 1 328 ? -36.217 -11.542 36.132 1.00 39.50 328 ILE A N 1
ATOM 2561 C CA . ILE A 1 328 ? -36.554 -12.895 35.702 1.00 39.50 328 ILE A CA 1
ATOM 2562 C C . ILE A 1 328 ? -35.318 -13.758 35.983 1.00 39.50 328 ILE A C 1
ATOM 2564 O O . ILE A 1 328 ? -34.225 -13.536 35.474 1.00 39.50 328 ILE A O 1
ATOM 2568 N N . THR A 1 329 ? -35.492 -14.703 36.898 1.00 35.41 329 THR A N 1
ATOM 2569 C CA . THR A 1 329 ? -34.541 -15.745 37.312 1.00 35.41 329 THR A CA 1
ATOM 2570 C C . THR A 1 329 ? -34.116 -16.665 36.157 1.00 35.41 329 THR A C 1
ATOM 2572 O O . THR A 1 329 ? -34.856 -16.800 35.187 1.00 35.41 329 THR A O 1
ATOM 2575 N N . PRO A 1 330 ? -33.120 -17.540 36.381 1.00 44.97 330 PRO A N 1
ATOM 2576 C CA . PRO A 1 330 ? -31.683 -17.356 36.256 1.00 44.97 330 PRO A CA 1
ATOM 2577 C C . PRO A 1 330 ? -31.232 -17.715 34.823 1.00 44.97 330 PRO A C 1
ATOM 2579 O O . PRO A 1 330 ? -30.771 -18.820 34.550 1.00 44.97 330 PRO A O 1
ATOM 2582 N N . ARG A 1 331 ? -31.401 -16.807 33.868 1.00 35.16 331 ARG A N 1
ATOM 2583 C CA . ARG A 1 331 ? -30.656 -16.840 32.603 1.00 35.16 331 ARG A CA 1
ATOM 2584 C C . ARG A 1 331 ? -30.611 -15.409 32.113 1.00 35.16 331 ARG A C 1
ATOM 2586 O O . ARG A 1 331 ? -31.535 -14.925 31.472 1.00 35.16 331 ARG A O 1
ATOM 2593 N N . LEU A 1 332 ? -29.619 -14.694 32.620 1.00 40.38 332 LEU A N 1
ATOM 2594 C CA . LEU A 1 332 ? -29.564 -13.251 32.519 1.00 40.38 332 LEU A CA 1
ATOM 2595 C C . LEU A 1 332 ? -28.959 -12.864 31.166 1.00 40.38 332 LEU A C 1
ATOM 2597 O O . LEU A 1 332 ? -27.806 -12.464 31.070 1.00 40.38 332 LEU A O 1
ATOM 2601 N N . ASP A 1 333 ? -29.752 -13.031 30.109 1.00 34.47 333 ASP A N 1
ATOM 2602 C CA . ASP A 1 333 ? -29.520 -12.325 28.856 1.00 34.47 333 ASP A CA 1
ATOM 2603 C C . ASP A 1 333 ? -30.025 -10.896 29.074 1.00 34.47 333 ASP A C 1
ATOM 2605 O O . ASP A 1 333 ? -31.231 -10.639 29.094 1.00 34.47 333 ASP A O 1
ATOM 2609 N N . TYR A 1 334 ? -29.101 -9.963 29.313 1.00 43.66 334 TYR A N 1
ATOM 2610 C CA . TYR A 1 334 ? -29.410 -8.540 29.425 1.00 43.66 334 TYR A CA 1
ATOM 2611 C C . TYR A 1 334 ? -29.850 -8.024 28.048 1.00 43.66 334 TYR A C 1
ATOM 2613 O O . TYR A 1 334 ? -29.058 -7.488 27.273 1.00 43.66 334 TYR A O 1
ATOM 2621 N N . VAL A 1 335 ? -31.121 -8.210 27.696 1.00 39.47 335 VAL A N 1
ATOM 2622 C CA . VAL A 1 335 ? -31.686 -7.589 26.499 1.00 39.47 335 VAL A CA 1
ATOM 2623 C C . VAL A 1 335 ? -31.903 -6.116 26.821 1.00 39.47 335 VAL A C 1
ATOM 2625 O O . VAL A 1 335 ? -32.802 -5.748 27.573 1.00 39.47 335 VAL A O 1
ATOM 2628 N N . LEU A 1 336 ? -31.041 -5.270 26.263 1.00 44.84 336 LEU A N 1
ATOM 2629 C CA . LEU A 1 336 ? -31.114 -3.818 26.377 1.00 44.84 336 LEU A CA 1
ATOM 2630 C C . LEU A 1 336 ? -32.332 -3.329 25.573 1.00 44.84 336 LEU A C 1
ATOM 2632 O O . LEU A 1 336 ? -32.239 -2.993 24.394 1.00 44.84 336 LEU A O 1
ATOM 2636 N N . THR A 1 337 ? -33.519 -3.375 26.178 1.00 40.84 337 THR A N 1
ATOM 2637 C CA . THR A 1 337 ? -34.754 -2.881 25.562 1.00 40.84 337 THR A CA 1
ATOM 2638 C C . THR A 1 337 ? -34.791 -1.360 25.631 1.00 40.84 337 THR A C 1
ATOM 2640 O O . THR A 1 337 ? -35.091 -0.778 26.671 1.00 40.84 337 THR A O 1
ATOM 2643 N N . ILE A 1 338 ? -34.492 -0.722 24.500 1.00 50.34 338 ILE A N 1
ATOM 2644 C CA . ILE A 1 338 ? -34.573 0.728 24.317 1.00 50.34 338 ILE A CA 1
ATOM 2645 C C . ILE A 1 338 ? -36.055 1.127 24.251 1.00 50.34 338 ILE A C 1
ATOM 2647 O O . ILE A 1 338 ? -36.703 0.986 23.209 1.00 50.34 338 ILE A O 1
ATOM 2651 N N . ASN A 1 339 ? -36.603 1.642 25.355 1.00 47.94 339 ASN A N 1
ATOM 2652 C CA . ASN A 1 339 ? -37.932 2.257 25.368 1.00 47.94 339 ASN A CA 1
ATOM 2653 C C . ASN A 1 339 ? -37.877 3.588 24.610 1.00 47.94 339 ASN A C 1
ATOM 2655 O O . ASN A 1 339 ? -37.592 4.643 25.168 1.00 47.94 339 ASN A O 1
ATOM 2659 N N . SER A 1 340 ? -38.139 3.525 23.308 1.00 53.53 340 SER A N 1
ATOM 2660 C CA . SER A 1 340 ? -38.172 4.682 22.419 1.00 53.53 340 SER A CA 1
ATOM 2661 C C . SER A 1 340 ? -39.616 5.144 22.215 1.00 53.53 340 SER A C 1
ATOM 2663 O O . SER A 1 340 ? -40.523 4.348 21.973 1.00 53.53 340 SER A O 1
ATOM 2665 N N . THR A 1 341 ? -39.861 6.451 22.323 1.00 62.69 341 THR A N 1
ATOM 2666 C CA . THR A 1 341 ? -41.177 7.022 21.995 1.00 62.69 341 THR A CA 1
ATOM 2667 C C . THR A 1 341 ? -41.444 6.896 20.487 1.00 62.69 341 TH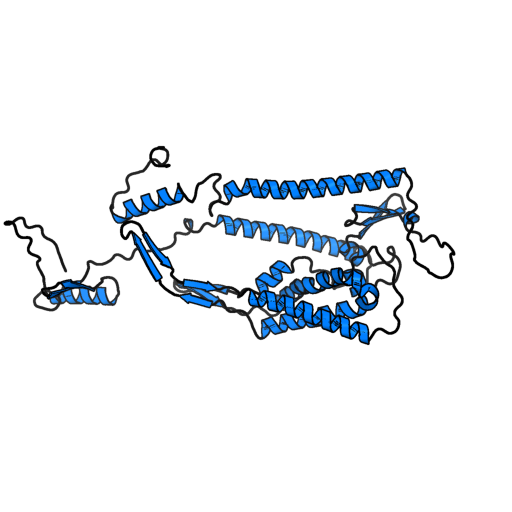R A C 1
ATOM 2669 O O . THR A 1 341 ? -40.516 6.962 19.682 1.00 62.69 341 THR A O 1
ATOM 2672 N N . LEU A 1 342 ? -42.710 6.759 20.063 1.00 63.00 342 LEU A N 1
ATOM 2673 C CA . LEU A 1 342 ? -43.077 6.603 18.638 1.00 63.00 342 LEU A CA 1
ATOM 2674 C C . LEU A 1 342 ? -42.533 7.733 17.739 1.00 63.00 342 LEU A C 1
ATOM 2676 O O . LEU A 1 342 ? -42.193 7.506 16.577 1.00 63.00 342 LEU A O 1
ATOM 2680 N N . ALA A 1 343 ? -42.436 8.956 18.270 1.00 66.25 343 ALA A N 1
ATOM 2681 C CA . ALA A 1 343 ? -41.859 10.099 17.563 1.00 66.25 343 ALA A CA 1
ATOM 2682 C C . ALA A 1 343 ? -40.334 9.966 17.390 1.00 66.25 343 ALA A C 1
ATOM 2684 O O . ALA A 1 343 ? -39.807 10.249 16.313 1.00 66.25 343 ALA A O 1
ATOM 2685 N N . GLN A 1 344 ? -39.641 9.478 18.422 1.00 62.84 344 GLN A N 1
ATOM 2686 C CA . GLN A 1 344 ? -38.204 9.209 18.398 1.00 62.84 344 GLN A CA 1
ATOM 2687 C C . GLN A 1 344 ? -37.872 8.046 17.450 1.00 62.84 344 GLN A C 1
ATOM 2689 O O . GLN A 1 344 ? -36.961 8.178 16.637 1.00 62.84 344 GLN A O 1
ATOM 2694 N N . GLN A 1 345 ? -38.663 6.964 17.460 1.00 65.00 345 GLN A N 1
ATOM 2695 C CA . GLN A 1 345 ? -38.518 5.848 16.514 1.00 65.00 345 GLN A CA 1
ATOM 2696 C C . GLN A 1 345 ? -38.667 6.302 15.064 1.00 65.00 345 GLN A C 1
ATOM 2698 O O . GLN A 1 345 ? -37.848 5.941 14.223 1.00 65.00 345 GLN A O 1
ATOM 2703 N N . ARG A 1 346 ? -39.670 7.137 14.755 1.00 72.12 346 ARG A N 1
ATOM 2704 C CA . ARG A 1 346 ? -39.832 7.692 13.401 1.00 72.12 346 ARG A CA 1
ATOM 2705 C C . ARG A 1 346 ? -38.653 8.572 12.995 1.00 72.12 346 ARG A C 1
ATOM 2707 O O . ARG A 1 346 ? -38.207 8.491 11.854 1.00 72.12 346 ARG A O 1
ATOM 2714 N N . LYS A 1 347 ? -38.122 9.382 13.917 1.00 74.81 347 LYS A N 1
ATOM 2715 C CA . LYS A 1 347 ? -36.931 10.209 13.672 1.00 74.81 347 LYS A CA 1
ATOM 2716 C C . LYS A 1 347 ? -35.688 9.347 13.415 1.00 74.81 347 LYS A C 1
ATOM 2718 O O . LYS A 1 347 ? -34.940 9.636 12.486 1.00 74.81 347 LYS A O 1
ATOM 2723 N N . GLN A 1 348 ? -35.490 8.281 14.190 1.00 67.94 348 GLN A N 1
ATOM 2724 C CA . GLN A 1 348 ? -34.385 7.332 14.018 1.00 67.94 348 GLN A CA 1
ATOM 2725 C C . GLN A 1 348 ? -34.512 6.541 12.709 1.00 67.94 348 GLN A C 1
ATOM 2727 O O . GLN A 1 348 ? -33.546 6.457 11.958 1.00 67.94 348 GLN A O 1
ATOM 2732 N N . GLN A 1 349 ? -35.705 6.043 12.372 1.00 73.81 349 GLN A N 1
ATOM 2733 C CA . GLN A 1 349 ? -35.970 5.384 11.087 1.00 73.81 349 GLN A CA 1
ATOM 2734 C C . GLN A 1 349 ? -35.720 6.320 9.901 1.00 73.81 349 GLN A C 1
ATOM 2736 O O . GLN A 1 349 ? -35.138 5.903 8.903 1.00 73.81 349 GLN A O 1
ATOM 2741 N N . PHE A 1 350 ? -36.116 7.591 10.014 1.00 82.06 350 PHE A N 1
ATOM 2742 C CA . PHE A 1 350 ? -35.840 8.591 8.987 1.00 82.06 350 PHE A CA 1
ATOM 2743 C C . PHE A 1 350 ? -34.336 8.856 8.832 1.00 82.06 350 PHE A C 1
ATOM 2745 O O . PHE A 1 350 ? -33.841 8.873 7.708 1.00 82.06 350 PHE A O 1
ATOM 2752 N N . MET A 1 351 ? -33.600 9.016 9.938 1.00 73.75 351 MET A N 1
ATOM 2753 C CA . MET A 1 351 ? -32.140 9.191 9.921 1.00 73.75 351 MET A CA 1
ATOM 2754 C C . MET A 1 351 ? -31.429 7.980 9.304 1.00 73.75 351 MET A C 1
ATOM 2756 O O . MET A 1 351 ? -30.562 8.158 8.452 1.00 73.75 351 MET A O 1
ATOM 2760 N N . LEU A 1 352 ? -31.844 6.759 9.653 1.00 74.06 352 LEU A N 1
ATOM 2761 C CA . LEU A 1 352 ? -31.318 5.523 9.067 1.00 74.06 352 LEU A CA 1
ATOM 2762 C C . LEU A 1 352 ? -31.591 5.442 7.562 1.00 74.06 352 LEU A C 1
ATOM 2764 O O . LEU A 1 352 ? -30.686 5.140 6.787 1.00 74.06 352 LEU A O 1
ATOM 2768 N N . LEU A 1 353 ? -32.816 5.755 7.128 1.00 83.12 353 LEU A N 1
ATOM 2769 C CA . LEU A 1 353 ? -33.173 5.765 5.710 1.00 83.12 353 LEU A CA 1
ATOM 2770 C C . LEU A 1 353 ? -32.368 6.823 4.943 1.00 83.12 353 LEU A C 1
ATOM 2772 O O . LEU A 1 353 ? -31.881 6.548 3.849 1.00 83.12 353 LEU A O 1
ATOM 2776 N N . ALA A 1 354 ? -32.193 8.013 5.519 1.00 81.62 354 ALA A N 1
ATOM 2777 C CA . ALA A 1 354 ? -31.390 9.081 4.934 1.00 81.62 354 ALA A CA 1
ATOM 2778 C C . ALA A 1 354 ? -29.906 8.688 4.825 1.00 81.62 354 ALA A C 1
ATOM 2780 O O . ALA A 1 354 ? -29.296 8.910 3.777 1.00 81.62 354 ALA A O 1
ATOM 2781 N N . GLY A 1 355 ? -29.345 8.055 5.861 1.00 77.25 355 GLY A N 1
ATOM 2782 C CA . GLY A 1 355 ? -27.986 7.512 5.855 1.00 77.25 355 GLY A CA 1
ATOM 2783 C C . GLY A 1 355 ? -27.798 6.429 4.790 1.00 77.25 355 GLY A C 1
ATOM 2784 O O . GLY A 1 355 ? -26.864 6.505 3.991 1.00 77.25 355 GLY A O 1
ATOM 2785 N N . LEU A 1 356 ? -28.738 5.483 4.692 1.00 82.81 356 LEU A N 1
ATOM 2786 C CA . LEU A 1 356 ? -28.740 4.444 3.659 1.00 82.81 356 LEU A CA 1
ATOM 2787 C C . LEU A 1 356 ? -28.823 5.047 2.250 1.00 82.81 356 LEU A C 1
ATOM 2789 O O . LEU A 1 356 ? -28.073 4.655 1.356 1.00 82.81 356 LEU A O 1
ATOM 2793 N N . LEU A 1 357 ? -29.699 6.033 2.046 1.00 87.56 357 LEU A N 1
ATOM 2794 C CA . LEU A 1 357 ? -29.840 6.717 0.762 1.00 87.56 357 LEU A CA 1
ATOM 2795 C C . LEU A 1 357 ? -28.557 7.475 0.388 1.00 87.56 357 LEU A C 1
ATOM 2797 O O . LEU A 1 357 ? -28.156 7.472 -0.776 1.00 87.56 357 LEU A O 1
ATOM 2801 N N . CYS A 1 358 ? -27.898 8.105 1.364 1.00 86.06 358 CYS A N 1
ATOM 2802 C CA . CYS A 1 358 ? -26.604 8.758 1.183 1.00 86.06 358 CYS A CA 1
ATOM 2803 C C . CYS A 1 358 ? -25.525 7.751 0.769 1.00 86.06 358 CYS A C 1
ATOM 2805 O O . CYS A 1 358 ? -24.809 7.983 -0.207 1.00 86.06 358 CYS A O 1
ATOM 2807 N N . PHE A 1 359 ? -25.458 6.601 1.445 1.00 82.69 359 PHE A N 1
ATOM 2808 C CA . PHE A 1 359 ? -24.523 5.532 1.111 1.00 82.69 359 PHE A CA 1
ATOM 2809 C C . PHE A 1 359 ? -24.740 5.020 -0.318 1.00 82.69 359 PHE A C 1
ATOM 2811 O O . PHE A 1 359 ? -23.805 5.013 -1.117 1.00 82.69 359 PHE A O 1
ATOM 2818 N N . ILE A 1 360 ? -25.987 4.699 -0.687 1.00 88.69 360 ILE A N 1
ATOM 2819 C CA . ILE A 1 360 ? -26.336 4.256 -2.047 1.00 88.69 360 ILE A CA 1
ATOM 2820 C C . ILE A 1 360 ? -25.950 5.324 -3.076 1.00 88.69 360 ILE A C 1
ATOM 2822 O O . ILE A 1 360 ? -25.301 5.009 -4.072 1.00 88.69 360 ILE A O 1
ATOM 2826 N N . ARG A 1 361 ? -26.294 6.596 -2.835 1.00 89.50 361 ARG A N 1
ATOM 2827 C CA . ARG A 1 361 ? -25.929 7.705 -3.733 1.00 89.50 361 ARG A CA 1
ATOM 2828 C C . ARG A 1 361 ? -24.422 7.865 -3.877 1.00 89.50 361 ARG A C 1
ATOM 2830 O O . ARG A 1 361 ? -23.966 8.168 -4.973 1.00 89.50 361 ARG A O 1
ATOM 2837 N N . THR A 1 362 ? -23.662 7.651 -2.809 1.00 89.06 362 THR A N 1
ATOM 2838 C CA . THR A 1 362 ? -22.199 7.740 -2.838 1.00 89.06 362 THR A CA 1
ATOM 2839 C C . THR A 1 362 ? -21.607 6.601 -3.661 1.00 89.06 362 THR A C 1
ATOM 2841 O O . THR A 1 362 ? -20.796 6.853 -4.542 1.00 89.06 362 THR A O 1
ATOM 2844 N N . VAL A 1 363 ? -22.071 5.364 -3.463 1.00 89.25 363 VAL A N 1
ATOM 2845 C CA . VAL A 1 363 ? -21.628 4.203 -4.255 1.00 89.25 363 VAL A CA 1
ATOM 2846 C C . VAL A 1 363 ? -21.975 4.381 -5.735 1.00 89.25 363 VAL A C 1
ATOM 2848 O O . VAL A 1 363 ? -21.107 4.234 -6.595 1.00 89.25 363 VAL A O 1
ATOM 2851 N N . VAL A 1 364 ? -23.219 4.757 -6.046 1.00 92.69 364 VAL A N 1
ATOM 2852 C CA . VAL A 1 364 ? -23.661 5.012 -7.427 1.00 92.69 364 VAL A CA 1
ATOM 2853 C C . VAL A 1 364 ? -22.891 6.180 -8.041 1.00 92.69 364 VAL A C 1
ATOM 2855 O O . VAL A 1 364 ? -22.486 6.093 -9.200 1.00 92.69 364 VAL A O 1
ATOM 2858 N N . GLY A 1 365 ? -22.652 7.247 -7.277 1.00 92.31 365 GLY A N 1
ATOM 2859 C CA . GLY A 1 365 ? -21.851 8.395 -7.691 1.00 92.31 365 GLY A CA 1
ATOM 2860 C C . GLY A 1 365 ? -20.418 7.999 -8.033 1.00 92.31 365 GLY A C 1
ATOM 2861 O O . GLY A 1 365 ? -19.946 8.330 -9.117 1.00 92.31 365 GLY A O 1
ATOM 2862 N N . SER A 1 366 ? -19.764 7.215 -7.175 1.00 90.75 366 SER A N 1
ATOM 2863 C CA . SER A 1 366 ? -18.409 6.704 -7.404 1.00 90.75 366 SER A CA 1
ATOM 2864 C C . SER A 1 366 ? -18.331 5.808 -8.640 1.00 90.75 366 SER A C 1
ATOM 2866 O O . SER A 1 366 ? -17.464 6.009 -9.486 1.00 90.75 366 SER A O 1
ATOM 2868 N N . ILE A 1 367 ? -19.261 4.860 -8.804 1.00 89.44 367 ILE A N 1
ATOM 2869 C CA . ILE A 1 367 ? -19.294 3.978 -9.984 1.00 89.44 367 ILE A CA 1
ATOM 2870 C C . ILE A 1 367 ? -19.550 4.790 -11.260 1.00 89.44 367 ILE A C 1
ATOM 2872 O O . ILE A 1 367 ? -18.870 4.588 -12.267 1.00 89.44 367 ILE A O 1
ATOM 2876 N N . SER A 1 368 ? -20.500 5.727 -11.222 1.00 90.81 368 SER A N 1
ATOM 2877 C CA . SER A 1 368 ? -20.823 6.592 -12.364 1.00 90.81 368 SER A CA 1
ATOM 2878 C C . SER A 1 368 ? -19.642 7.484 -12.738 1.00 90.81 368 SER A C 1
ATOM 2880 O O . SER A 1 368 ? -19.345 7.641 -13.920 1.00 90.81 368 SER A O 1
ATOM 2882 N N . TYR A 1 369 ? -18.934 8.023 -11.743 1.00 87.94 369 TYR A N 1
ATOM 2883 C CA . TYR A 1 369 ? -17.729 8.814 -11.955 1.00 87.94 369 TYR A CA 1
ATOM 2884 C C . TYR A 1 369 ? -16.617 7.985 -12.596 1.00 87.94 369 TYR A C 1
ATOM 2886 O O . TYR A 1 369 ? -16.050 8.431 -13.585 1.00 87.94 369 TYR A O 1
ATOM 2894 N N . ILE A 1 370 ? -16.346 6.767 -12.111 1.00 84.38 370 ILE A N 1
ATOM 2895 C CA . ILE A 1 370 ? -15.334 5.876 -12.708 1.00 84.38 370 ILE A CA 1
ATOM 2896 C C . ILE A 1 370 ? -15.674 5.582 -14.173 1.00 84.38 370 ILE A C 1
ATOM 2898 O O . ILE A 1 370 ? -14.810 5.683 -15.039 1.00 84.38 370 ILE A O 1
ATOM 2902 N N . ARG A 1 371 ? -16.945 5.279 -14.470 1.00 84.31 371 ARG A N 1
ATOM 2903 C CA . ARG A 1 371 ? -17.407 5.038 -15.847 1.00 84.31 371 ARG A CA 1
ATOM 2904 C C . ARG A 1 371 ? -17.268 6.267 -16.743 1.00 84.31 371 ARG A C 1
ATOM 2906 O O 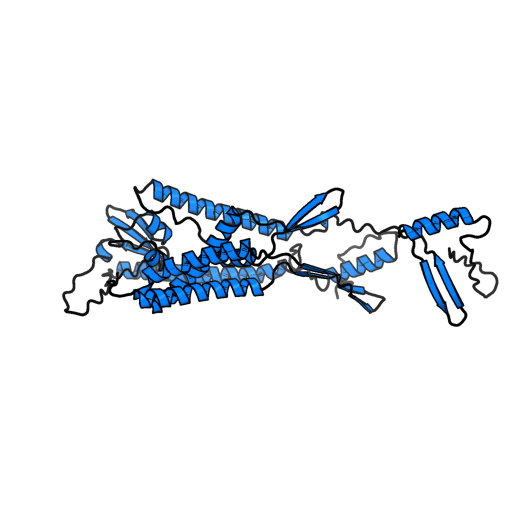. ARG A 1 371 ? -16.934 6.121 -17.912 1.00 84.31 371 ARG A O 1
ATOM 2913 N N . LEU A 1 372 ? -17.523 7.462 -16.217 1.00 85.06 372 LEU A N 1
ATOM 2914 C CA . LEU A 1 372 ? -17.344 8.710 -16.959 1.00 85.06 372 LEU A CA 1
ATOM 2915 C C . LEU A 1 372 ? -15.858 9.034 -17.172 1.00 85.06 372 LEU A C 1
ATOM 2917 O O . LEU A 1 372 ? -15.469 9.491 -18.244 1.00 85.06 372 LEU A O 1
ATOM 2921 N N . ALA A 1 373 ? -15.037 8.796 -16.152 1.00 80.81 373 ALA A N 1
ATOM 2922 C CA . ALA A 1 373 ? -13.616 9.102 -16.153 1.00 80.81 373 ALA A CA 1
ATOM 2923 C C . ALA A 1 373 ? -12.803 8.154 -17.051 1.00 80.81 373 ALA A C 1
ATOM 2925 O O . ALA A 1 373 ? -11.756 8.559 -17.547 1.00 80.81 373 ALA A O 1
ATOM 2926 N N . ASP A 1 374 ? -13.308 6.951 -17.345 1.00 78.00 374 ASP A N 1
ATOM 2927 C CA . ASP A 1 374 ? -12.733 6.007 -18.321 1.00 78.00 374 ASP A CA 1
ATOM 2928 C C . ASP A 1 374 ? -12.471 6.662 -19.694 1.00 78.00 374 ASP A C 1
ATOM 2930 O O . ASP A 1 374 ? -11.453 6.423 -20.337 1.00 78.00 374 ASP A O 1
ATOM 2934 N N . VAL A 1 375 ? -13.327 7.610 -20.100 1.00 76.38 375 VAL A N 1
ATOM 2935 C CA . VAL A 1 375 ? -13.180 8.379 -21.353 1.00 76.38 375 VAL A CA 1
ATOM 2936 C C . VAL A 1 375 ? -11.940 9.282 -21.357 1.00 76.38 375 VAL A C 1
ATOM 2938 O O . VAL A 1 375 ? -11.449 9.653 -22.427 1.00 76.38 375 VAL A O 1
ATOM 2941 N N . ASN A 1 376 ? -11.446 9.645 -20.174 1.00 71.75 376 ASN A N 1
ATOM 2942 C CA . ASN A 1 376 ? -10.232 10.430 -19.993 1.00 71.75 376 ASN A CA 1
ATOM 2943 C C . ASN A 1 376 ? -9.026 9.520 -19.711 1.00 71.75 376 ASN A C 1
ATOM 2945 O O . ASN A 1 376 ? -7.938 9.825 -20.171 1.00 71.75 376 ASN A O 1
ATOM 2949 N N . PHE A 1 377 ? -9.189 8.381 -19.029 1.00 69.12 377 PHE A N 1
ATOM 2950 C CA . PHE A 1 377 ? -8.078 7.484 -18.666 1.00 69.12 377 PHE A CA 1
ATOM 2951 C C . PHE A 1 377 ? -7.525 6.618 -19.813 1.00 69.12 377 PHE A C 1
ATOM 2953 O O . PHE A 1 377 ? -6.639 5.800 -19.583 1.00 69.12 377 PHE A O 1
ATOM 2960 N N . GLY A 1 378 ? -7.986 6.807 -21.054 1.00 65.62 378 GLY A N 1
ATOM 2961 C CA . GLY A 1 378 ? -7.550 6.009 -22.209 1.00 65.62 378 GLY A CA 1
ATOM 2962 C C . GLY A 1 378 ? -6.063 6.130 -22.583 1.00 65.62 378 GLY A C 1
ATOM 2963 O O . GLY A 1 378 ? -5.594 5.360 -23.425 1.00 65.62 378 GLY A O 1
ATOM 2964 N N . PHE A 1 379 ? -5.332 7.093 -22.004 1.00 68.12 379 PHE A N 1
ATOM 2965 C CA . PHE A 1 379 ? -3.890 7.292 -22.183 1.00 68.12 379 PHE A CA 1
ATOM 2966 C C . PHE A 1 379 ? -3.313 8.294 -21.158 1.00 68.12 379 PHE A C 1
ATOM 2968 O O . PHE A 1 379 ? -4.052 9.079 -20.562 1.00 68.12 379 PHE A O 1
ATOM 2975 N N . ASP A 1 380 ? -1.986 8.323 -20.995 1.00 65.94 380 ASP A N 1
ATOM 2976 C CA . ASP A 1 380 ? -1.295 9.028 -19.897 1.00 65.94 380 ASP A CA 1
ATOM 2977 C C . ASP A 1 380 ? -1.438 10.569 -19.870 1.00 65.94 380 ASP A C 1
ATOM 2979 O O . ASP A 1 380 ? -1.122 11.193 -18.855 1.00 65.94 380 ASP A O 1
ATOM 2983 N N . PHE A 1 381 ? -1.935 11.214 -20.939 1.00 70.75 381 PHE A N 1
ATOM 2984 C CA . PHE A 1 381 ? -2.187 12.670 -20.946 1.00 70.75 381 PHE A CA 1
ATOM 2985 C C . PHE A 1 381 ? -3.649 13.066 -20.673 1.00 70.75 381 PHE A C 1
ATOM 2987 O O . PHE A 1 381 ? -3.965 14.255 -20.656 1.00 70.75 381 PHE A O 1
ATOM 2994 N N . TRP A 1 382 ? -4.539 12.100 -20.447 1.00 70.62 382 TRP A N 1
ATOM 2995 C CA . TRP A 1 382 ? -5.922 12.314 -20.005 1.00 70.62 382 TRP A CA 1
ATOM 2996 C C . TRP A 1 382 ? -6.843 13.149 -20.922 1.00 70.62 382 TRP A C 1
ATOM 2998 O O . TRP A 1 382 ? -7.808 13.758 -20.455 1.00 70.62 382 TRP A O 1
ATOM 3008 N N . TRP A 1 383 ? -6.591 13.210 -22.233 1.00 74.00 383 TRP A N 1
ATOM 3009 C CA . TRP A 1 383 ? -7.527 13.860 -23.166 1.00 74.00 383 TRP A CA 1
ATOM 3010 C C . TRP A 1 383 ? -8.816 13.053 -23.337 1.00 74.00 383 TRP A C 1
ATOM 3012 O O . TRP A 1 383 ? -8.833 11.887 -23.733 1.00 74.00 383 TRP A O 1
ATOM 3022 N N . ALA A 1 384 ? -9.937 13.727 -23.132 1.00 71.06 384 ALA A N 1
ATOM 3023 C CA . ALA A 1 384 ? -11.238 13.136 -23.373 1.00 71.06 384 ALA A CA 1
ATOM 3024 C C . ALA A 1 384 ? -11.357 12.610 -24.814 1.00 71.06 384 ALA A C 1
ATOM 3026 O O . ALA A 1 384 ? -11.107 13.345 -25.773 1.00 71.06 384 ALA A O 1
ATOM 3027 N N . LYS A 1 385 ? -11.816 11.359 -24.962 1.00 70.12 385 LYS A N 1
ATOM 3028 C CA . LYS A 1 385 ? -12.158 10.719 -26.251 1.00 70.12 385 LYS A CA 1
ATOM 3029 C C . LYS A 1 385 ? -10.984 10.529 -27.218 1.00 70.12 385 LYS A C 1
ATOM 3031 O O . LYS A 1 385 ? -11.209 10.279 -28.404 1.00 70.12 385 LYS A O 1
ATOM 3036 N N . PHE A 1 386 ? -9.746 10.645 -26.751 1.00 68.19 386 PHE A N 1
ATOM 3037 C CA . PHE A 1 386 ? -8.594 10.381 -27.600 1.00 68.19 386 PHE A CA 1
ATOM 3038 C C . PHE A 1 386 ? -8.383 8.871 -27.752 1.00 68.19 386 PHE A C 1
ATOM 3040 O O . PHE A 1 386 ? -8.179 8.154 -26.775 1.00 68.19 386 PHE A O 1
ATOM 3047 N N . ASN A 1 387 ? -8.456 8.385 -28.992 1.00 67.25 387 ASN A N 1
ATOM 3048 C CA . ASN A 1 387 ? -8.309 6.967 -29.290 1.00 67.25 387 ASN A CA 1
ATOM 3049 C C . ASN A 1 387 ? -6.822 6.586 -29.396 1.00 67.25 387 ASN A C 1
ATOM 3051 O O . ASN A 1 387 ? -6.170 6.878 -30.405 1.00 67.25 387 ASN A O 1
ATOM 3055 N N . SER A 1 388 ? -6.301 5.912 -28.370 1.00 66.12 388 SER A N 1
ATOM 3056 C CA . SER A 1 388 ? -4.914 5.441 -28.314 1.00 66.12 388 SER A CA 1
ATOM 3057 C C . SER A 1 388 ? -4.619 4.298 -29.292 1.00 66.12 388 SER A C 1
ATOM 3059 O O . SER A 1 388 ? -3.497 4.198 -29.777 1.00 66.12 388 SER A O 1
ATOM 3061 N N . THR A 1 389 ? -5.603 3.475 -29.665 1.00 68.81 389 THR A N 1
ATOM 3062 C CA . THR A 1 389 ? -5.385 2.375 -30.622 1.00 68.81 389 THR A CA 1
ATOM 3063 C C . THR A 1 389 ? -5.430 2.815 -32.084 1.00 68.81 389 THR A C 1
ATOM 3065 O O . THR A 1 389 ? -4.874 2.112 -32.926 1.00 68.81 389 THR A O 1
ATOM 3068 N N . GLY A 1 390 ? -6.041 3.966 -32.398 1.00 73.62 390 GLY A N 1
ATOM 3069 C CA . GLY A 1 390 ? -6.189 4.471 -33.773 1.00 73.62 390 GLY A CA 1
ATOM 3070 C C . GLY A 1 390 ? -5.434 5.770 -34.065 1.00 73.62 390 GLY A C 1
ATOM 3071 O O . GLY A 1 390 ? -4.555 5.816 -34.920 1.00 73.62 390 GLY A O 1
ATOM 3072 N N . THR A 1 391 ? -5.766 6.859 -33.369 1.00 73.94 391 THR A N 1
ATOM 3073 C CA . THR A 1 391 ? -5.193 8.182 -33.674 1.00 73.94 391 THR A CA 1
ATOM 3074 C C . THR A 1 391 ? -3.736 8.275 -33.234 1.00 73.94 391 THR A C 1
ATOM 3076 O O . THR A 1 391 ? -2.907 8.813 -33.965 1.00 73.94 391 THR A O 1
ATOM 3079 N N . LEU A 1 392 ? -3.401 7.736 -32.057 1.00 71.62 392 LEU A N 1
ATOM 3080 C CA . LEU A 1 392 ? -2.022 7.734 -31.560 1.00 71.62 392 LEU A CA 1
ATOM 3081 C C . LEU A 1 392 ? -1.114 6.855 -32.424 1.00 71.62 392 LEU A C 1
ATOM 3083 O O . LEU A 1 392 ? -0.030 7.292 -32.795 1.00 71.62 392 LEU A O 1
ATOM 3087 N N . THR A 1 393 ? -1.572 5.656 -32.787 1.00 70.94 393 THR A N 1
ATOM 3088 C CA . THR A 1 393 ? -0.858 4.751 -33.700 1.00 70.94 393 THR A CA 1
ATOM 3089 C C . THR A 1 393 ? -0.715 5.365 -35.088 1.00 70.94 393 THR A C 1
ATOM 3091 O O . THR A 1 393 ? 0.367 5.295 -35.661 1.00 70.94 393 THR A O 1
ATOM 3094 N N . PHE A 1 394 ? -1.738 6.048 -35.617 1.00 76.00 394 PHE A N 1
ATOM 3095 C CA . PHE A 1 394 ? -1.618 6.795 -36.871 1.00 76.00 394 PHE A CA 1
ATOM 3096 C C . PHE A 1 394 ? -0.553 7.897 -36.785 1.00 76.00 394 PHE A C 1
ATOM 3098 O O . PHE A 1 394 ? 0.300 7.986 -37.666 1.00 76.00 394 PHE A O 1
ATOM 3105 N N . ILE A 1 395 ? -0.576 8.725 -35.734 1.00 74.44 395 ILE A N 1
ATOM 3106 C CA . ILE A 1 395 ? 0.398 9.810 -35.544 1.00 74.44 395 ILE A CA 1
ATOM 3107 C C . ILE A 1 395 ? 1.812 9.245 -35.371 1.00 74.44 395 ILE A C 1
ATOM 3109 O O . ILE A 1 395 ? 2.741 9.783 -35.969 1.00 74.44 395 ILE A O 1
ATOM 3113 N N . ALA A 1 396 ? 1.974 8.165 -34.603 1.00 71.44 396 ALA A N 1
ATOM 3114 C CA . ALA A 1 396 ? 3.253 7.488 -34.407 1.00 71.44 396 ALA A CA 1
ATOM 3115 C C . ALA A 1 396 ? 3.787 6.912 -35.727 1.00 71.44 396 ALA A C 1
ATOM 3117 O O . ALA A 1 396 ? 4.894 7.249 -36.135 1.00 71.44 396 ALA A O 1
ATOM 3118 N N . ASN A 1 397 ? 2.961 6.164 -36.465 1.00 71.31 397 ASN A N 1
ATOM 3119 C CA . ASN A 1 397 ? 3.315 5.598 -37.770 1.00 71.31 397 ASN A CA 1
ATOM 3120 C C . ASN A 1 397 ? 3.638 6.683 -38.802 1.00 71.31 397 ASN A C 1
ATOM 3122 O O . ASN A 1 397 ? 4.559 6.539 -39.604 1.00 71.31 397 ASN A O 1
ATOM 3126 N N . TRP A 1 398 ? 2.878 7.782 -38.800 1.00 74.38 398 TRP A N 1
ATOM 3127 C CA . TRP A 1 398 ? 3.161 8.946 -39.630 1.00 74.38 398 TRP A CA 1
ATOM 3128 C C . TRP A 1 398 ? 4.520 9.540 -39.253 1.00 74.38 398 TRP A C 1
ATOM 3130 O O . TRP A 1 398 ? 5.378 9.722 -40.116 1.00 74.38 398 TRP A O 1
ATOM 3140 N N . TYR A 1 399 ? 4.751 9.790 -37.967 1.00 68.50 399 TYR A N 1
ATOM 3141 C CA . TYR A 1 399 ? 6.000 10.361 -37.485 1.00 68.50 399 TYR A CA 1
ATOM 3142 C C . TYR A 1 399 ? 7.207 9.485 -37.839 1.00 68.50 399 TYR A C 1
ATOM 3144 O O . TYR A 1 399 ? 8.162 9.996 -38.421 1.00 68.50 399 TYR A O 1
ATOM 3152 N N . ASP A 1 400 ? 7.145 8.178 -37.586 1.00 67.25 400 ASP A N 1
ATOM 3153 C CA . ASP A 1 400 ? 8.231 7.243 -37.891 1.00 67.25 400 ASP A CA 1
ATOM 3154 C C . ASP A 1 400 ? 8.491 7.138 -39.397 1.00 67.25 400 ASP A C 1
ATOM 3156 O O . ASP A 1 400 ? 9.636 7.270 -39.843 1.00 67.25 400 ASP A O 1
ATOM 3160 N N . LYS A 1 401 ? 7.432 7.037 -40.211 1.00 64.38 401 LYS A N 1
ATOM 3161 C CA . LYS A 1 401 ? 7.549 7.000 -41.675 1.00 64.38 401 LYS A CA 1
ATOM 3162 C C . LYS A 1 401 ? 8.201 8.260 -42.243 1.00 64.38 401 LYS A C 1
ATOM 3164 O O . LYS A 1 401 ? 8.988 8.169 -43.178 1.00 64.38 401 LYS A O 1
ATOM 3169 N N . TYR A 1 402 ? 7.908 9.448 -41.720 1.00 60.62 402 TYR A N 1
ATOM 3170 C CA . TYR A 1 402 ? 8.495 10.681 -42.259 1.00 60.62 402 TYR A CA 1
ATOM 3171 C C . TYR A 1 402 ? 9.843 11.044 -41.623 1.00 60.62 402 TYR A C 1
ATOM 3173 O O . TYR A 1 402 ? 10.658 11.689 -42.283 1.00 60.62 402 TYR A O 1
ATOM 3181 N N . ARG A 1 403 ? 10.129 10.587 -40.396 1.00 60.78 403 ARG A N 1
ATOM 3182 C CA . ARG A 1 403 ? 11.421 10.800 -39.725 1.00 60.78 403 ARG A CA 1
ATOM 3183 C C . ARG A 1 403 ? 12.542 9.961 -40.335 1.00 60.78 403 ARG A C 1
ATOM 3185 O O . ARG A 1 403 ? 13.662 10.452 -40.427 1.00 60.78 403 ARG A O 1
ATOM 3192 N N . ILE A 1 404 ? 12.253 8.728 -40.763 1.00 55.50 404 ILE A N 1
ATOM 3193 C CA . ILE A 1 404 ? 13.258 7.833 -41.365 1.00 55.50 404 ILE A CA 1
ATOM 3194 C C . ILE A 1 404 ? 13.632 8.281 -42.790 1.00 55.50 404 ILE A C 1
ATOM 3196 O O . ILE A 1 404 ? 14.777 8.117 -43.203 1.00 55.50 404 ILE A O 1
ATOM 3200 N N . PHE A 1 405 ? 12.701 8.895 -43.533 1.00 49.59 405 PHE A N 1
ATOM 3201 C CA . PHE A 1 405 ? 12.867 9.129 -44.975 1.00 49.59 405 PHE A CA 1
ATOM 3202 C C . PHE A 1 405 ? 12.952 10.601 -45.416 1.00 49.59 405 PHE A C 1
ATOM 3204 O O . PHE A 1 405 ? 13.102 10.856 -46.611 1.00 49.59 405 PHE A O 1
ATOM 3211 N N . THR A 1 406 ? 12.835 11.604 -44.536 1.00 47.12 406 THR A N 1
ATOM 3212 C CA . THR A 1 406 ? 12.819 13.015 -44.976 1.00 47.12 406 THR A CA 1
ATOM 3213 C C . THR A 1 406 ? 13.423 13.994 -43.959 1.00 47.12 406 THR A C 1
ATOM 3215 O O . THR A 1 406 ? 12.968 14.118 -42.828 1.00 47.12 406 THR A O 1
ATOM 3218 N N . THR A 1 407 ? 14.408 14.781 -44.406 1.00 51.53 407 THR A N 1
ATOM 3219 C CA . THR A 1 407 ? 15.064 15.870 -43.651 1.00 51.53 407 THR A CA 1
ATOM 3220 C C . THR A 1 407 ? 14.280 17.193 -43.637 1.00 51.53 407 THR A C 1
ATOM 3222 O O . THR A 1 407 ? 14.630 18.096 -42.880 1.00 51.53 407 THR A O 1
ATOM 3225 N N . GLN A 1 408 ? 13.206 17.333 -44.426 1.00 49.19 408 GLN A N 1
ATOM 3226 C CA . GLN A 1 408 ? 12.335 18.519 -44.428 1.00 49.19 408 GLN A CA 1
ATOM 3227 C C . GLN A 1 408 ? 10.929 18.218 -43.890 1.00 49.19 408 GLN A C 1
ATOM 3229 O O . GLN A 1 408 ? 10.101 17.600 -44.557 1.00 49.19 408 GLN A O 1
ATOM 3234 N N . LYS A 1 409 ? 10.624 18.726 -42.690 1.00 48.84 409 LYS A N 1
ATOM 3235 C CA . LYS A 1 409 ? 9.280 18.659 -42.097 1.00 48.84 409 LYS A CA 1
ATOM 3236 C C . LYS A 1 409 ? 8.296 19.506 -42.916 1.00 48.84 409 LYS A C 1
ATOM 3238 O O . LYS A 1 409 ? 8.321 20.731 -42.831 1.00 48.84 409 LYS A O 1
ATOM 3243 N N . LYS A 1 410 ? 7.398 18.871 -43.677 1.00 52.62 410 LYS A N 1
ATOM 3244 C CA . LYS A 1 410 ? 6.176 19.530 -44.170 1.00 52.62 410 LYS A CA 1
ATOM 3245 C C . LYS A 1 410 ? 5.163 19.622 -43.028 1.00 52.62 410 LYS A C 1
ATOM 3247 O O . LYS A 1 410 ? 4.894 18.628 -42.358 1.00 52.62 410 LYS A O 1
ATOM 3252 N N . THR A 1 411 ? 4.598 20.806 -42.820 1.00 52.91 411 THR A N 1
ATOM 3253 C CA . THR A 1 411 ? 3.551 21.060 -41.824 1.00 52.91 411 THR A CA 1
ATOM 3254 C C . THR A 1 411 ? 2.295 20.269 -42.191 1.00 52.91 411 THR A C 1
ATOM 3256 O O . THR A 1 411 ? 1.702 20.509 -43.243 1.00 52.91 411 THR A O 1
ATOM 3259 N N . LEU A 1 412 ? 1.898 19.310 -41.351 1.00 55.12 412 LEU A N 1
ATOM 3260 C CA . LEU A 1 412 ? 0.687 18.518 -41.559 1.00 55.12 412 LEU A CA 1
ATOM 3261 C C . LEU A 1 412 ? -0.474 19.119 -40.754 1.00 55.12 412 LEU A C 1
ATOM 3263 O O . LEU A 1 412 ? -0.376 19.289 -39.541 1.00 55.12 412 LEU A O 1
ATOM 3267 N N . LEU A 1 413 ? -1.579 19.438 -41.430 1.00 53.22 413 LEU A N 1
ATOM 3268 C CA . LEU A 1 413 ? -2.830 19.859 -40.796 1.00 53.22 413 LEU A CA 1
ATOM 3269 C C . LEU A 1 413 ? -3.614 18.614 -40.356 1.00 53.22 413 LEU A C 1
ATOM 3271 O O . LEU A 1 413 ? -4.241 17.944 -41.172 1.00 53.22 413 LEU A O 1
ATOM 3275 N N . LEU A 1 414 ? -3.592 18.324 -39.054 1.00 51.72 414 LEU A N 1
ATOM 3276 C CA . LEU A 1 414 ? -4.225 17.158 -38.409 1.00 51.72 414 LEU A CA 1
ATOM 3277 C C . LEU A 1 414 ? -5.772 17.160 -38.434 1.00 51.72 414 LEU A C 1
ATOM 3279 O O . LEU A 1 414 ? -6.394 16.250 -37.900 1.00 51.72 414 LEU A O 1
ATOM 3283 N N . HIS A 1 415 ? -6.407 18.159 -39.053 1.00 51.06 415 HIS A N 1
ATOM 3284 C CA . HIS A 1 415 ? -7.868 18.315 -39.091 1.00 51.06 415 HIS A CA 1
ATOM 3285 C C . HIS A 1 415 ? -8.555 17.674 -40.312 1.00 51.06 415 HIS A C 1
ATOM 3287 O O . HIS A 1 415 ? -9.769 17.807 -40.461 1.00 51.06 415 HIS A O 1
ATOM 3293 N N . ILE A 1 416 ? -7.815 17.001 -41.201 1.00 43.59 416 ILE A N 1
ATOM 3294 C CA . ILE A 1 416 ? -8.375 16.447 -42.442 1.00 43.59 416 ILE A CA 1
ATOM 3295 C C . ILE A 1 416 ? -8.812 14.984 -42.214 1.00 43.59 416 ILE A C 1
ATOM 3297 O O . ILE A 1 416 ? -7.970 14.148 -41.885 1.00 43.59 416 ILE A O 1
ATOM 3301 N N . PRO A 1 417 ? -10.095 14.636 -42.436 1.00 47.03 417 PRO A N 1
ATOM 3302 C CA . PRO A 1 417 ? -10.682 13.337 -42.077 1.00 47.03 417 PRO A CA 1
ATOM 3303 C C . PRO A 1 417 ? -10.202 12.136 -42.915 1.00 47.03 417 PRO A C 1
ATOM 3305 O O . PRO A 1 417 ? -10.667 11.025 -42.702 1.00 47.03 417 PRO A O 1
ATOM 3308 N N . HIS A 1 418 ? -9.272 12.311 -43.858 1.00 44.44 418 HIS A N 1
ATOM 3309 C CA . HIS A 1 418 ? -8.789 11.223 -44.725 1.00 44.44 418 HIS A CA 1
ATOM 3310 C C . HIS A 1 418 ? -7.824 10.232 -44.059 1.00 44.44 418 HIS A C 1
ATOM 3312 O O . HIS A 1 418 ? -7.410 9.273 -44.703 1.00 44.44 418 HIS A O 1
ATOM 3318 N N . TYR A 1 419 ? -7.486 10.439 -42.789 1.00 42.31 419 TYR A N 1
ATOM 3319 C CA . TYR A 1 419 ? -6.494 9.634 -42.076 1.00 42.31 419 TYR A CA 1
ATOM 3320 C C . TYR A 1 419 ? -7.034 8.935 -40.819 1.00 42.31 419 TYR A C 1
ATOM 3322 O O . TYR A 1 419 ? -6.275 8.274 -40.117 1.00 42.31 419 TYR A O 1
ATOM 3330 N N . ILE A 1 420 ? -8.331 9.082 -40.530 1.00 35.00 420 ILE A N 1
ATOM 3331 C CA . ILE A 1 420 ? -9.016 8.395 -39.429 1.00 35.00 420 ILE A CA 1
ATOM 3332 C C . ILE A 1 420 ? -9.904 7.318 -40.055 1.00 35.00 420 ILE A C 1
ATOM 3334 O O . ILE A 1 420 ? -11.076 7.569 -40.327 1.00 35.00 420 ILE A O 1
ATOM 3338 N N . LEU A 1 421 ? -9.329 6.150 -40.335 1.00 33.34 421 LEU A N 1
ATOM 3339 C CA . LEU A 1 421 ? -10.055 4.901 -40.568 1.00 33.34 421 LEU A CA 1
ATOM 3340 C C . LEU A 1 421 ? -9.196 3.728 -40.109 1.00 33.34 421 LEU A C 1
ATOM 3342 O O . LEU A 1 421 ? -8.034 3.650 -40.570 1.00 33.34 421 LEU A O 1
#

Sequence (421 aa):
MLKLYNLHLYSTSIILHQPLLLDEWFFFGYIGLYQWVFGHREVISFKRDAGIVTILSEPLSGISFAVHEKDIPSTTSQCLWITTIATTFVLLAVALATIAIYIGCESKSSYHLFFLIAFATAIIVLSASNIVFYSSGGLGQFQFELRLVGYCFLLASEASWLTDVTTDILLVFTEDITLVQAPLSSLPFWLAIVFLESFSPIRATASVEQSCASINMDKDLTCTSGVVNVGPLNRALVIVGLNLMCLIIATVLAKLYHIQHEKSMMNMLPASALAFCSPNGSVWTIDASIASMCGIFRYYHNGVQQILDTKLWIIFTEHELSPIETRITPRLDYVLTINSTLAQQRKQQFMLLAGLLCFIRTVVGSISYIRLADVNFGFDFWWAKFNSTGTLTFIANWYDKYRIFTTQKKTLLLHIPHYIL

Foldseek 3Di:
DWDQDPPPDDDDRDTDDDDLCDDPNNVVSVVLVVCCVVVQWDWDWDDDPVDIDIDIGDGDPPPPPPPDPVNPLCPVVVVVVVVVVVVVVVLVVLQVVLVVLPVVFVFPDDPDQRDDDDLVVLLVVQQFFDWDWDDDPNDIDIDGDQDDLVVQLNSLVSNLVLLLVVLLVCCVVQVQLLLQLSVQLSVVLSVVSSCCSVPPNDDKDKDADWDWDCPDVVADIDTDGTDIDRGDPVSSVVSVVSSVVSNVVSSVVSVVPDDDDDRPPDPLFRSSCCNHVVDPDDPVPDDQSSCVSRQWHWDDDPNWIWIQRPVLRDIDTPVQQDQDPDPDDDDDPSPRDRPADPVSVVVSVVSNVVVVVVVVCVVVVVVVVVVLQVQQVCDSNRDGNDHCVFPVVLVVSVCVVDVVPHPDDDDDDPPDPPRGD

Radius of gyration: 35.84 Å; chains: 1; bounding box: 92×45×108 Å

Secondary structure (DSSP, 8-state):
--------SSS--PPP---SSSGGGHHHHHHHHHHHHTTSS-EEEEEETTEEEEEEPPP---------TTTS--HHHHHHHHHHHHHHHHHHHHHHHHHHHHHHTT----S-----S-HHHHHHHHTS--EEEEEETTEEEEEE-PPPHHHHHHHHHHHHHHHHHHHHHHHHHHGGGHHHHHHHHHHHHHHHHHHHHHHS----EEE---EEEEETTTTEEEEE--EEE---HHHHHHHHHHHHHHHHHHHHHHHHH-S-------TTS-HHHHHHH---S-TTTS-HHHHHHTTEEEEEETTEEEEEETTTTEEEEGGGS-------TT-----------HHHHHHHHHHHHHHHHHHHHHHHHHHHHHHHHTTTTTSTT--TT--IIIIIHHHHHHHHHHHHH-SS-----TT-GGG--